Protein AF-A0A952UYY9-F1 (afdb_monomer)

pLDDT: mean 84.74, std 18.63, range [23.53, 97.94]

Secondary structure (DSSP, 8-state):
-----------------------PPP-PPPP----------------PPPPPPPPSSS--EEPEEPPTT--EEEETTEEEE-TTSEEEEEEEE--SSSSS-EEEEEEE--GGG--TTSB--EEEEE-TT-TTPPPEEEEEPPBPPSSTT-EEEEEEEEEETTEEEEEEEEE-TTS-EEEEEEEEE--TTS-EEEEEEEEEE-TTPPPEEEEEEEE-SSSSSS-EEEEEEEETTEEEEEEEEEETTEEEE-TTTTHHHHHHHHHHHTTS-TTTHHHHHHHHHHHHHHH-GGGSS-SEEEETTB-SPP----HHHHHHHHHHHHHHHHHT-HHHHHHHHHHHHSTT----HHHHHHHHHHHHHHS-EEE-SEEEE---------SSS-B--SEEE-TTS-EEEEETTEEEEE-TTT--EEE--PPPPPSB-B-TTSSEEEEEEEE-SSSPPPEEEEEETTTTEEEEEE---PPPPSS---SS-EEPPEEEEEEETTEEEEEETTEEEEEEEEETTEEEEEE-SS---SPPPTT-SEETTEEEEEETTEEEEEETTEEEEEEBTTB-GGGEEEEEE-TTSSEEEEEETTEEEEEE-

Solvent-accessible surface area (backbone atoms only — not comparable to full-atom values): 32589 Å² total; per-residue (Å²): 133,90,80,84,90,87,81,90,89,89,84,89,89,85,84,88,86,84,85,86,81,87,85,78,87,84,77,84,89,77,81,93,77,81,90,80,82,90,85,82,90,84,86,92,79,86,86,69,91,76,76,85,74,88,73,94,75,80,91,60,49,69,37,50,75,50,62,90,79,37,31,64,50,75,56,84,88,32,77,47,68,43,84,75,19,19,41,48,36,42,41,77,42,54,51,53,72,82,81,42,41,20,35,43,34,35,37,25,62,40,80,94,59,67,46,61,61,27,61,27,23,32,37,28,41,36,73,38,88,50,88,89,65,76,60,43,78,74,48,69,24,43,57,29,40,80,47,87,77,41,43,68,39,73,50,48,32,38,34,30,99,44,32,34,37,39,36,22,10,24,51,31,93,88,37,57,16,40,33,29,38,36,33,29,35,44,38,72,94,55,69,43,80,56,44,40,35,35,36,50,45,42,56,87,40,72,65,76,46,79,47,68,46,30,46,53,83,87,73,82,83,52,59,17,47,34,42,38,36,31,23,75,88,35,59,35,37,49,39,28,44,66,43,101,91,45,59,41,74,42,87,60,40,37,60,60,42,41,39,58,57,42,58,49,46,77,71,48,56,57,88,52,24,47,64,52,40,50,33,52,51,50,36,46,17,39,50,15,40,58,23,40,36,32,27,34,51,26,42,72,92,42,64,39,46,78,61,72,70,36,67,55,57,30,54,37,23,49,50,27,16,41,23,22,20,74,73,61,36,44,46,53,16,55,37,32,45,55,60,26,61,32,53,46,32,84,76,45,71,69,58,53,53,55,48,50,55,32,46,38,66,30,25,40,78,39,68,42,77,44,78,46,76,50,89,58,71,41,54,66,81,62,81,71,47,45,44,38,24,46,30,30,51,53,98,84,56,33,37,37,31,27,37,83,78,41,33,38,31,25,37,82,87,84,63,54,75,42,81,60,82,54,83,44,75,72,46,68,42,54,41,90,84,61,49,35,31,50,54,35,38,27,36,38,44,67,55,28,58,21,36,34,35,31,37,32,60,91,77,70,44,78,37,66,18,61,38,101,49,80,77,74,48,30,82,71,60,72,83,90,33,35,74,38,56,60,42,52,42,38,63,54,98,86,26,37,34,28,32,49,63,50,36,54,30,34,35,33,76,81,50,100,79,42,45,48,51,44,80,49,86,75,83,72,65,63,80,46,56,82,12,12,22,42,33,44,86,28,33,23,44,55,38,69,89,35,28,39,34,36,43,95,94,40,54,25,27,54,40,48,97,91,52,60,32,62,54,42,41,52,24,13,26,30,84,82,58,46,41,38,40,26,35,42,93,55,27,41,35,40,34,30,92

Structure (mmCIF, N/CA/C/O backbone):
data_AF-A0A952UYY9-F1
#
_entry.id   AF-A0A952UYY9-F1
#
loop_
_atom_site.group_PDB
_atom_site.id
_atom_site.type_symbol
_atom_site.label_atom_id
_atom_site.label_alt_id
_atom_site.label_comp_id
_atom_site.label_asym_id
_atom_site.label_entity_id
_atom_site.label_seq_id
_atom_site.pdbx_PDB_ins_code
_atom_site.Cartn_x
_atom_site.Cartn_y
_atom_site.Cartn_z
_atom_site.occupancy
_atom_site.B_iso_or_equiv
_atom_site.auth_seq_id
_atom_site.auth_comp_id
_atom_site.auth_asym_id
_atom_site.auth_atom_id
_atom_site.pdbx_PDB_model_num
ATOM 1 N N . MET A 1 1 ? -47.659 -40.541 -11.562 1.00 34.34 1 MET A N 1
ATOM 2 C CA . MET A 1 1 ? -47.782 -41.282 -12.836 1.00 34.34 1 MET A CA 1
ATOM 3 C C . MET A 1 1 ? -46.479 -41.125 -13.610 1.00 34.34 1 MET A C 1
ATOM 5 O O . MET A 1 1 ? -46.164 -39.991 -13.919 1.00 34.34 1 MET A O 1
ATOM 9 N N . ARG A 1 2 ? -45.777 -42.254 -13.851 1.00 34.88 2 ARG A N 1
ATOM 10 C CA . ARG A 1 2 ? -44.719 -42.551 -14.860 1.00 34.88 2 ARG A CA 1
ATOM 11 C C . ARG A 1 2 ? -43.544 -41.558 -14.990 1.00 34.88 2 ARG A C 1
ATOM 13 O O . ARG A 1 2 ? -43.772 -40.421 -15.358 1.00 34.88 2 ARG A O 1
ATOM 20 N N . GLY A 1 3 ? -42.265 -41.898 -14.814 1.00 36.28 3 GLY A N 1
ATOM 21 C CA . GLY A 1 3 ? -41.479 -43.117 -14.510 1.00 36.28 3 GLY A CA 1
ATOM 22 C C . GLY A 1 3 ? -40.016 -42.626 -14.369 1.00 36.28 3 GLY A C 1
ATOM 23 O O . GLY A 1 3 ? -39.663 -41.638 -15.000 1.00 36.28 3 GLY A O 1
ATOM 24 N N . LEU A 1 4 ? -39.172 -43.013 -13.413 1.00 41.41 4 LEU A N 1
ATOM 25 C CA . LEU A 1 4 ? -38.610 -44.299 -12.989 1.00 41.41 4 LEU A CA 1
ATOM 26 C C . LEU A 1 4 ? -37.769 -45.050 -14.047 1.00 41.41 4 LEU A C 1
ATOM 28 O O . LEU A 1 4 ? -38.320 -45.680 -14.942 1.00 41.41 4 LEU A O 1
ATOM 32 N N . LEU A 1 5 ? -36.454 -45.071 -13.768 1.00 38.94 5 LEU A N 1
ATOM 33 C CA . LEU A 1 5 ? -35.483 -46.164 -13.961 1.00 38.94 5 LEU A CA 1
ATOM 34 C C . LEU A 1 5 ? -34.921 -46.438 -15.375 1.00 38.94 5 LEU A C 1
ATOM 36 O O . LEU A 1 5 ? -35.589 -47.038 -16.205 1.00 38.94 5 LEU A O 1
ATOM 40 N N . LEU A 1 6 ? -33.617 -46.167 -15.567 1.00 42.78 6 LEU A N 1
ATOM 41 C CA . LEU A 1 6 ? -32.654 -47.212 -15.954 1.00 42.78 6 LEU A CA 1
ATOM 42 C C . LEU A 1 6 ? -31.212 -46.851 -15.535 1.00 42.78 6 LEU A C 1
ATOM 44 O O . LEU A 1 6 ? -30.743 -45.732 -15.726 1.00 42.78 6 LEU A O 1
ATOM 48 N N . LEU A 1 7 ? -30.558 -47.833 -14.916 1.00 38.12 7 LEU A N 1
ATOM 49 C CA . LEU A 1 7 ? -29.224 -47.835 -14.318 1.00 38.12 7 LEU A CA 1
ATOM 50 C C . LEU A 1 7 ? -28.133 -48.239 -15.333 1.00 38.12 7 LEU A C 1
ATOM 52 O O . LEU A 1 7 ? -28.374 -49.084 -16.185 1.00 38.12 7 LEU A O 1
ATOM 56 N N . ALA A 1 8 ? -26.927 -47.714 -15.090 1.00 34.50 8 ALA A N 1
ATOM 57 C CA . ALA A 1 8 ? -25.616 -48.386 -15.072 1.00 34.50 8 ALA A CA 1
ATOM 58 C C . ALA A 1 8 ? -25.163 -49.288 -16.242 1.00 34.50 8 ALA A C 1
ATOM 60 O O . ALA A 1 8 ? -25.676 -50.385 -16.418 1.00 34.50 8 ALA A O 1
ATOM 61 N N . ALA A 1 9 ? -24.046 -48.902 -16.880 1.00 34.34 9 ALA A N 1
ATOM 62 C CA . ALA A 1 9 ? -22.860 -49.753 -17.095 1.00 34.34 9 ALA A CA 1
ATOM 63 C C . ALA A 1 9 ? -21.776 -48.990 -17.886 1.00 34.34 9 ALA A C 1
ATOM 65 O O . ALA A 1 9 ? -21.924 -48.829 -19.090 1.00 34.34 9 ALA A O 1
ATOM 66 N N . LEU A 1 10 ? -20.690 -48.552 -17.233 1.00 34.34 10 LEU A N 1
ATOM 67 C CA . LEU A 1 10 ? -19.315 -48.711 -17.744 1.00 34.34 10 LEU A CA 1
ATOM 68 C C . LEU A 1 10 ? -18.299 -48.256 -16.682 1.00 34.34 10 LEU A C 1
ATOM 70 O O . LEU A 1 10 ? -18.002 -47.077 -16.518 1.00 34.34 10 LEU A O 1
ATOM 74 N N . ALA A 1 11 ? -17.775 -49.232 -15.951 1.00 38.12 11 ALA A N 1
ATOM 75 C CA . ALA A 1 11 ? -16.517 -49.147 -15.228 1.00 38.12 11 ALA A CA 1
ATOM 76 C C . ALA A 1 11 ? -15.598 -50.243 -15.787 1.00 38.12 11 ALA A C 1
ATOM 78 O O . ALA A 1 11 ? -16.097 -51.244 -16.299 1.00 38.12 11 ALA A O 1
ATOM 79 N N . VAL A 1 12 ? -14.288 -50.057 -15.598 1.00 39.00 12 VAL A N 1
ATOM 80 C CA . VAL A 1 12 ? -13.145 -50.913 -15.981 1.00 39.00 12 VAL A CA 1
ATOM 81 C C . VAL A 1 12 ? -12.442 -50.473 -17.269 1.00 39.00 12 VAL A C 1
ATOM 83 O O . VAL A 1 12 ? -12.813 -50.872 -18.361 1.00 39.00 12 VAL A O 1
ATOM 86 N N . LEU A 1 13 ? -11.357 -49.709 -17.093 1.00 34.16 13 LEU A N 1
ATOM 87 C CA . LEU A 1 13 ? -10.022 -50.049 -17.602 1.00 34.16 13 LEU A CA 1
ATOM 88 C C . LEU A 1 13 ? -8.974 -49.377 -16.692 1.00 34.16 13 LEU A C 1
ATOM 90 O O . LEU A 1 13 ? -8.682 -48.190 -16.796 1.00 34.16 13 LEU A O 1
ATOM 94 N N . LEU A 1 14 ? -8.462 -50.169 -15.747 1.00 36.50 14 LEU A N 1
ATOM 95 C CA . LEU A 1 14 ? -7.272 -49.904 -14.940 1.00 36.50 14 LEU A CA 1
ATOM 96 C C . LEU A 1 14 ? -6.126 -50.759 -15.493 1.00 36.50 14 LEU A C 1
ATOM 98 O O . LEU A 1 14 ? -6.255 -51.976 -15.589 1.00 36.50 14 LEU A O 1
ATOM 102 N N . GLY A 1 15 ? -5.002 -50.112 -15.779 1.00 33.84 15 GLY A N 1
ATOM 103 C CA . GLY A 1 15 ? -3.681 -50.699 -16.014 1.00 33.84 15 GLY A CA 1
ATOM 104 C C . GLY A 1 15 ? -2.768 -49.573 -16.510 1.00 33.84 15 GLY A C 1
ATOM 105 O O . GLY A 1 15 ? -3.092 -48.940 -17.500 1.00 33.84 15 GLY A O 1
ATOM 106 N N . GLY A 1 16 ? -1.677 -49.158 -15.874 1.00 30.92 16 GLY A N 1
ATOM 107 C CA . GLY A 1 16 ? -0.879 -49.746 -14.810 1.00 30.92 16 GLY A CA 1
ATOM 108 C C . GLY A 1 16 ? 0.580 -49.742 -15.266 1.00 30.92 16 GLY A C 1
ATOM 109 O O . GLY A 1 16 ? 0.993 -50.695 -15.907 1.00 30.92 16 GLY A O 1
ATOM 110 N N . CYS A 1 17 ? 1.354 -48.708 -14.914 1.00 32.44 17 CYS A N 1
ATOM 111 C CA . CYS A 1 17 ? 2.821 -48.751 -14.915 1.00 32.44 17 CYS A CA 1
ATOM 112 C C . CYS A 1 17 ? 3.338 -48.229 -13.567 1.00 32.44 17 CYS A C 1
ATOM 114 O O . CYS A 1 17 ? 3.169 -47.063 -13.217 1.00 32.44 17 CYS A O 1
ATOM 116 N N . ARG A 1 18 ? 3.925 -49.150 -12.794 1.00 36.06 18 ARG A N 1
ATOM 117 C CA . ARG A 1 18 ? 4.731 -48.927 -11.587 1.00 36.06 18 ARG A CA 1
ATOM 118 C C . ARG A 1 18 ? 6.213 -48.981 -11.985 1.00 36.06 18 ARG A C 1
ATOM 120 O O . ARG A 1 18 ? 6.587 -49.882 -12.726 1.00 36.06 18 ARG A O 1
ATOM 127 N N . GLY A 1 19 ? 7.030 -48.112 -11.384 1.00 31.47 19 GLY A N 1
ATOM 128 C CA . GLY A 1 19 ? 8.501 -48.070 -11.491 1.00 31.47 19 GLY A CA 1
ATOM 129 C C . GLY A 1 19 ? 8.938 -46.933 -12.418 1.00 31.47 19 GLY A C 1
ATOM 130 O O . GLY A 1 19 ? 8.558 -46.936 -13.574 1.00 31.47 19 GLY A O 1
ATOM 131 N N . CYS A 1 20 ? 9.622 -45.883 -11.963 1.00 30.45 20 CYS A N 1
ATOM 132 C CA . CYS A 1 20 ? 10.889 -45.939 -11.237 1.00 30.45 20 CYS A CA 1
ATOM 133 C C . CYS A 1 20 ? 10.900 -45.105 -9.943 1.00 30.45 20 CYS A C 1
ATOM 135 O O . CYS A 1 20 ? 10.502 -43.943 -9.910 1.00 30.45 20 CYS A O 1
ATOM 137 N N . LYS A 1 21 ? 11.393 -45.730 -8.870 1.00 31.14 21 LYS A N 1
ATOM 138 C CA . LYS A 1 21 ? 11.917 -45.079 -7.666 1.00 31.14 21 LYS A CA 1
ATOM 139 C C . LYS A 1 21 ? 13.413 -44.853 -7.893 1.00 31.14 21 LYS A C 1
ATOM 141 O O . LYS A 1 21 ? 14.072 -45.783 -8.339 1.00 31.14 21 LYS A O 1
ATOM 146 N N . ASN A 1 22 ? 13.902 -43.693 -7.464 1.00 39.03 22 ASN A N 1
ATOM 147 C CA . ASN A 1 22 ? 15.313 -43.359 -7.252 1.00 39.03 22 ASN A CA 1
ATOM 148 C C . ASN A 1 22 ? 16.198 -43.347 -8.508 1.00 39.03 22 ASN A C 1
ATOM 150 O O . ASN A 1 22 ? 16.885 -44.320 -8.783 1.00 39.03 22 ASN A O 1
ATOM 154 N N . ASP A 1 23 ? 16.268 -42.190 -9.166 1.00 28.14 23 ASP A N 1
ATOM 155 C CA . ASP A 1 23 ? 17.487 -41.769 -9.859 1.00 28.14 23 ASP A CA 1
ATOM 156 C C . ASP A 1 23 ? 17.695 -40.271 -9.607 1.00 28.14 23 ASP A C 1
ATOM 158 O O . ASP A 1 23 ? 16.949 -39.420 -10.091 1.00 28.14 23 ASP A O 1
ATOM 162 N N . HIS A 1 24 ? 18.678 -39.957 -8.765 1.00 35.81 24 HIS A N 1
ATOM 163 C CA . HIS A 1 24 ? 19.224 -38.614 -8.610 1.00 35.81 24 HIS A CA 1
ATOM 164 C C . HIS A 1 24 ? 20.506 -38.556 -9.445 1.00 35.81 24 HIS A C 1
ATOM 166 O O . HIS A 1 24 ? 21.438 -39.300 -9.128 1.00 35.81 24 HIS A O 1
ATOM 172 N N . PRO A 1 25 ? 20.622 -37.685 -10.461 1.00 34.91 25 PRO A N 1
ATOM 173 C CA . PRO A 1 25 ? 21.919 -37.421 -11.048 1.00 34.91 25 PRO A CA 1
ATOM 174 C C . PRO A 1 25 ? 22.769 -36.618 -10.056 1.00 34.91 25 PRO A C 1
ATOM 176 O O . PRO A 1 25 ? 22.449 -35.502 -9.652 1.00 34.91 25 PRO A O 1
ATOM 179 N N . TYR A 1 26 ? 23.843 -37.282 -9.650 1.00 28.16 26 TYR A N 1
ATOM 180 C CA . TYR A 1 26 ? 24.971 -36.835 -8.846 1.00 28.16 26 TYR A CA 1
ATOM 181 C C . TYR A 1 26 ? 25.567 -35.529 -9.405 1.00 28.16 26 TYR A C 1
ATOM 183 O O . TYR A 1 26 ? 25.983 -35.493 -10.562 1.00 28.16 26 TYR A O 1
ATOM 191 N N . VAL A 1 27 ? 25.659 -34.474 -8.588 1.00 36.16 27 VAL A N 1
ATOM 192 C CA . VAL A 1 27 ? 26.467 -33.279 -8.892 1.00 36.16 27 VAL A CA 1
ATOM 193 C C . VAL A 1 27 ? 27.672 -33.283 -7.942 1.00 36.16 27 VAL A C 1
ATOM 195 O O . VAL A 1 27 ? 27.464 -33.317 -6.727 1.00 36.16 27 VAL A O 1
ATOM 198 N N . PRO A 1 28 ? 28.923 -33.296 -8.441 1.00 32.53 28 PRO A N 1
ATOM 199 C CA . PRO A 1 28 ? 30.101 -33.296 -7.584 1.00 32.53 28 PRO A CA 1
ATOM 200 C C . PRO A 1 28 ? 30.299 -31.954 -6.870 1.00 32.53 28 PRO A C 1
ATOM 202 O O . PRO A 1 28 ? 30.065 -30.887 -7.437 1.00 32.53 28 PRO A O 1
ATOM 205 N N . ALA A 1 29 ? 30.791 -32.032 -5.632 1.00 29.02 29 ALA A N 1
ATOM 206 C CA . ALA A 1 29 ? 31.250 -30.896 -4.844 1.00 29.02 29 ALA A CA 1
ATOM 207 C C . ALA A 1 29 ? 32.484 -30.237 -5.490 1.00 29.02 29 ALA A C 1
ATOM 209 O O . ALA A 1 29 ? 33.469 -30.915 -5.789 1.00 29.02 29 ALA A O 1
ATOM 210 N N . GLY A 1 30 ? 32.420 -28.917 -5.682 1.00 27.75 30 GLY A N 1
ATOM 211 C CA . GLY A 1 30 ? 33.558 -28.051 -6.002 1.00 27.75 30 GLY A CA 1
ATOM 212 C C . GLY A 1 30 ? 33.996 -27.252 -4.764 1.00 27.75 30 GLY A C 1
ATOM 213 O O . GLY A 1 30 ? 33.162 -27.007 -3.894 1.00 27.75 30 GLY A O 1
ATOM 214 N N . PRO A 1 31 ? 35.287 -26.900 -4.656 1.00 31.30 31 PRO A N 1
ATOM 215 C CA . PRO A 1 31 ? 36.016 -26.822 -3.391 1.00 31.30 31 PRO A CA 1
ATOM 216 C C . PRO A 1 31 ? 35.868 -25.502 -2.626 1.00 31.30 31 PRO A C 1
ATOM 218 O O . PRO A 1 31 ? 35.591 -24.447 -3.193 1.00 31.30 31 PRO A O 1
ATOM 221 N N . ASP A 1 32 ? 36.147 -25.612 -1.326 1.00 27.44 32 ASP A N 1
ATOM 222 C CA . ASP A 1 32 ? 36.302 -24.549 -0.339 1.00 27.44 32 ASP A CA 1
ATOM 223 C C . ASP A 1 32 ? 37.158 -23.371 -0.837 1.00 27.44 32 ASP A C 1
ATOM 225 O O . ASP A 1 32 ? 38.335 -23.520 -1.173 1.00 27.44 32 ASP A O 1
ATOM 229 N N . GLY A 1 33 ? 36.567 -22.175 -0.814 1.00 27.91 33 GLY A N 1
ATOM 230 C CA . GLY A 1 33 ? 37.255 -20.893 -0.931 1.00 27.91 33 GLY A CA 1
ATOM 231 C C . GLY A 1 33 ? 37.160 -20.148 0.397 1.00 27.91 33 GLY A C 1
ATOM 232 O O . GLY A 1 33 ? 36.070 -19.803 0.845 1.00 27.91 33 GLY A O 1
ATOM 233 N N . ALA A 1 34 ? 38.314 -19.963 1.029 1.00 26.22 34 ALA A N 1
ATOM 234 C CA . ALA A 1 34 ? 38.506 -19.470 2.383 1.00 26.22 34 ALA A CA 1
ATOM 235 C C . ALA A 1 34 ? 37.860 -18.104 2.685 1.00 26.22 34 ALA A C 1
ATOM 237 O O . ALA A 1 34 ? 37.819 -17.199 1.853 1.00 26.22 34 ALA A O 1
ATOM 238 N N . ALA A 1 35 ? 37.436 -17.964 3.942 1.00 26.30 35 ALA A N 1
ATOM 239 C CA . ALA A 1 35 ? 37.057 -16.709 4.571 1.00 26.30 35 ALA A CA 1
ATOM 240 C C . ALA A 1 35 ? 38.202 -15.684 4.490 1.00 26.30 35 ALA A C 1
ATOM 242 O O . ALA A 1 35 ? 39.320 -15.967 4.922 1.00 26.30 35 ALA A O 1
ATOM 243 N N . ALA A 1 36 ? 37.899 -14.487 3.989 1.00 28.83 36 ALA A N 1
ATOM 244 C CA . ALA A 1 36 ? 38.738 -13.308 4.148 1.00 28.83 36 ALA A CA 1
ATOM 245 C C . ALA A 1 36 ? 38.071 -12.362 5.152 1.00 28.83 36 ALA A C 1
ATOM 247 O O . ALA A 1 36 ? 36.889 -12.032 5.053 1.00 28.83 36 ALA A O 1
ATOM 248 N N . THR A 1 37 ? 38.859 -12.013 6.157 1.00 25.62 37 THR A N 1
ATOM 249 C CA . THR A 1 37 ? 38.566 -11.186 7.321 1.00 25.62 37 THR A CA 1
ATOM 250 C C . THR A 1 37 ? 38.236 -9.740 6.963 1.00 25.62 37 THR A C 1
ATOM 252 O O . THR A 1 37 ? 38.802 -9.167 6.035 1.00 25.62 37 THR A O 1
ATOM 255 N N . ALA A 1 38 ? 37.337 -9.160 7.758 1.00 27.66 38 ALA A N 1
ATOM 256 C CA . ALA A 1 38 ? 37.098 -7.729 7.851 1.00 27.66 38 ALA A CA 1
ATOM 257 C C . ALA A 1 38 ? 38.275 -7.026 8.544 1.00 27.66 38 ALA A C 1
ATOM 259 O O . ALA A 1 38 ? 38.792 -7.553 9.525 1.00 27.66 38 ALA A O 1
ATOM 260 N N . ASP A 1 39 ? 38.620 -5.834 8.062 1.00 25.25 39 ASP A N 1
ATOM 261 C CA . ASP A 1 39 ? 39.277 -4.785 8.840 1.00 25.25 39 ASP A CA 1
ATOM 262 C C . ASP A 1 39 ? 38.740 -3.412 8.406 1.00 25.25 39 ASP A C 1
ATOM 264 O O . ASP A 1 39 ? 38.185 -3.240 7.319 1.00 25.25 39 ASP A O 1
ATOM 268 N N . ASP A 1 40 ? 38.854 -2.477 9.340 1.00 25.61 40 ASP A N 1
ATOM 269 C CA . ASP A 1 40 ? 37.902 -1.424 9.675 1.00 25.61 40 ASP A CA 1
ATOM 270 C C . ASP A 1 40 ? 38.350 -0.005 9.235 1.00 25.61 40 ASP A C 1
ATOM 272 O O . ASP A 1 40 ? 39.530 0.247 9.000 1.00 25.61 40 ASP A O 1
ATOM 276 N N . ALA A 1 41 ? 37.378 0.917 9.252 1.00 26.53 41 ALA A N 1
ATOM 277 C CA . ALA A 1 41 ? 37.452 2.383 9.407 1.00 26.53 41 ALA A CA 1
ATOM 278 C C . ALA A 1 41 ? 38.051 3.315 8.316 1.00 26.53 41 ALA A C 1
ATOM 280 O O . ALA A 1 41 ? 39.227 3.258 7.966 1.00 26.53 41 ALA A O 1
ATOM 281 N N . GLY A 1 42 ? 37.258 4.334 7.922 1.00 23.53 42 GLY A N 1
ATOM 282 C CA . GLY A 1 42 ? 37.776 5.553 7.279 1.00 23.53 42 GLY A CA 1
ATOM 283 C C . GLY A 1 42 ? 36.772 6.507 6.602 1.00 23.53 42 GLY A C 1
ATOM 284 O O . GLY A 1 42 ? 36.722 6.560 5.383 1.00 23.53 42 GLY A O 1
ATOM 285 N N . GLU A 1 43 ? 36.076 7.320 7.407 1.00 24.84 43 GLU A N 1
ATOM 286 C CA . GLU A 1 43 ? 35.606 8.700 7.121 1.00 24.84 43 GLU A CA 1
ATOM 287 C C . GLU A 1 43 ? 34.442 9.015 6.142 1.00 24.84 43 GLU A C 1
ATOM 289 O O . GLU A 1 43 ? 34.400 8.656 4.970 1.00 24.84 43 GLU A O 1
ATOM 294 N N . ALA A 1 44 ? 33.495 9.805 6.667 1.00 30.92 44 ALA A N 1
ATOM 295 C CA . ALA A 1 44 ? 32.246 10.235 6.046 1.00 30.92 44 ALA A CA 1
ATOM 296 C C . ALA A 1 44 ? 32.399 11.486 5.159 1.00 30.92 44 ALA A C 1
ATOM 298 O O . ALA A 1 44 ? 32.985 12.489 5.569 1.00 30.92 44 ALA A O 1
ATOM 299 N N . ARG A 1 45 ? 31.759 11.466 3.979 1.00 25.67 45 ARG A N 1
ATOM 300 C CA . ARG A 1 45 ? 31.460 12.642 3.138 1.00 25.67 45 ARG A CA 1
ATOM 301 C C . ARG A 1 45 ? 30.113 12.476 2.402 1.00 25.67 45 ARG A C 1
ATOM 303 O O . ARG A 1 45 ? 29.637 11.352 2.269 1.00 25.67 45 ARG A O 1
ATOM 310 N N . PRO A 1 46 ? 29.463 13.588 2.003 1.00 28.08 46 PRO A N 1
ATOM 311 C CA . PRO A 1 46 ? 28.009 13.683 1.868 1.00 28.08 46 PRO A CA 1
ATOM 312 C C . PRO A 1 46 ? 27.442 12.990 0.624 1.00 28.08 46 PRO A C 1
ATOM 314 O O . PRO A 1 46 ? 28.039 12.994 -0.450 1.00 28.08 46 PRO A O 1
ATOM 317 N N . SER A 1 47 ? 26.250 12.426 0.805 1.00 27.28 47 SER A N 1
ATOM 318 C CA . SER A 1 47 ? 25.498 11.605 -0.142 1.00 27.28 47 SER A CA 1
ATOM 319 C C . SER A 1 47 ? 24.943 12.416 -1.321 1.00 27.28 47 SER A C 1
ATOM 321 O O . SER A 1 47 ? 24.044 13.238 -1.151 1.00 27.28 47 SER A O 1
ATOM 323 N N . GLY A 1 48 ? 25.448 12.147 -2.526 1.00 26.45 48 GLY A N 1
ATOM 324 C CA . GLY A 1 48 ? 24.710 12.342 -3.780 1.00 26.45 48 GLY A CA 1
ATOM 325 C C . GLY A 1 48 ? 23.922 11.071 -4.139 1.00 26.45 48 GLY A C 1
ATOM 326 O O . GLY A 1 48 ? 24.207 10.014 -3.570 1.00 26.45 48 GLY A O 1
ATOM 327 N N . PRO A 1 49 ? 22.931 11.137 -5.049 1.00 28.47 49 PRO A N 1
ATOM 328 C 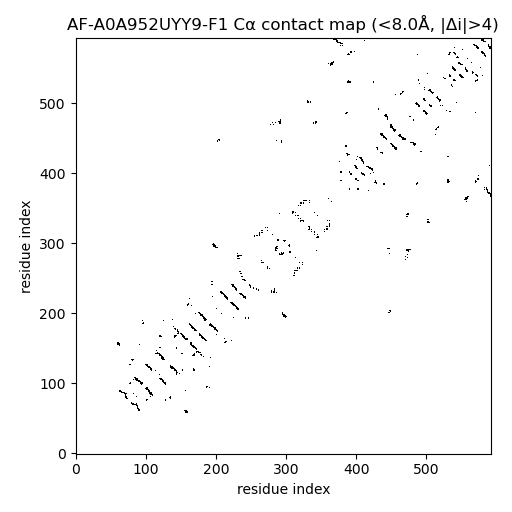CA . PRO A 1 49 ? 22.128 9.976 -5.422 1.00 28.47 49 PRO A CA 1
ATOM 329 C C . PRO A 1 49 ? 23.029 8.890 -6.022 1.00 28.47 49 PRO A C 1
ATOM 331 O O . PRO A 1 49 ? 23.718 9.110 -7.018 1.00 28.47 49 PRO A O 1
ATOM 334 N N . ALA A 1 50 ? 23.061 7.732 -5.364 1.00 26.31 50 ALA A N 1
ATOM 335 C CA . ALA A 1 50 ? 23.875 6.596 -5.761 1.00 26.31 50 ALA A CA 1
ATOM 336 C C . ALA A 1 50 ? 23.333 5.980 -7.058 1.00 26.31 50 ALA A C 1
ATOM 338 O O . ALA A 1 50 ? 22.155 5.633 -7.149 1.00 26.31 50 ALA A O 1
ATOM 339 N N . ALA A 1 51 ? 24.213 5.819 -8.046 1.00 27.89 51 ALA A N 1
ATOM 340 C CA . ALA A 1 51 ? 23.969 4.936 -9.177 1.00 27.89 51 ALA A CA 1
ATOM 341 C C . ALA A 1 51 ? 23.738 3.500 -8.658 1.00 27.89 51 ALA A C 1
ATOM 343 O O . ALA A 1 51 ? 24.428 3.083 -7.720 1.00 27.89 51 ALA A O 1
ATOM 344 N N . PRO A 1 52 ? 22.792 2.731 -9.226 1.00 33.62 52 PRO A N 1
ATOM 345 C CA . PRO A 1 52 ? 22.619 1.333 -8.853 1.00 33.62 52 PRO A CA 1
ATOM 346 C C . PRO A 1 52 ? 23.906 0.564 -9.183 1.00 33.62 52 PRO A C 1
ATOM 348 O O . PRO A 1 52 ? 24.400 0.615 -10.308 1.00 33.62 52 PRO A O 1
ATOM 351 N N . GLY A 1 53 ? 24.480 -0.097 -8.176 1.00 30.53 53 GLY A N 1
ATOM 352 C CA . GLY A 1 53 ? 25.705 -0.882 -8.328 1.00 30.53 53 GLY A CA 1
ATOM 353 C C . GLY A 1 53 ? 25.503 -2.098 -9.246 1.00 30.53 53 GLY A C 1
ATOM 354 O O . GLY A 1 53 ? 24.388 -2.619 -9.331 1.00 30.53 53 GLY A O 1
ATOM 355 N N . PRO A 1 54 ? 26.564 -2.570 -9.924 1.00 32.19 54 PRO A N 1
ATOM 356 C CA . PRO A 1 54 ? 26.478 -3.710 -10.827 1.00 32.19 54 PRO A CA 1
ATOM 357 C C . PRO A 1 54 ? 26.176 -4.987 -10.033 1.00 32.19 54 PRO A C 1
ATOM 359 O O . PRO A 1 54 ? 26.919 -5.363 -9.124 1.00 32.19 54 PRO A O 1
ATOM 362 N N . GLY A 1 55 ? 25.069 -5.650 -10.369 1.00 32.81 55 GLY A N 1
ATOM 363 C CA . GLY A 1 55 ? 24.756 -6.984 -9.863 1.00 32.81 55 GLY A CA 1
ATOM 364 C C . GLY A 1 55 ? 25.727 -8.037 -10.423 1.00 32.81 55 GLY A C 1
ATOM 365 O O . GLY A 1 55 ? 26.300 -7.840 -11.496 1.00 32.81 55 GLY A O 1
ATOM 366 N N . PRO A 1 56 ? 25.942 -9.165 -9.726 1.00 32.09 56 PRO A N 1
ATOM 367 C CA . PRO A 1 56 ? 26.858 -10.197 -10.187 1.00 32.09 56 PRO A CA 1
ATOM 368 C C . PRO A 1 56 ? 26.171 -11.098 -11.227 1.00 32.09 56 PRO A C 1
ATOM 370 O O . PRO A 1 56 ? 25.279 -11.871 -10.882 1.00 32.09 56 PRO A O 1
ATOM 373 N N . GLY A 1 57 ? 26.612 -11.024 -12.488 1.00 32.69 57 GLY A N 1
ATOM 374 C CA . GLY A 1 57 ? 26.297 -12.005 -13.537 1.00 32.69 57 GLY A CA 1
ATOM 375 C C . GLY A 1 57 ? 26.224 -11.413 -14.949 1.00 32.69 57 GLY A C 1
ATOM 376 O O . GLY A 1 57 ? 25.288 -10.687 -15.242 1.00 32.69 57 GLY A O 1
ATOM 377 N N . GLY A 1 58 ? 27.188 -11.763 -15.816 1.00 39.75 58 GLY A N 1
ATOM 378 C CA . GLY A 1 58 ? 27.209 -11.440 -17.255 1.00 39.75 58 GLY A CA 1
ATOM 379 C C . GLY A 1 58 ? 27.536 -9.975 -17.561 1.00 39.75 58 GLY A C 1
ATOM 380 O O . GLY A 1 58 ? 26.703 -9.102 -17.372 1.00 39.75 58 GLY A O 1
ATOM 381 N N . GLY A 1 59 ? 28.759 -9.682 -18.015 1.00 54.94 59 GLY A N 1
ATOM 382 C CA . GLY A 1 59 ? 29.217 -8.306 -18.244 1.00 54.94 59 GLY A CA 1
ATOM 383 C C . GLY A 1 59 ? 28.390 -7.575 -19.304 1.00 54.94 59 GLY A C 1
ATOM 384 O O . GLY A 1 59 ? 28.635 -7.756 -20.494 1.00 54.94 59 GLY A O 1
ATOM 385 N N . ALA A 1 60 ? 27.438 -6.748 -18.869 1.00 74.56 60 ALA A N 1
ATOM 386 C CA . ALA A 1 60 ? 26.749 -5.801 -19.733 1.00 74.56 60 ALA A CA 1
ATOM 387 C C . ALA A 1 60 ? 27.763 -4.792 -20.293 1.00 74.56 60 ALA A C 1
ATOM 389 O O . ALA A 1 60 ? 28.597 -4.252 -19.561 1.00 74.56 60 ALA A O 1
ATOM 390 N N . GLU A 1 61 ? 27.706 -4.544 -21.600 1.00 89.69 61 GLU A N 1
ATOM 391 C CA . GLU A 1 61 ? 28.555 -3.547 -22.253 1.00 89.69 61 GLU A CA 1
ATOM 392 C C . GLU A 1 61 ? 27.806 -2.212 -22.296 1.00 89.69 61 GLU A C 1
ATOM 394 O O . GLU A 1 61 ? 26.821 -2.073 -23.025 1.00 89.69 61 GLU A O 1
ATOM 399 N N . ALA A 1 62 ? 28.252 -1.233 -21.507 1.00 91.50 62 ALA A N 1
ATOM 400 C CA . ALA A 1 62 ? 27.635 0.089 -21.470 1.00 91.50 62 ALA A CA 1
ATOM 401 C C . ALA A 1 62 ? 28.010 0.937 -22.694 1.00 91.50 62 ALA A C 1
ATOM 403 O O . ALA A 1 62 ? 29.161 0.946 -23.135 1.00 91.50 62 ALA A O 1
ATOM 404 N N . ALA A 1 63 ? 27.040 1.692 -23.214 1.00 94.69 63 ALA A N 1
ATOM 405 C CA . ALA A 1 63 ? 27.271 2.672 -24.265 1.00 94.69 63 ALA A CA 1
ATOM 406 C C . ALA A 1 63 ? 28.199 3.805 -23.804 1.00 94.69 63 ALA A C 1
ATOM 408 O O . ALA A 1 63 ? 28.236 4.189 -22.633 1.00 94.69 63 ALA A O 1
ATOM 409 N N . VAL A 1 64 ? 28.899 4.404 -24.764 1.00 94.69 64 VAL A N 1
ATOM 410 C CA . VAL A 1 64 ? 29.736 5.578 -24.527 1.00 94.69 64 VAL A CA 1
ATOM 411 C C . VAL A 1 64 ? 28.844 6.808 -24.372 1.00 94.69 64 VAL A C 1
ATOM 413 O O . VAL A 1 64 ? 28.032 7.112 -25.250 1.00 94.69 64 VAL A O 1
ATOM 416 N N . ALA A 1 65 ? 29.016 7.536 -23.268 1.00 94.94 65 ALA A N 1
ATOM 417 C CA . ALA A 1 65 ? 28.403 8.844 -23.081 1.00 94.94 65 ALA A CA 1
ATOM 418 C C . ALA A 1 65 ? 29.199 9.918 -23.826 1.00 94.94 65 ALA A C 1
ATOM 420 O O . ALA A 1 65 ? 30.410 10.052 -23.636 1.00 94.94 65 ALA A O 1
ATOM 421 N N . LEU A 1 66 ? 28.516 10.689 -24.671 1.00 94.25 66 LEU A N 1
ATOM 422 C CA . LEU A 1 66 ? 29.128 11.802 -25.392 1.00 94.25 66 LEU A CA 1
ATOM 423 C C . LEU A 1 66 ? 28.942 13.113 -24.623 1.00 94.25 66 LEU A C 1
ATOM 425 O O . LEU A 1 66 ? 28.071 13.245 -23.760 1.00 94.25 66 LEU A O 1
ATOM 429 N N . ALA A 1 67 ? 29.792 14.096 -24.924 1.00 91.94 67 ALA A N 1
ATOM 430 C CA . ALA A 1 67 ? 29.693 15.412 -24.308 1.00 91.94 67 ALA A CA 1
ATOM 431 C C . ALA A 1 67 ? 28.365 16.108 -24.688 1.00 91.94 67 ALA A C 1
ATOM 433 O O . ALA A 1 67 ? 27.873 15.921 -25.805 1.00 91.94 67 ALA A O 1
ATOM 434 N N . PRO A 1 68 ? 27.793 16.949 -23.803 1.00 90.50 68 PRO A N 1
ATOM 435 C CA . PRO A 1 68 ? 26.583 17.707 -24.117 1.00 90.50 68 PRO A CA 1
ATOM 436 C C . PRO A 1 68 ? 26.728 18.538 -25.401 1.00 90.50 68 PRO A C 1
ATOM 438 O O . PRO A 1 68 ? 27.770 19.149 -25.638 1.00 90.50 68 PRO A O 1
ATOM 441 N N . GLY A 1 69 ? 25.670 18.589 -26.215 1.00 90.44 69 GLY A N 1
ATOM 442 C CA . GLY A 1 69 ? 25.649 19.342 -27.475 1.00 90.44 69 GLY A CA 1
ATOM 443 C C . GLY A 1 69 ? 26.346 18.684 -28.674 1.00 90.44 69 GLY A C 1
ATOM 444 O O . GLY A 1 69 ? 26.364 19.285 -29.746 1.00 90.44 69 GLY A O 1
ATOM 445 N N . VAL A 1 70 ? 26.8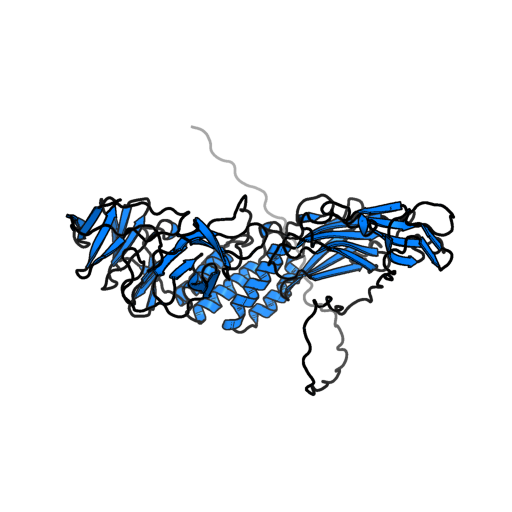91 17.469 -28.547 1.00 95.00 70 VAL A N 1
ATOM 446 C CA . VAL A 1 70 ? 27.419 16.717 -29.699 1.00 95.00 70 VAL A CA 1
ATOM 447 C C . VAL A 1 70 ? 26.266 16.328 -30.627 1.00 95.00 70 VAL A C 1
ATOM 449 O O . VAL A 1 70 ? 25.407 15.544 -30.243 1.00 95.00 70 VAL A O 1
ATOM 452 N N . THR A 1 71 ? 26.240 16.864 -31.848 1.00 94.25 71 THR A N 1
ATOM 453 C CA . THR A 1 71 ? 25.182 16.597 -32.848 1.00 94.25 71 THR A CA 1
ATOM 454 C C . THR A 1 71 ? 25.640 15.731 -34.017 1.00 94.25 71 THR A C 1
ATOM 456 O O . THR A 1 71 ? 24.819 15.277 -34.808 1.00 94.25 71 THR A O 1
ATOM 459 N N . SER A 1 72 ? 26.943 15.486 -34.137 1.00 92.75 72 SER A N 1
ATOM 460 C CA . SER A 1 72 ? 27.512 14.565 -35.117 1.00 92.75 72 SER A CA 1
ATOM 461 C C . SER A 1 72 ? 28.669 13.795 -34.496 1.00 92.75 72 SER A C 1
ATOM 463 O O . SER A 1 72 ? 29.373 14.308 -33.624 1.00 92.75 72 SER A O 1
ATOM 465 N N . TRP A 1 73 ? 28.858 12.556 -34.932 1.00 93.38 73 TRP A N 1
ATOM 466 C CA . TRP A 1 73 ? 29.930 11.691 -34.455 1.00 93.38 73 TRP A CA 1
ATOM 467 C C . TRP A 1 73 ? 30.571 10.942 -35.623 1.00 93.38 73 TRP A C 1
ATOM 469 O O . TRP A 1 73 ? 29.896 10.574 -36.585 1.00 93.38 73 TRP A O 1
ATOM 479 N N . ARG A 1 74 ? 31.887 10.728 -35.550 1.00 90.81 74 ARG A N 1
ATOM 480 C CA . ARG A 1 74 ? 32.652 9.956 -36.532 1.00 90.81 74 ARG A CA 1
ATOM 481 C C . ARG A 1 74 ? 33.651 9.061 -35.807 1.00 90.81 74 ARG A C 1
ATOM 483 O O . ARG A 1 74 ? 34.476 9.568 -35.051 1.00 90.81 74 ARG A O 1
ATOM 490 N N . GLY A 1 75 ? 33.619 7.769 -36.102 1.00 87.56 75 GLY A N 1
ATOM 491 C CA . GLY A 1 75 ? 34.536 6.768 -35.556 1.00 87.56 75 GLY A CA 1
ATOM 492 C C . GLY A 1 75 ? 34.294 5.404 -36.198 1.00 87.56 75 GLY A C 1
ATOM 493 O O . GLY A 1 75 ? 33.218 5.167 -36.736 1.00 87.56 75 GLY A O 1
ATOM 494 N N . ASP A 1 76 ? 35.314 4.542 -36.217 1.00 82.25 76 ASP A N 1
ATOM 495 C CA . ASP A 1 76 ? 35.237 3.156 -36.719 1.00 82.25 76 ASP A CA 1
ATOM 496 C C . ASP A 1 76 ? 34.602 2.991 -38.116 1.00 82.25 76 ASP A C 1
ATOM 498 O O . ASP A 1 76 ? 33.918 2.011 -38.401 1.00 82.25 76 ASP A O 1
ATOM 502 N N . GLY A 1 77 ? 34.828 3.970 -39.002 1.00 83.19 77 GLY A N 1
ATOM 503 C CA . GLY A 1 77 ? 34.283 3.980 -40.367 1.00 83.19 77 GLY A CA 1
ATOM 504 C C . GLY A 1 77 ? 32.813 4.407 -40.477 1.00 83.19 77 GLY A C 1
ATOM 505 O O . GLY A 1 77 ? 32.286 4.459 -41.586 1.00 83.19 77 GLY A O 1
ATOM 506 N N . LEU A 1 78 ? 32.174 4.766 -39.362 1.00 88.94 78 LEU A N 1
ATOM 507 C CA . LEU A 1 78 ? 30.786 5.208 -39.275 1.00 88.94 78 LEU A CA 1
ATOM 508 C C . LEU A 1 78 ? 30.696 6.732 -39.084 1.00 88.94 78 LEU A C 1
ATOM 510 O O . LEU A 1 78 ? 31.507 7.348 -38.384 1.00 88.94 78 LEU A O 1
ATOM 514 N N . VAL A 1 79 ? 29.690 7.350 -39.707 1.00 88.81 79 VAL A N 1
ATOM 515 C CA . VAL A 1 79 ? 29.327 8.760 -39.506 1.00 88.81 79 VAL A CA 1
ATOM 516 C C . VAL A 1 79 ? 27.874 8.823 -39.066 1.00 88.81 79 VAL A C 1
ATOM 518 O O . VAL A 1 79 ? 26.995 8.319 -39.757 1.00 88.81 79 VAL A O 1
ATOM 521 N N . ILE A 1 80 ? 27.632 9.469 -37.931 1.00 90.94 80 ILE A N 1
ATOM 522 C CA . ILE A 1 80 ? 26.299 9.677 -37.371 1.00 90.94 80 ILE A CA 1
ATOM 523 C C . ILE A 1 80 ? 25.990 11.167 -37.447 1.00 90.94 80 ILE A C 1
ATOM 525 O O . ILE A 1 80 ? 26.727 11.980 -36.886 1.00 90.94 80 ILE A O 1
ATOM 529 N N . ASP A 1 81 ? 24.894 11.513 -38.116 1.00 90.94 81 ASP A N 1
ATOM 530 C CA . ASP A 1 81 ? 24.315 12.855 -38.113 1.00 90.94 81 ASP A CA 1
ATOM 531 C C . ASP A 1 81 ? 23.024 12.845 -37.286 1.00 90.94 81 ASP A C 1
ATOM 533 O O . ASP A 1 81 ? 22.037 12.204 -37.649 1.00 90.94 81 ASP A O 1
ATOM 537 N N . GLY A 1 82 ? 23.039 13.542 -36.149 1.00 89.62 82 GLY A N 1
ATOM 538 C CA . GLY A 1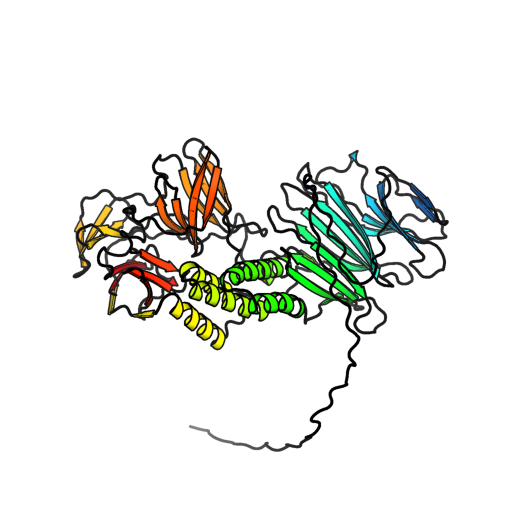 82 ? 21.886 13.696 -35.267 1.00 89.62 82 GLY A CA 1
ATOM 539 C C . GLY A 1 82 ? 20.832 14.670 -35.800 1.00 89.62 82 GLY A C 1
ATOM 540 O O . GLY A 1 82 ? 19.803 14.851 -35.151 1.00 89.62 82 GLY A O 1
ATOM 541 N N . GLY A 1 83 ? 21.058 15.333 -36.941 1.00 89.50 83 GLY A N 1
ATOM 542 C CA . GLY A 1 83 ? 20.099 16.267 -37.537 1.00 89.50 83 GLY A CA 1
ATOM 543 C C . GLY A 1 83 ? 19.810 17.470 -36.636 1.00 89.50 83 GLY A C 1
ATOM 544 O O . GLY A 1 83 ? 18.666 17.901 -36.516 1.00 89.50 83 GLY A O 1
ATOM 545 N N . GLY A 1 84 ? 20.835 17.961 -35.930 1.00 89.75 84 GLY A N 1
ATOM 546 C CA . GLY A 1 84 ? 20.717 19.023 -34.924 1.00 89.75 84 GLY A CA 1
ATOM 547 C C . GLY A 1 84 ? 20.297 18.546 -33.529 1.00 89.75 84 GLY A C 1
ATOM 548 O O . GLY A 1 84 ? 20.359 19.330 -32.585 1.00 89.75 84 GLY A O 1
ATOM 549 N N . GLN A 1 85 ? 19.922 17.273 -33.365 1.00 93.56 85 GLN A N 1
ATOM 550 C CA . GLN A 1 85 ? 19.687 16.662 -32.055 1.00 93.56 85 GLN A CA 1
ATOM 551 C C . GLN A 1 85 ? 21.005 16.261 -31.385 1.00 93.56 85 GLN A C 1
ATOM 553 O O . GLN A 1 85 ? 21.978 15.920 -32.054 1.00 93.56 85 GLN A O 1
ATOM 558 N N . GLU A 1 86 ? 21.025 16.272 -30.054 1.00 95.19 86 GLU A N 1
ATOM 559 C CA . GLU A 1 86 ? 22.173 15.823 -29.266 1.00 95.19 86 GLU A CA 1
ATOM 560 C C . GLU A 1 86 ? 22.246 14.293 -29.258 1.00 95.19 86 GLU A C 1
ATOM 562 O O . GLU A 1 86 ? 21.281 13.629 -28.884 1.00 95.19 86 GLU A O 1
ATOM 567 N N . ILE A 1 87 ? 23.400 13.738 -29.613 1.00 96.06 87 ILE A N 1
ATOM 568 C CA . ILE A 1 87 ? 23.732 12.324 -29.467 1.00 96.06 87 ILE A CA 1
ATOM 569 C C . ILE A 1 87 ? 24.183 12.113 -28.018 1.00 96.06 87 ILE A C 1
ATOM 571 O O . ILE A 1 87 ? 25.296 12.477 -27.655 1.00 96.06 87 ILE A O 1
ATOM 575 N N . ALA A 1 88 ? 23.312 11.563 -27.173 1.00 95.94 88 ALA A N 1
ATOM 576 C CA . ALA A 1 88 ? 23.574 11.424 -25.741 1.00 95.94 88 ALA A CA 1
ATOM 577 C C . ALA A 1 88 ? 24.402 10.172 -25.409 1.00 95.94 88 ALA A C 1
ATOM 579 O O . ALA A 1 88 ? 25.367 10.247 -24.650 1.00 95.94 88 ALA A O 1
ATOM 580 N N . LEU A 1 89 ? 24.016 9.025 -25.976 1.00 97.44 89 LEU A N 1
ATOM 581 C CA . LEU A 1 89 ? 24.666 7.725 -25.782 1.00 97.44 89 LEU A CA 1
ATOM 582 C C . LEU A 1 89 ? 24.873 7.047 -27.138 1.00 97.44 89 LEU A C 1
ATOM 584 O O . LEU A 1 89 ? 24.021 7.184 -28.020 1.00 97.44 89 LEU A O 1
ATOM 588 N N . LEU A 1 90 ? 25.971 6.303 -27.276 1.00 96.50 90 LEU A N 1
ATOM 589 C CA . LEU A 1 90 ? 26.347 5.596 -28.499 1.00 96.50 90 LEU A CA 1
ATOM 590 C C . LEU A 1 90 ? 26.922 4.205 -28.199 1.00 96.50 90 LEU A C 1
ATOM 592 O O . LEU A 1 90 ? 27.850 4.073 -27.402 1.00 96.50 90 LEU A O 1
ATOM 596 N N . LEU A 1 91 ? 26.422 3.187 -28.896 1.00 95.50 91 LEU A N 1
ATOM 597 C CA . LEU A 1 91 ? 26.983 1.839 -28.932 1.00 95.50 91 LEU A CA 1
ATOM 598 C C . LEU A 1 91 ? 27.255 1.464 -30.397 1.00 95.50 91 LEU A C 1
ATOM 600 O O . LEU A 1 91 ? 26.328 1.497 -31.202 1.00 95.50 91 LEU A O 1
ATOM 604 N N . ALA A 1 92 ? 28.504 1.136 -30.743 1.00 93.62 92 ALA A N 1
ATOM 605 C CA . ALA A 1 92 ? 28.930 0.873 -32.123 1.00 93.62 92 ALA A CA 1
ATOM 606 C C . ALA A 1 92 ? 29.529 -0.537 -32.278 1.00 93.62 92 ALA A C 1
ATOM 608 O O . ALA A 1 92 ? 30.531 -0.873 -31.634 1.00 93.62 92 ALA A O 1
ATOM 609 N N . ARG A 1 93 ? 28.896 -1.370 -33.110 1.00 90.88 93 ARG A N 1
ATOM 610 C CA . ARG A 1 93 ? 29.228 -2.784 -33.370 1.00 90.88 93 ARG A CA 1
ATOM 611 C C . ARG A 1 93 ? 28.637 -3.212 -34.712 1.00 90.88 93 ARG A C 1
ATOM 613 O O . ARG A 1 93 ? 27.758 -2.545 -35.230 1.00 90.88 93 ARG A O 1
ATOM 620 N N . ASP A 1 94 ? 29.075 -4.353 -35.223 1.00 89.31 94 ASP A N 1
ATOM 621 C CA . ASP A 1 94 ? 28.343 -5.079 -36.263 1.00 89.31 94 ASP A CA 1
ATOM 622 C C . ASP A 1 94 ? 27.071 -5.687 -35.647 1.00 89.31 94 ASP A C 1
ATOM 624 O O . ASP A 1 94 ? 27.146 -6.655 -34.882 1.00 89.31 94 ASP A O 1
ATOM 628 N N . PHE A 1 95 ? 25.924 -5.038 -35.867 1.00 88.81 95 PHE A N 1
ATOM 629 C CA . PHE A 1 95 ? 24.647 -5.424 -35.261 1.00 88.81 95 PHE A CA 1
ATOM 630 C C . PHE A 1 95 ? 23.767 -6.243 -36.202 1.00 88.81 95 PHE A C 1
ATOM 632 O O . PHE A 1 95 ? 22.922 -6.999 -35.716 1.00 88.81 95 PHE A O 1
ATOM 639 N N . ASP A 1 96 ? 23.943 -6.099 -37.515 1.00 83.56 96 ASP A N 1
ATOM 640 C CA . ASP A 1 96 ? 23.210 -6.863 -38.523 1.00 83.56 96 ASP A CA 1
ATOM 641 C C . ASP A 1 96 ? 23.986 -8.082 -39.063 1.00 83.56 96 ASP A C 1
ATOM 643 O O . ASP A 1 96 ? 23.401 -8.926 -39.747 1.00 83.56 96 ASP A O 1
ATOM 647 N N . GLY A 1 97 ? 25.254 -8.245 -38.671 1.00 84.56 97 GLY A N 1
ATOM 648 C CA . GLY A 1 97 ? 26.107 -9.377 -39.023 1.00 84.56 97 GLY A CA 1
ATOM 649 C C . GLY A 1 97 ? 26.729 -9.264 -40.415 1.00 84.56 97 GLY A C 1
ATOM 650 O O . GLY A 1 97 ? 27.179 -10.281 -40.954 1.00 84.56 97 GLY A O 1
ATOM 651 N N . ASP A 1 98 ? 26.722 -8.077 -41.027 1.00 85.12 98 ASP A N 1
ATOM 652 C CA . ASP A 1 98 ? 27.254 -7.842 -42.371 1.00 85.12 98 ASP A CA 1
ATOM 653 C C . ASP A 1 98 ? 28.775 -7.575 -42.406 1.00 85.12 98 ASP A C 1
ATOM 655 O O . ASP A 1 98 ? 29.364 -7.422 -43.484 1.00 85.12 98 ASP A O 1
ATOM 659 N N . GLY A 1 99 ? 29.425 -7.561 -41.237 1.00 86.62 99 GLY A N 1
ATOM 660 C CA . GLY A 1 99 ? 30.852 -7.305 -41.066 1.00 86.62 99 GLY A CA 1
ATOM 661 C C . GLY A 1 99 ? 31.232 -5.822 -41.027 1.00 86.62 99 GLY A C 1
ATOM 662 O O . GLY A 1 99 ? 32.427 -5.514 -40.957 1.00 86.62 99 GLY A O 1
ATOM 663 N N . LYS A 1 100 ? 30.268 -4.896 -41.088 1.00 90.12 100 LYS A N 1
ATOM 664 C CA . LYS A 1 100 ? 30.488 -3.449 -40.989 1.00 90.12 100 LYS A CA 1
ATOM 665 C C . LYS A 1 100 ? 30.037 -2.922 -39.630 1.00 90.12 100 LYS A C 1
ATOM 667 O O . LYS A 1 100 ? 29.190 -3.484 -38.954 1.00 90.12 100 LYS A O 1
ATOM 672 N N . THR A 1 101 ? 30.630 -1.807 -39.210 1.00 91.56 101 THR A N 1
ATOM 673 C CA . THR A 1 101 ? 30.249 -1.152 -37.956 1.00 91.56 101 THR A CA 1
ATOM 674 C C . THR A 1 101 ? 28.937 -0.392 -38.131 1.00 91.56 101 THR A C 1
ATOM 676 O O . THR A 1 101 ? 28.904 0.632 -38.815 1.00 91.56 101 THR A O 1
ATOM 679 N N . ASP A 1 102 ? 27.893 -0.846 -37.452 1.00 92.12 102 ASP A N 1
ATOM 680 C CA . ASP A 1 102 ? 26.647 -0.123 -37.222 1.00 92.12 102 ASP A CA 1
ATOM 681 C C . ASP A 1 102 ? 26.684 0.655 -35.898 1.00 92.12 102 ASP A C 1
ATOM 683 O O . ASP A 1 102 ? 27.601 0.510 -35.080 1.00 92.12 102 ASP A O 1
ATOM 687 N N . ALA A 1 103 ? 25.643 1.450 -35.636 1.00 93.69 103 ALA A N 1
ATOM 688 C CA . ALA A 1 103 ? 25.409 2.018 -34.315 1.00 93.69 103 ALA A CA 1
ATOM 689 C C . ALA A 1 103 ? 23.952 1.993 -33.861 1.00 93.69 103 ALA A C 1
ATOM 691 O O . ALA A 1 103 ? 23.016 2.173 -34.638 1.00 93.69 103 ALA A O 1
ATOM 692 N N . LEU A 1 104 ? 23.797 1.897 -32.543 1.00 96.31 104 LEU A N 1
ATOM 693 C CA . LEU A 1 104 ? 22.607 2.307 -31.815 1.00 96.31 104 LEU A CA 1
ATOM 694 C C . LEU A 1 104 ? 22.943 3.567 -31.020 1.00 96.31 104 LEU A C 1
ATOM 696 O O . LEU A 1 104 ? 23.952 3.614 -30.313 1.00 96.31 104 LEU A O 1
ATOM 700 N N . ALA A 1 105 ? 22.106 4.593 -31.135 1.00 96.69 105 ALA A N 1
ATOM 701 C CA . ALA A 1 105 ? 22.319 5.866 -30.457 1.00 96.69 105 ALA A CA 1
ATOM 702 C C . ALA A 1 105 ? 21.028 6.409 -29.846 1.00 96.69 105 ALA A C 1
ATOM 704 O O . ALA A 1 105 ? 19.938 6.207 -30.381 1.00 96.69 105 ALA A O 1
ATOM 705 N N . ILE A 1 106 ? 21.149 7.143 -28.740 1.00 97.62 106 ILE A N 1
ATOM 706 C CA . ILE A 1 106 ? 20.028 7.888 -28.158 1.00 97.62 106 ILE A CA 1
ATOM 707 C C . ILE A 1 106 ? 20.173 9.358 -28.529 1.00 97.62 106 ILE A C 1
ATOM 709 O O . ILE A 1 106 ? 21.107 10.027 -28.085 1.00 97.62 106 ILE A O 1
ATOM 713 N N . LEU A 1 107 ? 19.226 9.859 -29.322 1.00 96.69 107 LEU A N 1
ATOM 714 C CA . LEU A 1 107 ? 19.147 11.261 -29.721 1.00 96.69 107 LEU A CA 1
ATOM 715 C C . LEU A 1 107 ? 18.181 12.018 -28.812 1.00 96.69 107 LEU A C 1
ATOM 717 O O . LEU A 1 107 ? 17.065 11.558 -28.569 1.00 96.69 107 LEU A O 1
ATOM 721 N N . ARG A 1 108 ? 18.577 13.201 -28.343 1.00 94.94 108 ARG A N 1
ATOM 722 C CA . ARG A 1 108 ? 17.767 14.083 -27.493 1.00 94.94 108 ARG A CA 1
ATOM 723 C C . ARG A 1 108 ? 17.553 15.444 -28.143 1.00 94.94 108 ARG A C 1
ATOM 725 O O . ARG A 1 108 ? 18.439 15.922 -28.853 1.00 94.94 108 ARG A O 1
ATOM 732 N N . PRO A 1 109 ? 16.437 16.132 -27.847 1.00 92.44 109 PRO A N 1
ATOM 733 C CA . PRO A 1 109 ? 16.305 17.531 -28.224 1.00 92.44 109 PRO A CA 1
ATOM 734 C C . PRO A 1 109 ? 17.469 18.379 -27.681 1.00 92.44 109 PRO A C 1
ATOM 736 O O . PRO A 1 109 ? 18.004 18.065 -26.601 1.00 92.44 109 PRO A O 1
ATOM 739 N N . PRO A 1 110 ? 17.845 19.460 -28.386 1.00 89.81 110 PRO A N 1
ATOM 740 C CA . PRO A 1 110 ? 18.792 20.449 -27.888 1.00 89.81 110 PRO A CA 1
ATOM 741 C C . PRO A 1 110 ? 18.381 20.967 -26.510 1.00 89.81 110 PRO A C 1
ATOM 743 O O . PRO A 1 110 ? 17.192 21.096 -26.219 1.00 89.81 110 PRO A O 1
ATOM 746 N N . LEU A 1 111 ? 19.352 21.323 -25.666 1.00 86.38 111 LEU A N 1
ATOM 747 C CA . LEU A 1 111 ? 19.087 21.771 -24.293 1.00 86.38 111 LEU A CA 1
ATOM 748 C C . LEU A 1 111 ? 18.059 22.919 -24.216 1.00 86.38 111 LEU A C 1
ATOM 750 O O . LEU A 1 111 ? 17.205 22.913 -23.335 1.00 86.38 111 LEU A O 1
ATOM 754 N N . ALA A 1 112 ? 18.089 23.858 -25.167 1.00 87.56 112 ALA A N 1
ATOM 755 C CA . ALA A 1 112 ? 17.156 24.988 -25.238 1.00 87.56 112 ALA A CA 1
ATOM 756 C C . ALA A 1 112 ? 15.688 24.584 -25.511 1.00 87.56 112 ALA A C 1
ATOM 758 O O . ALA A 1 112 ? 14.763 25.346 -25.217 1.00 87.56 112 ALA A O 1
ATOM 759 N N . GLU A 1 113 ? 15.471 23.389 -26.062 1.00 88.50 113 GLU A N 1
ATOM 760 C CA . GLU A 1 113 ? 14.159 22.844 -26.420 1.00 88.50 113 GLU A CA 1
ATOM 761 C C . GLU A 1 113 ? 13.615 21.859 -25.374 1.00 88.50 113 GLU A C 1
ATOM 763 O O . GLU A 1 113 ? 12.452 21.463 -25.453 1.00 88.50 113 GLU A O 1
ATOM 768 N N . ARG A 1 114 ? 14.409 21.495 -24.355 1.00 88.56 114 ARG A N 1
ATOM 769 C CA . ARG A 1 114 ? 14.006 20.597 -23.255 1.00 88.56 114 ARG A CA 1
ATOM 770 C C . ARG A 1 114 ? 13.105 21.316 -22.251 1.00 88.56 114 ARG A C 1
ATOM 772 O O . ARG A 1 114 ? 13.505 21.634 -21.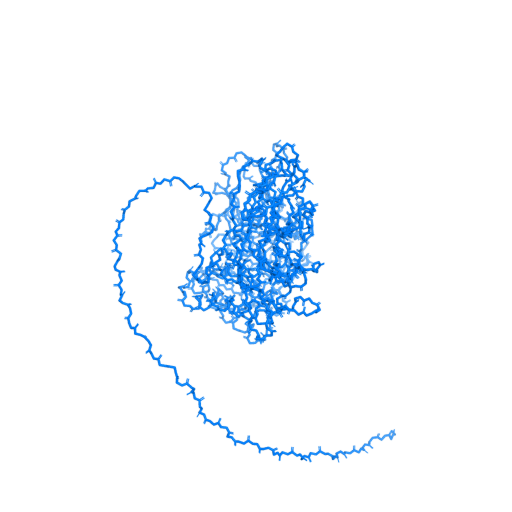135 1.00 88.56 114 ARG A O 1
ATOM 779 N N . LYS A 1 115 ? 11.882 21.604 -22.679 1.00 88.75 115 LYS A N 1
ATOM 780 C CA . LYS A 1 115 ? 10.824 22.221 -21.871 1.00 88.75 115 LYS A CA 1
ATOM 781 C C . LYS A 1 115 ? 9.805 21.162 -21.433 1.00 88.75 115 LYS A C 1
ATOM 783 O O . LYS A 1 115 ? 9.750 20.099 -22.053 1.00 88.75 115 LYS A O 1
ATOM 788 N N . PRO A 1 116 ? 8.988 21.435 -20.399 1.00 88.81 116 PRO A N 1
ATOM 789 C CA . PRO A 1 116 ? 7.873 20.565 -20.030 1.00 88.81 116 PRO A CA 1
ATOM 790 C C . PRO A 1 116 ? 7.047 20.135 -21.253 1.00 88.81 116 PRO A C 1
ATOM 792 O O . PRO A 1 116 ? 6.672 20.974 -22.073 1.00 88.81 116 PRO A O 1
ATOM 795 N N . GLY A 1 117 ? 6.812 18.829 -21.404 1.00 86.50 117 GLY A N 1
ATOM 796 C CA . GLY A 1 117 ? 6.115 18.240 -22.552 1.00 86.50 117 GLY A CA 1
ATOM 797 C C . GLY A 1 117 ? 6.971 17.940 -23.795 1.00 86.50 117 GLY A C 1
ATOM 798 O O . GLY A 1 117 ? 6.468 17.300 -24.716 1.00 86.50 117 GLY A O 1
ATOM 799 N N . ALA A 1 118 ? 8.243 18.350 -23.852 1.00 89.75 118 ALA A N 1
ATOM 800 C CA . ALA A 1 118 ? 9.144 18.004 -24.960 1.00 89.75 118 ALA A CA 1
ATOM 801 C C . ALA A 1 118 ? 9.555 16.519 -24.926 1.00 89.75 118 ALA A C 1
ATOM 803 O O . ALA A 1 118 ? 9.492 15.882 -23.883 1.00 89.75 118 ALA A O 1
ATOM 804 N N . SER A 1 119 ? 10.025 15.950 -26.041 1.00 90.38 119 SER A N 1
ATOM 805 C CA . SER A 1 119 ? 10.535 14.565 -26.058 1.00 90.38 119 SER A CA 1
ATOM 806 C C . SER A 1 119 ? 11.745 14.389 -25.126 1.00 90.38 119 SER A C 1
ATOM 808 O O . SER A 1 119 ? 12.652 15.222 -25.109 1.00 90.38 119 SER A O 1
ATOM 810 N N . THR A 1 120 ? 11.797 13.285 -24.376 1.00 93.00 120 THR A N 1
ATOM 811 C CA . THR A 1 120 ? 12.987 12.912 -23.578 1.00 93.00 120 THR A CA 1
ATOM 812 C C . THR A 1 120 ? 14.107 12.297 -24.422 1.00 93.00 120 THR A C 1
ATOM 814 O O . THR A 1 120 ? 15.259 12.253 -23.985 1.00 93.00 120 THR A O 1
ATOM 817 N N . GLY A 1 121 ? 13.791 11.882 -25.650 1.00 94.88 121 GLY A N 1
ATOM 818 C CA . GLY A 1 121 ? 14.725 11.341 -26.627 1.00 94.88 121 GLY A CA 1
ATOM 819 C C . GLY A 1 121 ? 14.124 10.213 -27.460 1.00 94.88 121 GLY A C 1
ATOM 820 O O . GLY A 1 121 ? 12.971 9.818 -27.281 1.00 94.88 121 GLY A O 1
ATOM 821 N N . ARG A 1 122 ? 14.924 9.685 -28.383 1.00 96.44 122 ARG A N 1
ATOM 822 C CA . ARG A 1 122 ? 14.599 8.513 -29.201 1.00 96.44 122 ARG A CA 1
ATOM 823 C C . ARG A 1 122 ? 15.827 7.640 -29.411 1.00 96.44 122 ARG A C 1
ATOM 825 O O . ARG A 1 122 ? 16.931 8.159 -29.558 1.00 96.44 122 ARG A O 1
ATOM 832 N N . LEU A 1 123 ? 15.614 6.332 -29.453 1.00 97.44 123 LEU A N 1
ATOM 833 C CA . LEU A 1 123 ? 16.603 5.354 -29.877 1.00 97.44 123 LEU A CA 1
ATOM 834 C C . LEU A 1 123 ? 16.598 5.279 -31.405 1.00 97.44 123 LEU A C 1
ATOM 836 O O . LEU A 1 123 ? 15.534 5.135 -32.014 1.00 97.44 123 LEU A O 1
ATOM 840 N N . VAL A 1 124 ? 17.776 5.355 -32.015 1.00 96.12 124 VAL A N 1
ATOM 841 C CA . VAL A 1 124 ? 17.961 5.241 -33.463 1.00 96.12 124 VAL A CA 1
ATOM 842 C C . VAL A 1 124 ? 18.992 4.172 -33.811 1.00 96.12 124 VAL A C 1
ATOM 844 O O . VAL A 1 124 ? 19.944 3.964 -33.058 1.00 96.12 124 VAL A O 1
ATOM 847 N N . TYR A 1 125 ? 18.810 3.535 -34.965 1.00 95.00 125 TYR A N 1
ATOM 848 C CA . TYR A 1 125 ? 19.787 2.668 -35.616 1.00 95.00 125 TYR A CA 1
ATOM 849 C C . TYR A 1 125 ? 20.420 3.386 -36.802 1.00 95.00 125 TYR A C 1
ATOM 851 O O . TYR A 1 125 ? 19.738 4.061 -37.578 1.00 95.00 125 TYR A O 1
ATOM 859 N N . VAL A 1 126 ? 21.732 3.237 -36.931 1.00 92.50 126 VAL A N 1
ATOM 860 C CA . VAL A 1 126 ? 22.533 3.791 -38.017 1.00 92.50 126 VAL A CA 1
ATOM 861 C C . VAL A 1 126 ? 23.262 2.633 -38.678 1.00 92.50 126 VAL A C 1
ATOM 863 O O . VAL A 1 126 ? 24.102 1.998 -38.042 1.00 92.50 126 VAL A O 1
ATOM 866 N N . ARG A 1 127 ? 22.932 2.373 -39.944 1.00 90.12 127 ARG A N 1
ATOM 867 C CA . ARG A 1 127 ? 23.564 1.320 -40.740 1.00 90.12 127 ARG A CA 1
ATOM 868 C C . ARG A 1 127 ? 24.961 1.742 -41.200 1.00 90.12 127 ARG A C 1
ATOM 870 O O . ARG A 1 127 ? 25.149 2.848 -41.712 1.00 90.12 127 ARG A O 1
ATOM 877 N N . GLY A 1 128 ? 25.923 0.841 -41.052 1.00 86.44 128 GLY A N 1
ATOM 878 C CA . GLY A 1 128 ? 27.292 0.973 -41.520 1.00 86.44 128 GLY A CA 1
ATOM 879 C C . GLY A 1 128 ? 27.441 0.812 -43.032 1.00 86.44 128 GLY A C 1
ATOM 880 O O . GLY A 1 128 ? 26.676 0.131 -43.710 1.00 86.44 128 GLY A O 1
ATOM 881 N N . GLY A 1 129 ? 28.474 1.441 -43.598 1.00 80.19 129 GLY A N 1
ATOM 882 C CA . GLY A 1 129 ? 28.863 1.256 -45.003 1.00 80.19 129 GLY A CA 1
ATOM 883 C C . GLY A 1 129 ? 28.019 1.985 -46.055 1.00 80.19 129 GLY A C 1
ATOM 884 O O . GLY A 1 129 ? 28.415 1.991 -47.219 1.00 80.19 129 GLY A O 1
ATOM 885 N N . GLU A 1 130 ? 26.922 2.640 -45.672 1.00 74.69 130 GLU A N 1
ATOM 886 C CA . GLU A 1 130 ? 26.107 3.466 -46.569 1.00 74.69 130 GLU A CA 1
ATOM 887 C C . GLU A 1 130 ? 26.177 4.948 -46.150 1.00 74.69 130 GLU A C 1
ATOM 889 O O . GLU A 1 130 ? 25.532 5.362 -45.184 1.00 74.69 130 GLU A O 1
ATOM 894 N N . PRO A 1 131 ? 26.970 5.792 -46.840 1.00 72.31 131 PRO A N 1
ATOM 895 C CA . PRO A 1 131 ? 27.054 7.207 -46.499 1.00 72.31 131 PRO A CA 1
ATOM 896 C C . PRO A 1 131 ? 25.719 7.916 -46.770 1.00 72.31 131 PRO A C 1
ATOM 898 O O . PRO A 1 131 ? 25.085 7.695 -47.800 1.00 72.31 131 PRO A O 1
ATOM 901 N N . ASN A 1 132 ? 25.347 8.843 -45.883 1.00 73.88 132 ASN A N 1
ATOM 902 C CA . ASN A 1 132 ? 24.136 9.677 -45.959 1.00 73.88 132 ASN A CA 1
ATOM 903 C C . ASN A 1 132 ? 22.797 8.950 -45.736 1.00 73.88 132 ASN A C 1
ATOM 905 O O . ASN A 1 132 ? 21.748 9.513 -46.057 1.00 73.88 132 ASN A O 1
ATOM 909 N N . VAL A 1 133 ? 22.797 7.742 -45.167 1.00 80.62 133 VAL A N 1
ATOM 910 C CA . VAL A 1 133 ? 21.552 7.123 -44.693 1.00 80.62 133 VAL A CA 1
ATOM 911 C C . VAL A 1 133 ? 21.143 7.783 -43.373 1.00 80.62 133 VAL A C 1
ATOM 913 O O . VAL A 1 133 ? 21.934 7.785 -42.426 1.00 80.62 133 VAL A O 1
ATOM 916 N N . PRO A 1 134 ? 19.939 8.377 -43.281 1.00 83.44 134 PRO A N 1
ATOM 917 C CA . PRO A 1 134 ? 19.492 9.005 -42.047 1.00 83.44 134 PRO A CA 1
ATOM 918 C C . PRO A 1 134 ? 19.268 7.947 -40.954 1.00 83.44 134 PRO A C 1
ATOM 920 O O . PRO A 1 134 ? 18.792 6.851 -41.264 1.00 83.44 134 PRO A O 1
ATOM 923 N N . PRO A 1 135 ? 19.539 8.266 -39.674 1.00 90.50 135 PRO A N 1
ATOM 924 C CA . PRO A 1 135 ? 19.248 7.355 -38.574 1.00 90.50 135 PRO A CA 1
ATOM 925 C C . PRO A 1 135 ? 17.772 6.929 -38.555 1.00 90.50 135 PRO A C 1
ATOM 927 O O . PRO A 1 135 ? 16.868 7.773 -38.554 1.00 90.50 135 PRO A O 1
ATOM 930 N N . ALA A 1 136 ? 17.521 5.622 -38.505 1.00 91.56 136 ALA A N 1
ATOM 931 C CA . ALA A 1 136 ? 16.180 5.055 -38.428 1.00 91.56 136 ALA A CA 1
ATOM 932 C C . ALA A 1 136 ? 15.720 5.001 -36.966 1.00 91.56 136 ALA A C 1
ATOM 934 O O . ALA A 1 136 ? 16.399 4.423 -36.121 1.00 91.56 136 ALA A O 1
ATOM 935 N N . ALA A 1 137 ? 14.573 5.600 -36.641 1.00 93.06 137 ALA A N 1
ATOM 936 C CA . ALA A 1 137 ? 14.032 5.551 -35.283 1.00 93.06 137 ALA A CA 1
ATOM 937 C C . ALA A 1 137 ? 13.494 4.150 -34.952 1.00 93.06 137 ALA A C 1
ATOM 939 O O . ALA A 1 137 ? 12.703 3.604 -35.716 1.00 93.06 137 ALA A O 1
ATOM 940 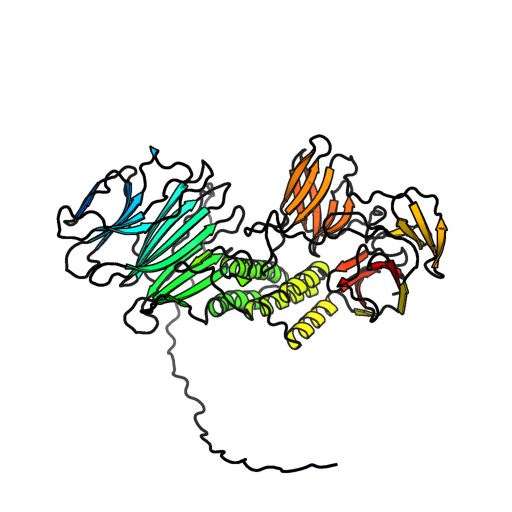N N . ILE A 1 138 ? 13.901 3.607 -33.802 1.00 94.19 138 ILE A N 1
ATOM 941 C CA . ILE A 1 138 ? 13.458 2.298 -33.295 1.00 94.19 138 ILE A CA 1
ATOM 942 C C . ILE A 1 138 ? 12.428 2.468 -32.177 1.00 94.19 138 ILE A C 1
ATOM 944 O O . ILE A 1 138 ? 11.386 1.823 -32.185 1.00 94.19 138 ILE A O 1
ATOM 948 N N . ALA A 1 139 ? 12.724 3.340 -31.211 1.00 94.12 139 ALA A N 1
ATOM 949 C CA . ALA A 1 139 ? 11.891 3.567 -30.035 1.00 94.12 139 ALA A CA 1
ATOM 950 C C . ALA A 1 139 ? 11.935 5.040 -29.617 1.00 94.12 139 ALA A C 1
ATOM 952 O O . ALA A 1 139 ? 12.898 5.755 -29.906 1.00 94.12 139 ALA A O 1
ATOM 953 N N . VAL A 1 140 ? 10.895 5.507 -28.929 1.00 93.69 140 VAL A N 1
ATOM 954 C CA . VAL A 1 140 ? 10.760 6.903 -28.492 1.00 93.69 140 VAL A CA 1
ATOM 955 C C . VAL A 1 140 ? 10.491 6.931 -26.993 1.00 93.69 140 VAL A C 1
ATOM 957 O O . VAL A 1 140 ? 9.677 6.163 -26.489 1.00 93.69 140 VAL A O 1
ATOM 960 N N . GLY A 1 141 ? 11.190 7.814 -26.282 1.00 92.12 141 GLY A N 1
ATOM 961 C CA . GLY A 1 141 ? 10.943 8.058 -24.867 1.00 92.12 141 GLY A CA 1
ATOM 962 C C . GLY A 1 141 ? 9.654 8.850 -24.629 1.00 92.12 141 GLY A C 1
ATOM 963 O O . GLY A 1 141 ? 9.147 9.517 -25.536 1.00 92.12 141 GLY A O 1
ATOM 964 N N . PRO A 1 142 ? 9.127 8.842 -23.395 1.00 91.94 142 PRO A N 1
ATOM 965 C CA . PRO A 1 142 ? 7.961 9.637 -23.038 1.00 91.94 142 PRO A CA 1
ATOM 966 C C . PRO A 1 142 ? 8.255 11.140 -23.160 1.00 91.94 142 PRO A C 1
ATOM 968 O O . PRO A 1 142 ? 9.407 11.578 -23.254 1.00 91.94 142 PRO A O 1
ATOM 971 N N . ALA A 1 143 ? 7.206 11.960 -23.133 1.00 89.75 143 ALA A N 1
ATOM 972 C CA . ALA A 1 143 ? 7.374 13.399 -22.978 1.00 89.75 143 ALA A CA 1
ATOM 973 C C . ALA A 1 143 ? 7.944 13.727 -21.585 1.00 89.75 143 ALA A C 1
ATOM 975 O O . ALA A 1 143 ? 7.624 13.065 -20.599 1.00 89.75 143 ALA A O 1
ATOM 976 N N . LEU A 1 144 ? 8.769 14.769 -21.505 1.00 87.75 144 LEU A N 1
ATOM 977 C CA . LEU A 1 144 ? 9.301 15.307 -20.263 1.00 87.75 144 LEU A CA 1
ATOM 978 C C . LEU A 1 144 ? 8.132 15.733 -19.372 1.00 87.75 144 LEU A C 1
ATOM 980 O O . LEU A 1 144 ? 7.204 16.401 -19.843 1.00 87.75 144 LEU A O 1
ATOM 984 N N . GLY A 1 145 ? 8.191 15.364 -18.091 1.00 82.06 145 GLY A N 1
ATOM 985 C CA . GLY A 1 145 ? 7.152 15.707 -17.126 1.00 82.06 145 GLY A CA 1
ATOM 986 C C . GLY A 1 145 ? 6.826 17.206 -17.097 1.00 82.06 145 GLY A C 1
ATOM 987 O O . GLY A 1 145 ? 7.647 18.063 -17.426 1.00 82.06 145 GLY A O 1
ATOM 988 N N . GLN A 1 146 ? 5.602 17.533 -16.676 1.00 83.38 146 GLN A N 1
ATOM 989 C CA . GLN A 1 146 ? 5.100 18.915 -16.665 1.00 83.38 146 GLN A CA 1
ATOM 990 C C . GLN A 1 146 ? 5.808 19.819 -15.638 1.00 83.38 146 GLN A C 1
ATOM 992 O O . GLN A 1 146 ? 5.652 21.039 -15.653 1.00 83.38 146 GLN A O 1
ATOM 997 N N . TRP A 1 147 ? 6.585 19.231 -14.727 1.00 83.25 147 TRP A N 1
ATOM 998 C CA . TRP A 1 147 ? 7.284 19.974 -13.691 1.00 83.25 147 TRP A CA 1
ATOM 999 C C . TRP A 1 147 ? 8.586 20.593 -14.233 1.00 83.25 147 TRP A C 1
ATOM 1001 O O . TRP A 1 147 ? 9.415 19.861 -14.771 1.00 83.25 147 TRP A O 1
ATOM 1011 N N . PRO A 1 148 ? 8.840 21.906 -14.044 1.00 84.06 148 PRO A N 1
ATOM 1012 C CA . PRO A 1 148 ? 10.000 22.582 -14.640 1.00 84.06 148 PRO A CA 1
ATOM 1013 C C . PRO A 1 148 ? 11.370 22.007 -14.261 1.00 84.06 148 PRO A C 1
ATOM 1015 O O . PRO A 1 148 ? 12.330 22.194 -14.998 1.00 84.06 148 PRO A O 1
ATOM 1018 N N . ALA A 1 149 ? 11.469 21.330 -13.113 1.00 87.31 149 ALA A N 1
ATOM 1019 C CA . ALA A 1 149 ? 12.707 20.707 -12.641 1.00 87.31 149 ALA A CA 1
ATOM 1020 C C . ALA A 1 149 ? 12.866 19.233 -13.068 1.00 87.31 149 ALA A C 1
ATOM 1022 O O . ALA A 1 149 ? 13.739 18.554 -12.536 1.00 87.31 149 ALA A O 1
ATOM 1023 N N . CYS A 1 150 ? 12.014 18.715 -13.960 1.00 89.38 150 CYS A N 1
ATOM 1024 C CA . CYS A 1 150 ? 12.208 17.381 -14.525 1.00 89.38 150 CYS A CA 1
ATOM 1025 C C . CYS A 1 150 ? 13.447 17.349 -15.432 1.00 89.38 150 CYS A C 1
ATOM 1027 O O . CYS A 1 150 ? 13.651 18.250 -16.247 1.00 89.38 150 CYS A O 1
ATOM 1029 N N . VAL A 1 151 ? 14.244 16.286 -15.334 1.00 91.12 151 VAL A N 1
ATOM 1030 C CA . VAL A 1 151 ? 15.474 16.096 -16.116 1.00 91.12 151 VAL A CA 1
ATOM 1031 C C . VAL A 1 151 ? 15.361 14.825 -16.947 1.00 91.12 151 VAL A C 1
ATOM 1033 O O . VAL A 1 151 ? 14.959 13.786 -16.435 1.00 91.12 151 VAL A O 1
ATOM 1036 N N . ALA A 1 152 ? 15.727 14.896 -18.230 1.00 92.31 152 ALA A N 1
ATOM 1037 C CA . ALA A 1 152 ? 15.742 13.729 -19.109 1.00 92.31 152 ALA A CA 1
ATOM 1038 C C . ALA A 1 152 ? 16.858 12.743 -18.715 1.00 92.31 152 ALA A C 1
ATOM 1040 O O . ALA A 1 152 ? 18.021 13.128 -18.575 1.00 92.31 152 ALA A O 1
ATOM 1041 N N . THR A 1 153 ? 16.514 11.465 -18.598 1.00 93.69 153 THR A N 1
ATOM 1042 C CA . THR A 1 153 ? 17.415 10.358 -18.256 1.00 93.69 153 THR A CA 1
ATOM 1043 C C . THR A 1 153 ? 17.520 9.383 -19.428 1.00 93.69 153 THR A C 1
ATOM 1045 O O . THR A 1 153 ? 16.644 9.335 -20.294 1.00 93.69 153 THR A O 1
ATOM 1048 N N . ALA A 1 154 ? 18.647 8.674 -19.544 1.00 95.75 154 ALA A N 1
ATOM 1049 C CA . ALA A 1 154 ? 18.794 7.600 -20.522 1.00 95.75 154 ALA A CA 1
ATOM 1050 C C . ALA A 1 154 ? 19.858 6.583 -20.104 1.00 95.75 154 ALA A C 1
ATOM 1052 O O . ALA A 1 154 ? 20.834 6.954 -19.452 1.00 95.75 154 ALA A O 1
ATOM 1053 N N . ARG A 1 155 ? 19.681 5.337 -20.544 1.00 96.88 155 ARG A N 1
ATOM 1054 C CA . ARG A 1 155 ? 20.634 4.227 -20.419 1.00 96.88 155 ARG A CA 1
ATOM 1055 C C . ARG A 1 155 ? 20.628 3.431 -21.725 1.00 96.88 155 ARG A C 1
ATOM 1057 O O . ARG A 1 155 ? 19.568 3.271 -22.325 1.00 96.88 155 ARG A O 1
ATOM 1064 N N . LEU A 1 156 ? 21.790 2.969 -22.177 1.00 97.44 156 LEU A N 1
ATOM 1065 C CA . LEU A 1 156 ? 21.942 2.141 -23.377 1.00 97.44 156 LEU A CA 1
ATOM 1066 C C . LEU A 1 156 ? 23.041 1.113 -23.115 1.00 97.44 156 LEU A C 1
ATOM 1068 O O . LEU A 1 156 ? 24.171 1.496 -22.813 1.00 97.44 156 LEU A O 1
ATOM 1072 N N . GLU A 1 157 ? 22.706 -0.171 -23.184 1.00 96.56 157 GLU A N 1
ATOM 1073 C CA . GLU A 1 157 ? 23.596 -1.263 -22.773 1.00 96.56 157 GLU A CA 1
ATOM 1074 C C . GLU A 1 157 ? 23.349 -2.512 -23.624 1.00 96.56 157 GLU A C 1
ATOM 1076 O O . GLU A 1 157 ? 22.205 -2.843 -23.935 1.00 96.56 157 GLU A O 1
ATOM 1081 N N . LYS A 1 158 ? 24.401 -3.252 -23.976 1.00 94.31 158 LYS A N 1
ATOM 1082 C CA . LYS A 1 158 ? 24.252 -4.608 -24.516 1.00 94.31 158 LYS A CA 1
ATOM 1083 C C . LYS A 1 158 ? 23.989 -5.571 -23.359 1.00 94.31 158 LYS A C 1
ATOM 1085 O O . LYS A 1 158 ? 24.845 -5.718 -22.489 1.00 94.31 158 LYS A O 1
ATOM 1090 N N . VAL A 1 159 ? 22.826 -6.222 -23.365 1.00 94.06 159 VAL A N 1
ATOM 1091 C CA . VAL A 1 159 ? 22.331 -7.064 -22.251 1.00 94.06 159 VAL A CA 1
ATOM 1092 C C . VAL A 1 159 ? 22.284 -8.557 -22.578 1.00 94.06 159 VAL A C 1
ATOM 1094 O O . VAL A 1 159 ? 21.989 -9.365 -21.702 1.00 94.06 159 VAL A O 1
ATOM 1097 N N . GLY A 1 160 ? 22.585 -8.923 -23.825 1.00 90.94 160 GLY A N 1
ATOM 1098 C CA . GLY A 1 160 ? 22.654 -10.305 -24.289 1.00 90.94 160 GLY A CA 1
ATOM 1099 C C . GLY A 1 160 ? 23.509 -10.446 -25.549 1.00 90.94 160 GLY A C 1
ATOM 1100 O O . GLY A 1 160 ? 23.951 -9.438 -26.116 1.00 90.94 160 GLY A O 1
ATOM 1101 N N . PRO A 1 161 ? 23.769 -11.678 -26.015 1.00 89.31 161 PRO A N 1
ATOM 1102 C CA . PRO A 1 161 ? 24.506 -11.921 -27.253 1.00 89.31 161 PRO A CA 1
ATOM 1103 C C . PRO A 1 161 ? 23.893 -11.216 -28.471 1.00 89.31 161 PRO A C 1
ATOM 1105 O O . PRO A 1 161 ? 24.644 -10.711 -29.310 1.00 89.31 161 PRO A O 1
ATOM 1108 N N . ARG A 1 162 ? 22.556 -11.149 -28.533 1.00 91.62 162 ARG A N 1
ATOM 1109 C CA . ARG A 1 162 ? 21.746 -10.631 -29.645 1.00 91.62 162 ARG A CA 1
ATOM 1110 C C . ARG A 1 162 ? 20.725 -9.583 -29.189 1.00 91.62 162 ARG A C 1
ATOM 1112 O O . ARG A 1 162 ? 19.753 -9.343 -29.901 1.00 91.62 162 ARG A O 1
ATOM 1119 N N . SER A 1 163 ? 20.961 -8.922 -28.054 1.00 94.75 163 SER A N 1
ATOM 1120 C CA . SER A 1 163 ? 20.017 -7.957 -27.4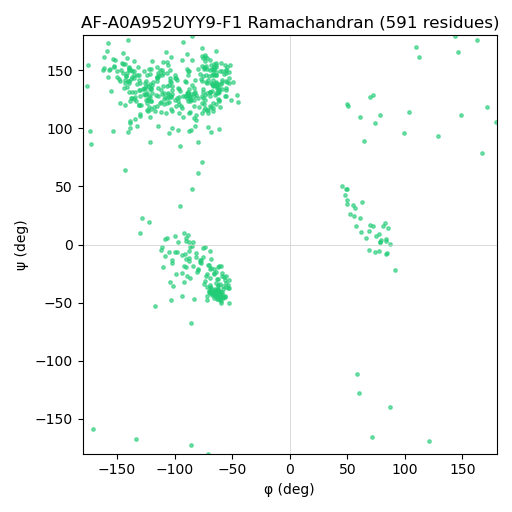79 1.00 94.75 163 SER A CA 1
ATOM 1121 C C . SER A 1 163 ? 20.686 -6.712 -26.901 1.00 94.75 163 SER A C 1
ATOM 1123 O O . SER A 1 163 ? 21.700 -6.786 -26.197 1.00 94.75 163 SER A O 1
ATOM 1125 N N . VAL A 1 164 ? 20.068 -5.555 -27.149 1.00 96.12 164 VAL A N 1
ATOM 1126 C CA . VAL A 1 164 ? 20.444 -4.253 -26.578 1.00 96.12 164 VAL A CA 1
ATOM 1127 C C . VAL A 1 164 ? 19.269 -3.660 -25.815 1.00 96.12 164 VAL A C 1
ATOM 1129 O O . VAL A 1 164 ? 18.147 -3.628 -26.307 1.00 96.12 164 VAL A O 1
ATOM 1132 N N . PHE A 1 165 ? 19.535 -3.168 -24.615 1.00 97.25 165 PHE A N 1
ATOM 1133 C CA . PHE A 1 165 ? 18.583 -2.477 -23.764 1.00 97.25 165 PHE A CA 1
ATOM 1134 C C . PHE A 1 165 ? 18.731 -0.964 -23.911 1.00 97.25 165 PHE A C 1
ATOM 1136 O O . PHE A 1 165 ? 19.840 -0.434 -23.835 1.00 97.25 165 PHE A O 1
ATOM 1143 N N . ALA A 1 166 ? 17.605 -0.269 -24.038 1.00 97.75 166 ALA A N 1
ATOM 1144 C CA . ALA A 1 166 ? 17.516 1.177 -23.947 1.00 97.75 166 ALA A CA 1
ATOM 1145 C C . ALA A 1 166 ? 16.469 1.589 -22.907 1.00 97.75 166 ALA A C 1
ATOM 1147 O O . ALA A 1 166 ? 15.373 1.038 -22.846 1.00 97.75 166 ALA A O 1
ATOM 1148 N N . GLU A 1 167 ? 16.794 2.613 -22.130 1.00 97.44 167 GLU A N 1
ATOM 1149 C CA . GLU A 1 167 ? 15.884 3.303 -21.220 1.00 97.44 167 GLU A CA 1
ATOM 1150 C C . GLU A 1 167 ? 15.929 4.782 -21.559 1.00 97.44 167 GLU A C 1
ATOM 1152 O O . GLU A 1 167 ? 17.013 5.355 -21.671 1.00 97.44 167 GLU A O 1
ATOM 1157 N N . ILE A 1 168 ? 14.769 5.400 -21.754 1.00 97.00 168 ILE A N 1
ATOM 1158 C CA . ILE A 1 168 ? 14.639 6.824 -22.065 1.00 97.00 168 ILE A CA 1
ATOM 1159 C C . ILE A 1 168 ? 13.495 7.366 -21.222 1.00 97.00 168 ILE A C 1
ATOM 1161 O O . ILE A 1 168 ? 12.390 6.827 -21.254 1.00 97.00 168 ILE A O 1
ATOM 1165 N N . GLY A 1 169 ? 13.732 8.426 -20.458 1.00 95.06 169 GLY A N 1
ATOM 1166 C CA . GLY A 1 169 ? 12.714 8.917 -19.542 1.00 95.06 169 GLY A CA 1
ATOM 1167 C C . GLY A 1 169 ? 13.035 10.249 -18.905 1.00 95.06 169 GLY A C 1
ATOM 1168 O O . GLY A 1 169 ? 13.832 11.037 -19.418 1.00 95.06 169 GLY A O 1
ATOM 1169 N N . SER A 1 170 ? 12.387 10.499 -17.773 1.00 92.75 170 SER A N 1
ATOM 1170 C CA . SER A 1 170 ? 12.624 11.679 -16.959 1.00 92.75 170 SER A CA 1
ATOM 1171 C C . SER A 1 170 ? 12.536 11.394 -15.470 1.00 92.75 170 SER A C 1
ATOM 1173 O O . SER A 1 170 ? 11.602 10.725 -15.026 1.00 92.75 170 SER A O 1
ATOM 1175 N N . ASP A 1 171 ? 13.449 11.997 -14.716 1.00 90.50 171 ASP A N 1
ATOM 1176 C CA . ASP A 1 171 ? 13.390 12.095 -13.260 1.00 90.50 171 ASP A CA 1
ATOM 1177 C C . ASP A 1 171 ? 12.769 13.440 -12.859 1.00 90.50 171 ASP A C 1
ATOM 1179 O O . ASP A 1 171 ? 13.124 14.488 -13.407 1.00 90.50 171 ASP A O 1
ATOM 1183 N N . CYS A 1 172 ? 11.811 13.412 -11.936 1.00 88.56 172 CYS A N 1
ATOM 1184 C CA . CYS A 1 172 ? 10.988 14.553 -11.561 1.00 88.56 172 CYS A CA 1
ATOM 1185 C C . CYS A 1 172 ? 10.888 14.660 -10.029 1.00 88.56 172 CYS A C 1
ATOM 1187 O O . CYS A 1 172 ? 10.138 13.915 -9.409 1.00 88.56 172 CYS A O 1
ATOM 1189 N N . PRO A 1 173 ? 11.535 15.645 -9.379 1.00 82.75 173 PRO A N 1
ATOM 1190 C CA . PRO A 1 173 ? 11.618 15.686 -7.913 1.00 82.75 173 PRO A CA 1
ATOM 1191 C C . PRO A 1 173 ? 10.285 15.984 -7.205 1.00 82.75 173 PRO A C 1
ATOM 1193 O O . PRO A 1 173 ? 10.138 15.732 -6.012 1.00 82.75 173 PRO A O 1
ATOM 1196 N N . LYS A 1 174 ? 9.314 16.584 -7.906 1.00 80.69 174 LYS A N 1
ATOM 1197 C CA . LYS A 1 174 ? 8.003 16.973 -7.349 1.00 80.69 174 LYS A CA 1
ATOM 1198 C C . LYS A 1 174 ? 6.814 16.498 -8.190 1.00 80.69 174 LYS A C 1
ATOM 1200 O O . LYS A 1 174 ? 5.690 16.919 -7.934 1.00 80.69 174 LYS A O 1
ATOM 1205 N N . ALA A 1 175 ? 7.053 15.648 -9.182 1.00 83.19 175 ALA A N 1
ATOM 1206 C CA . ALA A 1 175 ? 6.028 15.080 -10.053 1.00 83.19 175 ALA A CA 1
ATOM 1207 C C . ALA A 1 175 ? 6.352 13.608 -10.331 1.00 83.19 175 ALA A C 1
ATOM 1209 O O . ALA A 1 175 ? 7.378 13.113 -9.882 1.00 83.19 175 ALA A O 1
ATOM 1210 N N . ILE A 1 176 ? 5.476 12.908 -11.045 1.00 85.75 176 ILE A N 1
ATOM 1211 C CA . ILE A 1 176 ? 5.709 11.509 -11.409 1.00 85.75 176 ILE A CA 1
ATOM 1212 C C . ILE A 1 176 ? 6.774 11.459 -12.513 1.00 85.75 176 ILE A C 1
ATOM 1214 O O . ILE A 1 176 ? 6.615 12.101 -13.554 1.00 85.75 176 ILE A O 1
ATOM 1218 N N . GLY A 1 177 ? 7.854 10.712 -12.277 1.00 89.56 177 GLY A N 1
ATOM 1219 C CA . GLY A 1 177 ? 8.831 10.355 -13.307 1.00 89.56 177 GLY A CA 1
ATOM 1220 C C . GLY A 1 177 ? 8.265 9.294 -14.252 1.00 89.56 177 GLY A C 1
ATOM 1221 O O . GLY A 1 177 ? 7.386 8.516 -13.878 1.00 89.56 177 GLY A O 1
ATOM 1222 N N . THR A 1 178 ? 8.721 9.256 -15.502 1.00 92.50 178 THR A N 1
ATOM 1223 C CA . THR A 1 178 ? 8.270 8.251 -16.480 1.00 92.50 178 THR A CA 1
ATOM 1224 C C . THR A 1 178 ? 9.439 7.797 -17.329 1.00 92.50 178 THR A C 1
ATOM 1226 O O . THR A 1 178 ? 10.232 8.621 -17.788 1.00 92.50 178 THR A O 1
ATOM 1229 N N . ARG A 1 179 ? 9.549 6.486 -17.537 1.00 94.31 179 ARG A N 1
ATOM 1230 C CA . ARG A 1 179 ? 10.651 5.840 -18.250 1.00 94.31 179 ARG A CA 1
ATOM 1231 C C . ARG A 1 179 ? 10.077 4.837 -19.240 1.00 94.31 179 ARG A C 1
ATOM 1233 O O . ARG A 1 179 ? 9.324 3.952 -18.850 1.00 94.31 179 ARG A O 1
ATOM 1240 N N . ALA A 1 180 ? 10.409 4.982 -20.515 1.00 95.81 180 ALA A N 1
ATOM 1241 C CA . ALA A 1 180 ? 10.188 3.938 -21.504 1.00 95.81 180 ALA A CA 1
ATOM 1242 C C . ALA A 1 180 ? 11.422 3.042 -21.535 1.00 95.81 180 ALA A C 1
ATOM 1244 O O . ALA A 1 180 ? 12.548 3.539 -21.631 1.00 95.81 180 ALA A O 1
ATOM 1245 N N . ILE A 1 181 ? 11.202 1.735 -21.457 1.00 96.44 181 ILE A N 1
ATOM 1246 C CA . ILE A 1 181 ? 12.245 0.734 -21.648 1.00 96.44 181 ILE A CA 1
ATOM 1247 C C . ILE A 1 181 ? 11.994 -0.027 -22.939 1.00 96.44 181 ILE A C 1
ATOM 1249 O O . ILE A 1 181 ? 10.846 -0.260 -23.319 1.00 96.44 181 ILE A O 1
ATOM 1253 N N . SER A 1 182 ? 13.066 -0.418 -23.614 1.00 96.44 182 SER A N 1
ATOM 1254 C CA . SER A 1 182 ? 13.010 -1.216 -24.832 1.00 96.44 182 SER A CA 1
ATOM 1255 C C . SER A 1 182 ? 14.175 -2.197 -24.872 1.00 96.44 182 SER A C 1
ATOM 1257 O O . SER A 1 182 ? 15.314 -1.817 -24.609 1.00 96.44 182 SER A O 1
ATOM 1259 N N . VAL A 1 183 ? 13.898 -3.448 -25.228 1.00 96.19 183 VAL A N 1
ATOM 1260 C CA . VAL A 1 183 ? 14.905 -4.443 -25.602 1.00 96.19 183 VAL A CA 1
ATOM 1261 C C . VAL A 1 183 ? 14.814 -4.639 -27.107 1.00 96.19 183 VAL A C 1
ATOM 1263 O O . VAL A 1 183 ? 13.753 -4.952 -27.649 1.00 96.19 183 VAL A O 1
ATOM 1266 N N . VAL A 1 184 ? 15.928 -4.397 -27.784 1.00 95.12 184 VAL A N 1
ATOM 1267 C CA . VAL A 1 184 ? 16.071 -4.459 -29.234 1.00 95.12 184 VAL A CA 1
ATOM 1268 C C . VAL A 1 184 ? 16.818 -5.730 -29.596 1.00 95.12 184 VAL A C 1
ATOM 1270 O O . VAL A 1 184 ? 17.952 -5.926 -29.157 1.00 95.12 184 VAL A O 1
ATOM 1273 N N . ARG A 1 185 ? 16.191 -6.558 -30.429 1.00 92.94 185 ARG A N 1
ATOM 1274 C CA . ARG A 1 185 ? 16.801 -7.741 -31.026 1.00 92.94 185 ARG A CA 1
ATOM 1275 C C . ARG A 1 185 ? 17.755 -7.319 -32.135 1.00 92.94 185 ARG A C 1
ATOM 1277 O O . ARG A 1 185 ? 17.386 -6.551 -33.023 1.00 92.94 185 ARG A O 1
ATOM 1284 N N . LEU A 1 186 ? 18.962 -7.864 -32.096 1.00 90.50 186 LEU A N 1
ATOM 1285 C CA . LEU A 1 186 ? 20.020 -7.699 -33.084 1.00 90.50 186 LEU A CA 1
ATOM 1286 C C . LEU A 1 186 ? 19.957 -8.878 -34.060 1.00 90.50 186 LEU A C 1
ATOM 1288 O O . LEU A 1 186 ? 20.591 -9.913 -33.851 1.00 90.50 186 LEU A O 1
ATOM 1292 N N . ALA A 1 187 ? 19.107 -8.764 -35.079 1.00 82.06 187 ALA A N 1
ATOM 1293 C CA . ALA A 1 187 ? 18.942 -9.796 -36.095 1.00 82.06 187 ALA A CA 1
ATOM 1294 C C . ALA A 1 187 ? 18.791 -9.179 -37.497 1.00 82.06 187 ALA A C 1
ATOM 1296 O O . ALA A 1 187 ? 18.247 -8.079 -37.624 1.00 82.06 187 ALA A O 1
ATOM 1297 N N . PRO A 1 188 ? 19.211 -9.888 -38.560 1.00 76.12 188 PRO A N 1
ATOM 1298 C CA . PRO A 1 188 ? 18.960 -9.458 -39.930 1.00 76.12 188 PRO A CA 1
ATOM 1299 C C . PRO A 1 188 ? 17.454 -9.345 -40.236 1.00 76.12 188 PRO A C 1
ATOM 1301 O O . PRO A 1 188 ? 16.663 -10.138 -39.717 1.00 76.12 188 PRO A O 1
ATOM 1304 N N . PRO A 1 189 ? 17.032 -8.432 -41.133 1.00 72.75 189 PRO A N 1
ATOM 1305 C CA . PRO A 1 189 ? 17.855 -7.490 -41.900 1.00 72.75 189 PRO A CA 1
ATOM 1306 C C . PRO A 1 189 ? 18.131 -6.156 -41.181 1.00 72.75 189 PRO A C 1
ATOM 1308 O O . PRO A 1 189 ? 18.846 -5.324 -41.734 1.00 72.75 189 PRO A O 1
ATOM 1311 N N . ALA A 1 190 ? 17.525 -5.915 -40.016 1.00 80.56 190 ALA A N 1
ATOM 1312 C CA . ALA A 1 190 ? 17.736 -4.719 -39.206 1.00 80.56 190 ALA A CA 1
ATOM 1313 C C . ALA A 1 190 ? 17.264 -4.959 -37.759 1.00 80.56 190 ALA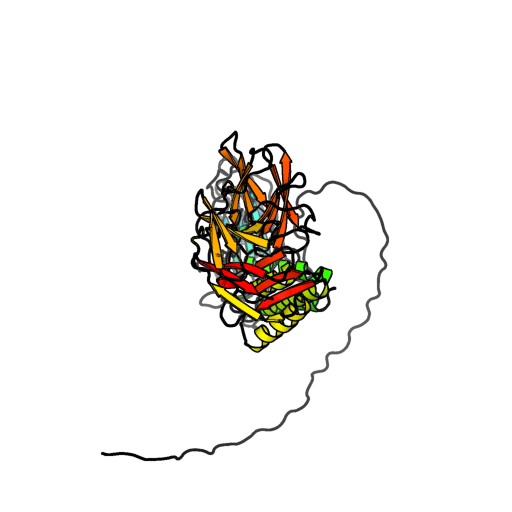 A C 1
ATOM 1315 O O . ALA A 1 190 ? 16.310 -5.720 -37.558 1.00 80.56 190 ALA A O 1
ATOM 1316 N N . PRO A 1 191 ? 17.853 -4.269 -36.764 1.00 89.88 191 PRO A N 1
ATOM 1317 C CA . PRO A 1 191 ? 17.403 -4.361 -35.382 1.00 89.88 191 PRO A CA 1
ATOM 1318 C C . PRO A 1 191 ? 15.935 -3.953 -35.197 1.00 89.88 191 PRO A C 1
ATOM 1320 O O . PRO A 1 191 ? 15.464 -2.989 -35.805 1.00 89.88 191 PRO A O 1
ATOM 1323 N N . ALA A 1 192 ? 15.220 -4.659 -34.321 1.00 90.31 192 ALA A N 1
ATOM 1324 C CA . ALA A 1 192 ? 13.800 -4.429 -34.051 1.00 90.31 192 ALA A CA 1
ATOM 1325 C C . ALA A 1 192 ? 13.479 -4.546 -32.556 1.00 90.31 192 ALA A C 1
ATOM 1327 O O . ALA A 1 192 ? 14.154 -5.269 -31.826 1.00 90.31 192 ALA A O 1
ATOM 1328 N N . VAL A 1 193 ? 12.441 -3.847 -32.088 1.00 92.69 193 VAL A N 1
ATOM 1329 C CA . VAL A 1 193 ? 11.978 -3.948 -30.694 1.00 92.69 193 VAL A CA 1
ATOM 1330 C C . VAL A 1 193 ? 11.379 -5.337 -30.456 1.00 92.69 193 VAL A C 1
ATOM 1332 O O . VAL A 1 193 ? 10.392 -5.696 -31.092 1.00 92.69 193 VAL A O 1
ATOM 1335 N N . ALA A 1 194 ? 11.975 -6.099 -29.539 1.00 92.00 194 ALA A N 1
ATOM 1336 C CA . ALA A 1 194 ? 11.458 -7.385 -29.063 1.00 92.00 194 ALA A CA 1
ATOM 1337 C C . ALA A 1 194 ? 10.572 -7.224 -27.822 1.00 92.00 194 ALA A C 1
ATOM 1339 O O . ALA A 1 194 ? 9.618 -7.972 -27.620 1.00 92.00 194 ALA A O 1
ATOM 1340 N N . PHE A 1 195 ? 10.878 -6.230 -26.989 1.00 94.44 195 PHE A N 1
ATOM 1341 C CA . PHE A 1 195 ? 10.129 -5.939 -25.775 1.00 94.44 195 PHE A CA 1
ATOM 1342 C C . PHE A 1 195 ? 10.135 -4.439 -25.495 1.00 94.44 195 PHE A C 1
ATOM 1344 O O . PHE A 1 195 ? 11.166 -3.786 -25.640 1.00 94.44 195 PHE A O 1
ATOM 1351 N N . ASP A 1 196 ? 9.014 -3.900 -25.030 1.00 94.75 196 ASP A N 1
ATOM 1352 C CA . ASP A 1 196 ? 8.904 -2.525 -24.558 1.00 94.75 196 ASP A CA 1
ATOM 1353 C C . ASP A 1 196 ? 7.933 -2.411 -23.380 1.00 94.75 196 ASP A C 1
ATOM 1355 O O . ASP A 1 196 ? 6.961 -3.163 -23.273 1.00 94.75 196 ASP A O 1
ATOM 1359 N N . ALA A 1 197 ? 8.208 -1.473 -22.475 1.00 95.19 197 ALA A N 1
ATOM 1360 C CA . ALA A 1 197 ? 7.328 -1.175 -21.352 1.00 95.19 197 ALA A CA 1
ATOM 1361 C C . ALA A 1 197 ? 7.449 0.282 -20.891 1.00 95.19 197 ALA A C 1
ATOM 1363 O O . ALA A 1 197 ? 8.461 0.947 -21.124 1.00 95.19 197 ALA A O 1
ATOM 1364 N N . ILE A 1 198 ? 6.418 0.765 -20.193 1.00 94.75 198 ILE A N 1
ATOM 1365 C CA . ILE A 1 198 ? 6.398 2.092 -19.566 1.00 94.75 198 ILE A CA 1
ATOM 1366 C C . ILE A 1 198 ? 6.397 1.936 -18.051 1.00 94.75 198 ILE A C 1
ATOM 1368 O O . ILE A 1 198 ? 5.477 1.352 -17.473 1.00 94.75 198 ILE A O 1
ATOM 1372 N N . LEU A 1 199 ? 7.410 2.515 -17.416 1.00 94.12 199 LEU A N 1
ATOM 1373 C CA . LEU A 1 199 ? 7.564 2.586 -15.974 1.00 94.12 199 LEU A CA 1
ATOM 1374 C C . LEU A 1 199 ? 7.223 3.991 -15.475 1.00 94.12 199 LEU A C 1
ATOM 1376 O O . LEU A 1 199 ? 7.595 4.989 -16.096 1.00 94.12 199 LEU A O 1
ATOM 1380 N N . THR A 1 200 ? 6.557 4.070 -14.329 1.00 91.69 200 THR A N 1
ATOM 1381 C CA . THR A 1 200 ? 6.304 5.309 -13.593 1.00 91.69 200 THR A CA 1
ATOM 1382 C C . THR A 1 200 ? 7.038 5.300 -12.258 1.00 91.69 200 THR A C 1
ATOM 1384 O O . THR A 1 200 ? 7.179 4.272 -11.590 1.00 91.69 200 THR A O 1
ATOM 1387 N N . ASP A 1 201 ? 7.513 6.473 -11.854 1.00 88.06 201 ASP A N 1
ATOM 1388 C CA . ASP A 1 201 ? 8.203 6.687 -10.587 1.00 88.06 201 ASP A CA 1
ATOM 1389 C C . ASP A 1 201 ? 7.435 7.735 -9.779 1.00 88.06 201 ASP A C 1
ATOM 1391 O O . ASP A 1 201 ? 7.679 8.938 -9.930 1.00 88.06 201 ASP A O 1
ATOM 1395 N N . PRO A 1 202 ? 6.439 7.307 -8.980 1.00 84.19 202 PRO A N 1
ATOM 1396 C CA . PRO A 1 202 ? 5.636 8.235 -8.211 1.00 84.19 202 PRO A CA 1
ATOM 1397 C C . PRO A 1 202 ? 6.438 8.951 -7.133 1.00 84.19 202 PRO A C 1
ATOM 1399 O O . PRO A 1 202 ? 7.445 8.458 -6.618 1.00 84.19 202 PRO A O 1
ATOM 1402 N N . ARG A 1 203 ? 5.942 10.128 -6.758 1.00 77.62 203 ARG A N 1
ATOM 1403 C CA . ARG A 1 203 ? 6.536 10.920 -5.688 1.00 77.62 203 ARG A CA 1
ATOM 1404 C C . ARG A 1 203 ? 6.443 10.158 -4.361 1.00 77.62 203 ARG A C 1
ATOM 1406 O O . ARG A 1 203 ? 5.381 9.655 -4.012 1.00 77.62 203 ARG A O 1
ATOM 1413 N N . ASP A 1 204 ? 7.539 10.162 -3.607 1.00 75.12 204 ASP A N 1
ATOM 1414 C CA . ASP A 1 204 ? 7.666 9.531 -2.286 1.00 75.12 204 ASP A CA 1
ATOM 1415 C C . ASP A 1 204 ? 7.579 7.984 -2.308 1.00 75.12 204 ASP A C 1
ATOM 1417 O O . ASP A 1 204 ? 7.592 7.361 -1.246 1.00 75.12 204 ASP A O 1
ATOM 1421 N N . ALA A 1 205 ? 7.524 7.349 -3.489 1.00 79.62 205 ALA A N 1
ATOM 1422 C CA . ALA A 1 205 ? 7.604 5.895 -3.612 1.00 79.62 205 ALA A CA 1
ATOM 1423 C C . ALA A 1 205 ? 9.050 5.402 -3.379 1.00 79.62 205 ALA A C 1
ATOM 1425 O O . ALA A 1 205 ? 10.002 6.126 -3.696 1.00 79.62 205 ALA A O 1
ATOM 1426 N N . PRO A 1 206 ? 9.255 4.167 -2.877 1.00 81.69 206 PRO A N 1
ATOM 1427 C CA . PRO A 1 206 ? 10.589 3.573 -2.770 1.00 81.69 206 PRO A CA 1
ATOM 1428 C C . PRO A 1 206 ? 11.328 3.582 -4.114 1.00 81.69 206 PRO A C 1
ATOM 1430 O O . PRO A 1 206 ? 10.703 3.535 -5.175 1.00 81.69 206 PRO A O 1
ATOM 1433 N N . SER A 1 207 ? 12.661 3.611 -4.111 1.00 83.44 207 SER A N 1
ATOM 1434 C CA . SER A 1 207 ? 13.416 3.528 -5.365 1.00 83.44 207 SER A CA 1
ATOM 1435 C C . SER A 1 207 ? 13.133 2.199 -6.083 1.00 83.44 207 SER A C 1
ATOM 1437 O O . SER A 1 207 ? 13.115 1.135 -5.465 1.00 83.44 207 SER A O 1
ATOM 1439 N N . LEU A 1 208 ? 12.890 2.274 -7.397 1.00 89.50 208 LEU A N 1
ATOM 1440 C CA . LEU A 1 208 ? 12.695 1.114 -8.269 1.00 89.50 208 LEU A CA 1
ATOM 1441 C C . LEU A 1 208 ? 13.953 0.917 -9.111 1.00 89.50 208 LEU A C 1
ATOM 1443 O O . LEU A 1 208 ? 14.128 1.564 -10.150 1.00 89.50 208 LEU A O 1
ATOM 1447 N N . GLY A 1 209 ? 14.826 0.028 -8.645 1.00 92.00 209 GLY A N 1
ATOM 1448 C CA . GLY A 1 209 ? 15.966 -0.445 -9.421 1.00 92.00 209 GLY A CA 1
ATOM 1449 C C . GLY A 1 209 ? 15.499 -1.364 -10.547 1.00 92.00 209 GLY A C 1
ATOM 1450 O O . GLY A 1 209 ? 14.608 -2.184 -10.335 1.00 92.00 209 GLY A O 1
ATOM 1451 N N . LEU A 1 210 ? 16.102 -1.227 -11.729 1.00 94.25 210 LEU A N 1
ATOM 1452 C CA . LEU A 1 210 ? 15.855 -2.092 -12.882 1.00 94.25 210 LEU A CA 1
ATOM 1453 C C . LEU A 1 210 ? 17.186 -2.563 -13.476 1.00 94.25 210 LEU A C 1
ATOM 1455 O O . LEU A 1 210 ? 17.979 -1.749 -13.961 1.00 94.25 210 LEU A O 1
ATOM 1459 N N . ALA A 1 211 ? 17.376 -3.875 -13.502 1.00 94.50 211 ALA A N 1
ATOM 1460 C CA . ALA A 1 211 ? 18.384 -4.556 -14.303 1.00 94.50 211 ALA A CA 1
ATOM 1461 C C . ALA A 1 211 ? 17.689 -5.412 -15.367 1.00 94.50 211 ALA A C 1
ATOM 1463 O O . ALA A 1 211 ? 16.605 -5.948 -15.128 1.00 94.50 211 ALA A O 1
ATOM 1464 N N . VAL A 1 212 ? 18.303 -5.522 -16.542 1.00 95.06 212 VAL A N 1
ATOM 1465 C CA . VAL A 1 212 ? 17.773 -6.317 -17.652 1.00 95.06 212 VAL A CA 1
ATOM 1466 C C . VAL A 1 212 ? 18.829 -7.311 -18.090 1.00 95.06 212 VAL A C 1
ATOM 1468 O O . VAL A 1 212 ? 19.975 -6.944 -18.326 1.00 95.06 212 VAL A O 1
ATOM 1471 N N . GLU A 1 213 ? 18.423 -8.568 -18.181 1.00 94.00 213 GLU A N 1
ATOM 1472 C CA . GLU A 1 213 ? 19.241 -9.674 -18.661 1.00 94.00 213 GLU A CA 1
ATOM 1473 C C . GLU A 1 213 ? 18.555 -10.251 -19.899 1.00 94.00 213 GLU A C 1
ATOM 1475 O O . GLU A 1 213 ? 17.323 -10.361 -19.929 1.00 94.00 213 GLU A O 1
ATOM 1480 N N . SER A 1 214 ? 19.334 -10.605 -20.922 1.00 93.62 214 SER A N 1
ATOM 1481 C CA . SER A 1 214 ? 18.791 -11.221 -22.127 1.00 93.62 214 SER A CA 1
ATOM 1482 C C . SER A 1 214 ? 19.628 -12.415 -22.572 1.00 93.62 214 SER A C 1
ATOM 1484 O O . SER A 1 214 ? 20.849 -12.320 -22.704 1.00 93.62 214 SER A O 1
ATOM 1486 N N . ALA A 1 215 ? 18.971 -13.560 -22.729 1.00 93.56 215 ALA A N 1
ATOM 1487 C CA . ALA A 1 215 ? 19.590 -14.825 -23.104 1.00 93.56 215 ALA A CA 1
ATOM 1488 C C . ALA A 1 215 ? 18.524 -15.790 -23.623 1.00 93.56 215 ALA A C 1
ATOM 1490 O O .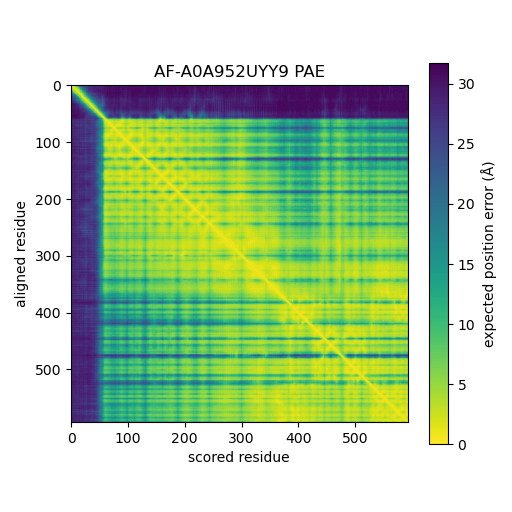 ALA A 1 215 ? 17.386 -15.745 -23.166 1.00 93.56 215 ALA A O 1
ATOM 1491 N N . ASP A 1 216 ? 18.907 -16.685 -24.522 1.00 93.50 216 ASP A N 1
ATOM 1492 C CA . ASP A 1 216 ? 18.072 -17.790 -24.998 1.00 93.50 216 ASP A CA 1
ATOM 1493 C C . ASP A 1 216 ? 17.835 -18.822 -23.875 1.00 93.50 216 ASP A C 1
ATOM 1495 O O . ASP A 1 216 ? 18.712 -19.642 -23.577 1.00 93.50 216 ASP A O 1
ATOM 1499 N N . ARG A 1 217 ? 16.692 -18.735 -23.171 1.00 92.88 217 ARG A N 1
ATOM 1500 C CA . ARG A 1 217 ? 16.392 -19.602 -22.013 1.00 92.88 217 ARG A CA 1
ATOM 1501 C C . ARG A 1 217 ? 15.672 -20.883 -22.409 1.00 92.88 217 ARG A C 1
ATOM 1503 O O . ARG A 1 217 ? 15.670 -21.821 -21.610 1.00 92.88 217 ARG A O 1
ATOM 1510 N N . ASP A 1 218 ? 15.052 -20.930 -23.584 1.00 92.00 218 ASP A N 1
ATOM 1511 C CA . ASP A 1 218 ? 14.310 -22.101 -24.056 1.00 92.00 218 ASP A CA 1
ATOM 1512 C C . ASP A 1 218 ? 14.961 -22.832 -25.243 1.00 92.00 218 ASP A C 1
ATOM 1514 O O . ASP A 1 218 ? 14.507 -23.918 -25.616 1.00 92.00 218 ASP A O 1
ATOM 1518 N N . GLY A 1 219 ? 16.087 -22.321 -25.740 1.00 92.06 219 GLY A N 1
ATOM 1519 C CA . GLY A 1 219 ? 16.938 -22.957 -26.738 1.00 92.06 219 GLY A CA 1
ATOM 1520 C C . GLY A 1 219 ? 16.463 -22.759 -28.176 1.00 92.06 219 GLY A C 1
ATOM 1521 O O . GLY A 1 219 ? 16.849 -23.552 -29.041 1.00 92.06 219 GLY A O 1
ATOM 1522 N N . ASP A 1 220 ? 15.608 -21.768 -28.444 1.00 90.19 220 ASP A N 1
ATOM 1523 C CA . ASP A 1 220 ? 15.076 -21.495 -29.783 1.00 90.19 220 ASP A CA 1
ATOM 1524 C C . ASP A 1 220 ? 15.972 -20.571 -30.635 1.00 90.19 220 ASP A C 1
ATOM 1526 O O . ASP A 1 220 ? 15.715 -20.351 -31.825 1.00 90.19 220 ASP A O 1
ATOM 1530 N N . GLY A 1 221 ? 17.085 -20.103 -30.065 1.00 88.62 221 GLY A N 1
ATOM 1531 C CA . GLY A 1 221 ? 18.049 -19.217 -30.703 1.00 88.62 221 GLY A CA 1
ATOM 1532 C C . GLY A 1 221 ? 17.674 -17.736 -30.636 1.00 88.62 221 GLY A C 1
ATOM 1533 O O . GLY A 1 221 ? 18.390 -16.916 -31.229 1.00 88.62 221 GLY A O 1
ATOM 1534 N N . VAL A 1 222 ? 16.592 -17.370 -29.952 1.00 90.31 222 VAL A N 1
ATOM 1535 C CA . VAL A 1 222 ? 16.184 -15.986 -29.708 1.00 90.31 222 VAL A CA 1
ATOM 1536 C C . VAL A 1 222 ? 16.464 -15.632 -28.250 1.00 90.31 222 VAL A C 1
ATOM 1538 O O . VAL A 1 222 ? 16.230 -16.417 -27.342 1.00 90.31 222 VAL A O 1
ATOM 1541 N N . ASP A 1 223 ? 17.008 -14.439 -28.010 1.00 93.31 223 ASP A N 1
ATOM 1542 C CA . ASP A 1 223 ? 17.262 -13.999 -26.642 1.00 93.31 223 ASP A CA 1
ATOM 1543 C C . ASP A 1 223 ? 15.938 -13.609 -25.956 1.00 93.31 223 ASP A C 1
ATOM 1545 O O . ASP A 1 223 ? 15.259 -12.666 -26.367 1.00 93.31 223 ASP A O 1
ATOM 1549 N N . ASP A 1 224 ? 15.607 -14.279 -24.854 1.00 95.06 224 ASP A N 1
ATOM 1550 C CA . ASP A 1 224 ? 14.487 -13.918 -23.988 1.00 95.06 224 ASP A CA 1
ATOM 1551 C C . ASP A 1 224 ? 14.824 -12.700 -23.127 1.00 95.06 224 ASP A C 1
ATOM 1553 O O . ASP A 1 224 ? 15.992 -12.389 -22.893 1.00 95.06 224 ASP A O 1
ATOM 1557 N N . THR A 1 225 ? 13.810 -12.015 -22.596 1.00 95.06 225 THR A N 1
ATOM 1558 C CA . THR A 1 225 ? 13.998 -10.839 -21.732 1.00 95.06 225 THR A CA 1
ATOM 1559 C C . THR A 1 225 ? 13.643 -11.155 -20.284 1.00 95.06 225 THR A C 1
ATOM 1561 O O . THR A 1 225 ? 12.527 -11.580 -19.986 1.00 95.06 225 THR A O 1
ATOM 1564 N N . VAL A 1 226 ? 14.559 -10.874 -19.357 1.00 96.00 226 VAL A N 1
ATOM 1565 C CA . VAL A 1 226 ? 14.307 -10.914 -17.913 1.00 96.00 226 VAL A CA 1
ATOM 1566 C C . VAL A 1 226 ? 14.503 -9.522 -17.331 1.00 96.00 226 VAL A C 1
ATOM 1568 O O . VAL A 1 226 ? 15.597 -8.961 -17.354 1.00 96.00 226 VAL A O 1
ATOM 1571 N N . LEU A 1 227 ? 13.431 -8.973 -16.769 1.00 95.25 227 LEU A N 1
ATOM 1572 C CA . LEU A 1 227 ? 13.455 -7.739 -16.000 1.00 95.25 227 LEU A CA 1
ATOM 1573 C C . LEU A 1 227 ? 13.618 -8.091 -14.524 1.00 95.25 227 LEU A C 1
ATOM 1575 O O . LEU A 1 227 ? 12.753 -8.740 -13.932 1.00 95.25 227 LEU A O 1
ATOM 1579 N N . ARG A 1 228 ? 14.717 -7.652 -13.920 1.00 95.62 228 ARG A N 1
ATOM 1580 C CA . ARG A 1 228 ? 14.971 -7.777 -12.487 1.00 95.62 228 ARG A CA 1
ATOM 1581 C C . ARG A 1 228 ? 14.734 -6.430 -11.826 1.00 95.62 228 ARG A C 1
ATOM 1583 O O . ARG A 1 228 ? 15.448 -5.462 -12.081 1.00 95.62 228 ARG A O 1
ATOM 1590 N N . PHE A 1 229 ? 13.744 -6.397 -10.953 1.00 94.75 229 PHE A N 1
ATOM 1591 C CA . PHE A 1 229 ? 13.371 -5.227 -10.185 1.00 94.75 229 PHE A CA 1
ATOM 1592 C C . PHE A 1 229 ? 13.871 -5.350 -8.757 1.00 94.75 229 PHE A C 1
ATOM 1594 O O . PHE A 1 229 ? 13.745 -6.412 -8.149 1.00 94.75 229 PHE A O 1
ATOM 1601 N N . THR A 1 230 ? 14.366 -4.246 -8.213 1.00 94.88 230 THR A N 1
ATOM 1602 C CA . THR A 1 230 ? 14.696 -4.131 -6.792 1.00 94.88 230 THR A CA 1
ATOM 1603 C C . THR A 1 230 ? 13.865 -3.002 -6.199 1.00 94.88 230 THR A C 1
ATOM 1605 O O . THR A 1 230 ? 14.013 -1.849 -6.604 1.00 94.88 230 THR A O 1
ATOM 1608 N N . VAL A 1 231 ? 12.990 -3.333 -5.249 1.00 90.38 231 VAL A N 1
ATOM 1609 C CA . VAL A 1 231 ? 12.121 -2.378 -4.544 1.00 90.38 231 VAL A CA 1
ATOM 1610 C C . VAL A 1 231 ? 12.363 -2.521 -3.053 1.00 90.38 231 VAL A C 1
ATOM 1612 O O . VAL A 1 231 ? 12.120 -3.584 -2.491 1.00 90.38 231 VAL A O 1
ATOM 1615 N N . ASP A 1 232 ? 12.885 -1.469 -2.424 1.00 85.31 232 ASP A N 1
ATOM 1616 C CA . ASP A 1 232 ? 13.238 -1.461 -0.994 1.00 85.31 232 ASP A CA 1
ATOM 1617 C C . ASP A 1 232 ? 14.062 -2.703 -0.566 1.00 85.31 232 ASP A C 1
ATOM 1619 O O . ASP A 1 232 ? 13.802 -3.364 0.435 1.00 85.31 232 ASP A O 1
ATOM 1623 N N . GLY A 1 233 ? 15.038 -3.098 -1.393 1.00 87.00 233 GLY A N 1
ATOM 1624 C CA . GLY A 1 233 ? 15.901 -4.261 -1.138 1.00 87.00 233 GLY A CA 1
ATOM 1625 C C . GLY A 1 233 ? 15.253 -5.637 -1.360 1.00 87.00 233 GLY A C 1
ATOM 1626 O O . GLY A 1 233 ? 15.872 -6.657 -1.043 1.00 87.00 233 GLY A O 1
ATOM 1627 N N . VAL A 1 234 ? 14.032 -5.693 -1.899 1.00 93.06 234 VAL A N 1
ATOM 1628 C CA . VAL A 1 234 ? 13.396 -6.929 -2.372 1.00 93.06 234 VAL A CA 1
ATOM 1629 C C . VAL A 1 234 ? 13.613 -7.068 -3.871 1.00 93.06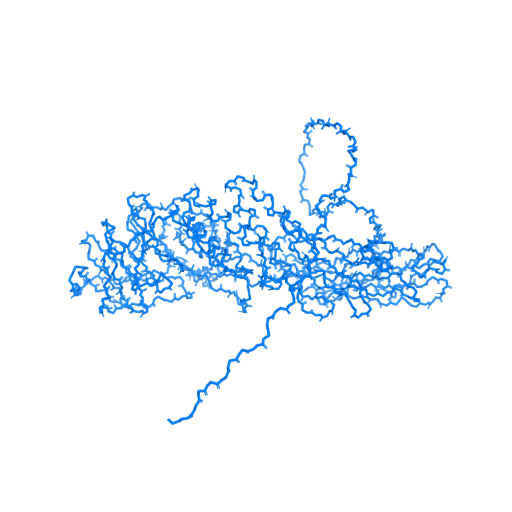 234 VAL A C 1
ATOM 1631 O O . VAL A 1 234 ? 13.175 -6.219 -4.645 1.00 93.06 234 VAL A O 1
ATOM 1634 N N . ASP A 1 235 ? 14.257 -8.165 -4.264 1.00 93.88 235 ASP A N 1
ATOM 1635 C CA . ASP A 1 235 ? 14.436 -8.529 -5.666 1.00 93.88 235 ASP A CA 1
ATOM 1636 C C . ASP A 1 235 ? 13.252 -9.356 -6.164 1.00 93.88 235 ASP A C 1
ATOM 1638 O O . ASP A 1 235 ? 12.869 -10.358 -5.553 1.00 93.88 235 ASP A O 1
ATOM 1642 N N . ALA A 1 236 ? 12.712 -8.962 -7.308 1.00 94.62 236 ALA A N 1
ATOM 1643 C CA . ALA A 1 236 ? 11.629 -9.642 -7.995 1.00 94.62 236 ALA A CA 1
ATOM 1644 C C . ALA A 1 236 ? 11.890 -9.632 -9.501 1.00 94.62 236 ALA A C 1
ATOM 1646 O O . ALA A 1 236 ? 12.585 -8.756 -10.019 1.00 94.62 236 ALA A O 1
ATOM 1647 N N . ARG A 1 237 ? 11.360 -10.620 -10.214 1.00 95.00 237 ARG A N 1
ATOM 1648 C CA . ARG A 1 237 ? 11.595 -10.779 -11.648 1.00 95.00 237 ARG A CA 1
ATOM 1649 C C . ARG A 1 237 ? 10.289 -10.823 -12.415 1.00 95.00 237 ARG A C 1
ATOM 1651 O O . ARG A 1 237 ? 9.304 -11.374 -11.941 1.00 95.00 237 ARG A O 1
ATOM 1658 N N . LEU A 1 238 ? 10.318 -10.280 -13.623 1.00 94.19 238 LEU A N 1
ATOM 1659 C CA . LEU A 1 238 ? 9.354 -10.581 -14.671 1.00 94.19 238 LEU A CA 1
ATOM 1660 C C . LEU A 1 238 ? 10.140 -11.075 -15.877 1.00 94.19 238 LEU A C 1
ATOM 1662 O O . LEU A 1 238 ? 11.045 -10.388 -16.346 1.00 94.19 238 LEU A O 1
ATOM 1666 N N . ALA A 1 239 ? 9.810 -12.266 -16.358 1.00 94.44 239 ALA A N 1
ATOM 1667 C CA . ALA A 1 239 ? 10.477 -12.867 -17.499 1.00 94.44 239 ALA A CA 1
ATOM 1668 C C . ALA A 1 239 ? 9.503 -13.023 -18.668 1.00 94.44 239 ALA A C 1
ATOM 1670 O O . ALA A 1 239 ? 8.314 -13.291 -18.477 1.00 94.44 239 ALA A O 1
ATOM 1671 N N . PHE A 1 240 ? 10.017 -12.835 -19.877 1.00 94.56 240 PHE A N 1
ATOM 1672 C CA . PHE A 1 240 ? 9.263 -12.864 -21.118 1.00 94.56 240 PHE A CA 1
ATOM 1673 C C . PHE A 1 240 ? 10.033 -13.689 -22.141 1.00 94.56 240 PHE A C 1
ATOM 1675 O O . PHE A 1 240 ? 11.212 -13.438 -22.382 1.00 94.56 240 PHE A O 1
ATOM 1682 N N . PHE A 1 241 ? 9.357 -14.678 -22.713 1.00 93.62 241 PHE A N 1
ATOM 1683 C CA . PHE A 1 241 ? 9.843 -15.449 -23.844 1.00 93.62 241 PHE A CA 1
ATOM 1684 C C . PHE A 1 241 ? 9.561 -14.699 -25.135 1.00 93.62 241 PHE A C 1
ATOM 1686 O O . PHE A 1 241 ? 8.416 -14.297 -25.361 1.00 93.62 241 PHE A O 1
ATOM 1693 N N . ASP A 1 242 ? 10.565 -14.508 -25.976 1.00 90.56 242 ASP A N 1
ATOM 1694 C CA . ASP A 1 242 ? 10.395 -13.769 -27.222 1.00 90.56 242 ASP A CA 1
ATOM 1695 C C . ASP A 1 242 ? 9.784 -14.682 -28.302 1.00 90.56 242 ASP A C 1
ATOM 1697 O O . ASP A 1 242 ? 10.422 -15.603 -28.801 1.00 90.56 242 ASP A O 1
ATOM 1701 N N . ARG A 1 243 ? 8.503 -14.478 -28.642 1.00 88.50 243 ARG A N 1
ATOM 1702 C CA . ARG A 1 243 ? 7.781 -15.318 -29.615 1.00 88.50 243 ARG A CA 1
ATOM 1703 C C . ARG A 1 243 ? 7.508 -14.554 -30.910 1.00 88.50 243 ARG A C 1
ATOM 1705 O O . ARG A 1 243 ? 7.364 -13.335 -30.888 1.00 88.50 243 ARG A O 1
ATOM 1712 N N . PRO A 1 244 ? 7.292 -15.250 -32.045 1.00 83.00 244 PRO A N 1
ATOM 1713 C CA . PRO A 1 244 ? 6.929 -14.599 -33.307 1.00 83.00 244 PRO A CA 1
ATOM 1714 C C . PRO A 1 244 ? 5.677 -13.709 -33.233 1.00 83.00 244 PRO A C 1
ATOM 1716 O O . PRO A 1 244 ? 5.547 -12.770 -34.011 1.00 83.00 244 PRO A O 1
ATOM 1719 N N . ALA A 1 245 ? 4.756 -14.006 -32.310 1.00 82.88 245 ALA A N 1
ATOM 1720 C CA . ALA A 1 245 ? 3.536 -13.231 -32.078 1.00 82.88 245 ALA A CA 1
ATOM 1721 C C . ALA A 1 245 ? 3.701 -12.104 -31.033 1.00 82.88 245 ALA A C 1
ATOM 1723 O O . ALA A 1 245 ? 2.712 -11.469 -30.676 1.00 82.88 245 ALA A O 1
ATOM 1724 N N . GLY A 1 246 ? 4.921 -11.872 -30.540 1.00 84.19 246 GLY A N 1
ATOM 1725 C CA . GLY A 1 246 ? 5.238 -10.943 -29.457 1.00 84.19 246 GLY A CA 1
ATOM 1726 C C . GLY A 1 246 ? 5.655 -11.652 -28.160 1.00 84.19 246 GLY A C 1
ATOM 1727 O O . GLY A 1 246 ? 5.518 -12.873 -28.040 1.00 84.19 246 GLY A O 1
ATOM 1728 N N . PRO A 1 247 ? 6.171 -10.904 -27.172 1.00 88.94 247 PRO A N 1
ATOM 1729 C CA . PRO A 1 247 ? 6.688 -11.470 -25.931 1.00 88.94 247 PRO A CA 1
ATOM 1730 C C . PRO A 1 247 ? 5.592 -12.174 -25.115 1.00 88.94 247 PRO A C 1
ATOM 1732 O O . PRO A 1 247 ? 4.538 -11.607 -24.826 1.00 88.94 247 PRO A O 1
ATOM 1735 N N . SER A 1 248 ? 5.857 -13.409 -24.689 1.00 91.12 248 SER A N 1
ATOM 1736 C CA . SER A 1 248 ? 4.980 -14.210 -23.830 1.00 91.12 248 SER A CA 1
ATOM 1737 C C . SER A 1 248 ? 5.524 -14.259 -22.409 1.00 91.12 248 SER A C 1
ATOM 1739 O O . SER A 1 248 ? 6.656 -14.676 -22.190 1.00 91.12 248 SER A O 1
ATOM 1741 N N . ARG A 1 249 ? 4.708 -13.905 -21.416 1.00 91.56 249 ARG A N 1
ATOM 1742 C CA . ARG A 1 249 ? 5.113 -13.928 -20.002 1.00 91.56 249 ARG A CA 1
ATOM 1743 C C . ARG A 1 249 ? 5.449 -15.347 -19.532 1.00 91.56 249 ARG A C 1
ATOM 1745 O O . ARG A 1 249 ? 4.713 -16.290 -19.823 1.00 91.56 249 ARG A O 1
ATOM 1752 N N . ASP A 1 250 ? 6.516 -15.468 -18.755 1.00 92.31 250 ASP A N 1
ATOM 1753 C CA . ASP A 1 250 ? 6.826 -16.660 -17.973 1.00 92.31 250 ASP A CA 1
ATOM 1754 C C . ASP A 1 250 ? 5.808 -16.805 -16.824 1.00 92.31 250 ASP A C 1
ATOM 1756 O O . ASP A 1 250 ? 5.688 -15.893 -15.998 1.00 92.31 250 ASP A O 1
ATOM 1760 N N . PRO A 1 251 ? 5.026 -17.898 -16.766 1.00 90.62 251 PRO A N 1
ATOM 1761 C CA . PRO A 1 251 ? 3.994 -18.059 -15.748 1.00 90.62 251 PRO A CA 1
ATOM 1762 C C . PRO A 1 251 ? 4.553 -18.290 -14.337 1.00 90.62 251 PRO A C 1
ATOM 1764 O O . PRO A 1 251 ? 3.798 -18.124 -13.378 1.00 90.62 251 PRO A O 1
ATOM 1767 N N . GLU A 1 252 ? 5.826 -18.673 -14.187 1.00 91.75 252 GLU A N 1
ATOM 1768 C CA . GLU A 1 252 ? 6.431 -18.921 -12.870 1.00 91.75 252 GLU A CA 1
ATOM 1769 C C . GLU A 1 252 ? 6.846 -17.628 -12.151 1.00 91.75 252 GLU A C 1
ATOM 1771 O O . GLU A 1 252 ? 6.951 -17.599 -10.922 1.00 91.75 252 GLU A O 1
ATOM 1776 N N . GLU A 1 253 ? 7.037 -16.535 -12.891 1.00 92.94 253 GLU A N 1
ATOM 1777 C CA . GLU A 1 253 ? 7.426 -15.234 -12.348 1.00 92.94 253 GLU A CA 1
ATOM 1778 C C . GLU A 1 253 ? 6.204 -14.294 -12.193 1.00 92.94 253 GLU A C 1
ATOM 1780 O O . GLU A 1 253 ? 5.279 -14.322 -13.014 1.00 92.94 253 GLU A O 1
ATOM 1785 N N . PRO A 1 254 ? 6.134 -13.450 -11.140 1.00 93.81 254 PRO A N 1
ATOM 1786 C CA . PRO A 1 254 ? 7.170 -13.190 -10.134 1.00 93.81 254 PRO A CA 1
ATOM 1787 C C . PRO A 1 254 ? 7.157 -14.150 -8.925 1.00 93.81 254 PRO A C 1
ATOM 1789 O O . PRO A 1 254 ? 7.932 -13.967 -7.990 1.00 93.81 254 PRO A O 1
ATOM 1792 N N . GLU A 1 255 ? 6.270 -15.149 -8.872 1.00 92.62 255 GLU A N 1
ATOM 1793 C CA . GLU A 1 255 ? 6.111 -16.003 -7.679 1.00 92.62 255 GLU A CA 1
ATOM 1794 C C . GLU A 1 255 ? 7.423 -16.721 -7.301 1.00 92.62 255 GLU A C 1
ATOM 1796 O O . GLU A 1 255 ? 7.786 -16.783 -6.120 1.00 92.62 255 GLU A O 1
ATOM 1801 N N . ALA A 1 256 ? 8.168 -17.221 -8.293 1.00 92.81 256 ALA A N 1
ATOM 1802 C CA . ALA A 1 256 ? 9.442 -17.903 -8.086 1.00 92.81 256 ALA A CA 1
ATOM 1803 C C . ALA A 1 256 ? 10.506 -16.985 -7.458 1.00 92.81 256 ALA A C 1
ATOM 1805 O O . ALA A 1 256 ? 11.140 -17.362 -6.466 1.00 92.81 256 ALA A O 1
ATOM 1806 N N . SER A 1 257 ? 10.677 -15.766 -7.974 1.00 93.94 257 SER A N 1
ATOM 1807 C CA . SER A 1 257 ? 11.623 -14.797 -7.411 1.00 93.94 257 SER A CA 1
ATOM 1808 C C . SER A 1 257 ? 11.209 -14.309 -6.016 1.00 93.94 257 SER A C 1
ATOM 1810 O O . SER A 1 257 ? 12.036 -14.325 -5.094 1.00 93.94 257 SER A O 1
ATOM 1812 N N . LEU A 1 258 ? 9.925 -13.997 -5.802 1.00 94.69 258 LEU A N 1
ATOM 1813 C CA . LEU A 1 258 ? 9.397 -13.551 -4.502 1.00 94.69 258 LEU A CA 1
ATOM 1814 C C . LEU A 1 258 ? 9.552 -14.611 -3.401 1.00 94.69 258 LEU A C 1
ATOM 1816 O O . LEU A 1 258 ? 9.756 -14.275 -2.228 1.00 94.69 258 LEU A O 1
ATOM 1820 N N . LYS A 1 259 ? 9.532 -15.903 -3.755 1.00 94.50 259 LYS A N 1
ATOM 1821 C CA . LYS A 1 259 ? 9.778 -17.008 -2.815 1.00 94.50 259 LYS A CA 1
ATOM 1822 C C . LYS A 1 259 ? 11.130 -16.891 -2.105 1.00 94.50 259 LYS A C 1
ATOM 1824 O O . LYS A 1 259 ? 11.246 -17.293 -0.946 1.00 94.50 259 LYS A O 1
ATOM 1829 N N . THR A 1 260 ? 12.140 -16.306 -2.753 1.00 91.94 260 THR A N 1
ATOM 1830 C CA . THR A 1 260 ? 13.462 -16.073 -2.144 1.00 91.94 260 THR A CA 1
ATOM 1831 C C . THR A 1 260 ? 13.376 -15.075 -0.991 1.00 91.94 260 THR A C 1
ATOM 1833 O O . THR A 1 260 ? 13.954 -15.305 0.073 1.00 91.94 260 THR A O 1
ATOM 1836 N N . ALA A 1 261 ? 12.615 -13.993 -1.161 1.00 92.12 261 ALA A N 1
ATOM 1837 C CA . ALA A 1 261 ? 12.385 -13.011 -0.107 1.00 92.12 261 ALA A CA 1
ATOM 1838 C C . ALA A 1 261 ? 11.547 -13.604 1.039 1.00 92.12 261 ALA A C 1
ATOM 1840 O O . ALA A 1 261 ? 11.906 -13.452 2.208 1.00 92.12 261 ALA A O 1
ATOM 1841 N N . ALA A 1 262 ? 10.506 -14.382 0.730 1.00 93.44 262 ALA A N 1
ATOM 1842 C CA . ALA A 1 262 ? 9.725 -15.075 1.757 1.00 93.44 262 ALA A CA 1
ATOM 1843 C C . ALA A 1 262 ? 10.524 -16.132 2.533 1.00 93.44 262 ALA A C 1
ATOM 1845 O O . ALA A 1 262 ? 10.334 -16.283 3.739 1.00 93.44 262 ALA A O 1
ATOM 1846 N N . ALA A 1 263 ? 11.479 -16.814 1.897 1.00 93.88 263 ALA A N 1
ATOM 1847 C CA . ALA A 1 263 ? 12.386 -17.720 2.597 1.00 93.88 263 ALA A CA 1
ATOM 1848 C C . ALA A 1 263 ? 13.272 -16.992 3.626 1.00 93.88 263 ALA A C 1
ATOM 1850 O O . ALA A 1 263 ? 13.637 -17.589 4.641 1.00 93.88 263 ALA A O 1
ATOM 1851 N N . ARG A 1 264 ? 13.606 -15.712 3.392 1.00 94.00 264 ARG A N 1
ATOM 1852 C CA . ARG A 1 264 ? 14.293 -14.867 4.383 1.00 94.00 264 ARG A CA 1
ATOM 1853 C C . ARG A 1 264 ? 13.349 -14.488 5.526 1.00 94.00 264 ARG A C 1
ATOM 1855 O O . ARG A 1 264 ? 13.737 -14.637 6.677 1.00 94.00 264 ARG A O 1
ATOM 1862 N N . ILE A 1 265 ? 12.105 -14.104 5.220 1.00 95.56 265 ILE A N 1
ATOM 1863 C CA . ILE A 1 265 ? 11.064 -13.801 6.224 1.00 95.56 265 ILE A CA 1
ATOM 1864 C C . ILE A 1 265 ? 10.844 -14.990 7.166 1.00 95.56 265 ILE A C 1
ATOM 1866 O O . ILE A 1 265 ? 10.816 -14.822 8.380 1.00 95.56 265 ILE A O 1
ATOM 1870 N N . ALA A 1 266 ? 10.762 -16.209 6.630 1.00 92.88 266 ALA A N 1
ATOM 1871 C CA . ALA A 1 266 ? 10.553 -17.419 7.425 1.00 92.88 266 ALA A CA 1
ATOM 1872 C C . ALA A 1 266 ? 11.682 -17.716 8.436 1.00 92.88 266 ALA A C 1
ATOM 1874 O O . ALA A 1 266 ? 11.474 -18.486 9.373 1.00 92.88 266 ALA A O 1
ATOM 1875 N N . LYS A 1 267 ? 12.875 -17.138 8.239 1.00 94.12 267 LYS A N 1
ATOM 1876 C CA . LYS A 1 267 ? 14.053 -17.296 9.109 1.00 94.12 267 LYS A CA 1
ATOM 1877 C C . LYS A 1 267 ? 14.331 -16.063 9.977 1.00 94.12 267 LYS A C 1
ATOM 1879 O O . LYS A 1 267 ? 15.247 -16.113 10.795 1.00 94.12 267 LYS A O 1
ATOM 1884 N N . ALA A 1 268 ? 13.597 -14.972 9.769 1.00 95.94 268 ALA A N 1
ATOM 1885 C CA . ALA A 1 268 ? 13.805 -13.711 10.466 1.00 95.94 268 ALA A CA 1
ATOM 1886 C C . ALA A 1 268 ? 13.314 -13.780 11.917 1.00 95.94 268 ALA A C 1
ATOM 1888 O O . ALA A 1 268 ? 12.516 -14.650 12.289 1.00 95.94 268 ALA A O 1
ATOM 1889 N N . LYS A 1 269 ? 13.785 -12.848 12.750 1.00 95.44 269 LYS A N 1
ATOM 1890 C CA . LYS A 1 269 ? 13.271 -12.720 14.117 1.00 95.44 269 LYS A CA 1
ATOM 1891 C C . LYS A 1 269 ? 11.852 -12.137 14.099 1.00 95.44 269 LYS A C 1
ATOM 1893 O O . LYS A 1 269 ? 11.536 -11.363 13.196 1.00 95.44 269 LYS A O 1
ATOM 1898 N N . PRO A 1 270 ? 10.991 -12.459 15.085 1.00 93.12 270 PRO A N 1
ATOM 1899 C CA . PRO A 1 270 ? 9.610 -11.974 15.100 1.00 93.12 270 PRO A CA 1
ATOM 1900 C C . PRO A 1 270 ? 9.464 -10.449 14.973 1.00 93.12 270 PRO A C 1
ATOM 1902 O O . PRO A 1 270 ? 8.536 -9.986 14.326 1.00 93.12 270 PRO A O 1
ATOM 1905 N N . ASP A 1 271 ? 10.378 -9.662 15.534 1.00 93.06 271 ASP A N 1
ATOM 1906 C CA . ASP A 1 271 ? 10.379 -8.197 15.452 1.00 93.06 271 ASP A CA 1
ATOM 1907 C C . ASP A 1 271 ? 10.744 -7.648 14.059 1.00 93.06 271 ASP A C 1
ATOM 1909 O O . ASP A 1 271 ? 10.299 -6.563 13.688 1.00 93.06 271 ASP A O 1
ATOM 1913 N N . GLU A 1 272 ? 11.490 -8.408 13.254 1.00 94.75 272 GLU A N 1
ATOM 1914 C CA . GLU A 1 272 ? 11.907 -8.031 11.894 1.00 94.75 272 GLU A CA 1
ATOM 1915 C C . GLU A 1 272 ? 10.852 -8.405 10.837 1.00 94.75 272 GLU A C 1
ATOM 1917 O O . GLU A 1 272 ? 10.737 -7.747 9.797 1.00 94.75 272 GLU A O 1
ATOM 1922 N N . VAL A 1 273 ? 10.072 -9.461 11.100 1.00 96.00 273 VAL A N 1
ATOM 1923 C CA . VAL A 1 273 ? 9.122 -10.054 10.144 1.00 96.00 273 VAL A CA 1
ATOM 1924 C C . VAL A 1 273 ? 8.150 -9.026 9.550 1.00 96.00 273 VAL A C 1
ATOM 1926 O O . VAL A 1 273 ? 8.058 -8.989 8.321 1.00 96.00 273 VAL A O 1
ATOM 1929 N N . PRO A 1 274 ? 7.445 -8.175 10.327 1.00 92.62 274 PRO A N 1
ATOM 1930 C CA . PRO A 1 274 ? 6.458 -7.269 9.747 1.00 92.62 274 PRO A CA 1
ATOM 1931 C C . PRO A 1 274 ? 7.050 -6.303 8.719 1.00 92.62 274 PRO A C 1
ATOM 1933 O O . PRO A 1 274 ? 6.532 -6.198 7.611 1.00 92.62 274 PRO A O 1
ATOM 1936 N N . ALA A 1 275 ? 8.193 -5.686 9.035 1.00 91.25 275 ALA A N 1
ATOM 1937 C CA . ALA A 1 275 ? 8.861 -4.769 8.118 1.00 91.25 275 ALA A CA 1
ATOM 1938 C C . ALA A 1 275 ? 9.294 -5.479 6.825 1.00 91.25 275 ALA A C 1
ATOM 1940 O O . ALA A 1 275 ? 9.162 -4.926 5.740 1.00 91.25 275 ALA A O 1
ATOM 1941 N N . MET A 1 276 ? 9.774 -6.723 6.902 1.00 94.50 276 MET A N 1
ATOM 1942 C CA . MET A 1 276 ? 10.146 -7.481 5.702 1.00 94.50 276 MET A CA 1
ATOM 1943 C C . MET A 1 276 ? 8.933 -7.872 4.843 1.00 94.50 276 MET A C 1
ATOM 1945 O O . MET A 1 276 ? 9.026 -7.862 3.614 1.00 94.50 276 MET A O 1
ATOM 1949 N N . VAL A 1 277 ? 7.799 -8.203 5.468 1.00 94.12 277 VAL A N 1
ATOM 1950 C CA . VAL A 1 277 ? 6.535 -8.502 4.771 1.00 94.12 277 VAL A CA 1
ATOM 1951 C C . VAL A 1 277 ? 6.005 -7.257 4.062 1.00 94.12 277 VAL A C 1
ATOM 1953 O O . VAL A 1 277 ? 5.581 -7.343 2.910 1.00 94.12 277 VAL A O 1
ATOM 1956 N N . ASP A 1 278 ? 6.094 -6.099 4.710 1.00 90.06 278 ASP A N 1
ATOM 1957 C CA . ASP A 1 278 ? 5.717 -4.804 4.148 1.00 90.06 278 ASP A CA 1
ATOM 1958 C C . ASP A 1 278 ? 6.502 -4.496 2.860 1.00 90.06 278 ASP A C 1
ATOM 1960 O O . ASP A 1 278 ? 5.904 -4.176 1.828 1.00 90.06 278 ASP A O 1
ATOM 1964 N N . ARG A 1 279 ? 7.826 -4.710 2.867 1.00 91.06 279 ARG A N 1
ATOM 1965 C CA . ARG A 1 279 ? 8.681 -4.556 1.673 1.00 91.06 279 ARG A CA 1
ATOM 1966 C C . ARG A 1 279 ? 8.326 -5.530 0.559 1.00 91.06 279 ARG A C 1
ATOM 1968 O O . ARG A 1 279 ? 8.262 -5.147 -0.606 1.00 91.06 279 ARG A O 1
ATOM 1975 N N . LEU A 1 280 ? 8.061 -6.789 0.910 1.00 93.62 280 LEU A N 1
ATOM 1976 C CA . LEU A 1 280 ? 7.662 -7.811 -0.057 1.00 93.62 280 LEU A CA 1
ATOM 1977 C C . LEU A 1 280 ? 6.351 -7.436 -0.766 1.00 93.62 280 LEU A C 1
ATOM 1979 O O . LEU A 1 280 ? 6.217 -7.610 -1.977 1.00 93.62 280 LEU A O 1
ATOM 1983 N N . ARG A 1 281 ? 5.388 -6.886 -0.020 1.00 91.12 281 ARG A N 1
ATOM 1984 C CA . ARG A 1 281 ? 4.116 -6.407 -0.573 1.00 91.12 281 ARG A CA 1
ATOM 1985 C C . ARG A 1 281 ? 4.289 -5.159 -1.431 1.00 91.12 281 ARG A C 1
ATOM 1987 O O . ARG A 1 281 ? 3.651 -5.079 -2.476 1.00 91.12 281 ARG A O 1
ATOM 1994 N N . ALA A 1 282 ? 5.149 -4.224 -1.026 1.00 88.19 282 ALA A N 1
ATOM 1995 C CA . ALA A 1 282 ? 5.485 -3.050 -1.830 1.00 88.19 282 ALA A CA 1
ATOM 1996 C C . ALA A 1 282 ? 6.118 -3.452 -3.174 1.00 88.19 282 ALA A C 1
ATOM 1998 O O . ALA A 1 282 ? 5.725 -2.937 -4.218 1.00 88.19 282 ALA A O 1
ATOM 1999 N N . ALA A 1 283 ? 7.017 -4.443 -3.168 1.00 91.25 283 ALA A N 1
ATOM 2000 C CA . ALA A 1 283 ? 7.589 -4.995 -4.393 1.00 91.25 283 ALA A CA 1
ATOM 2001 C C . ALA A 1 283 ? 6.513 -5.598 -5.308 1.00 91.25 283 ALA A C 1
ATOM 2003 O O . ALA A 1 283 ? 6.457 -5.258 -6.485 1.00 91.25 283 ALA A O 1
ATOM 2004 N N . TYR A 1 284 ? 5.605 -6.426 -4.778 1.00 91.88 284 TYR A N 1
ATOM 2005 C CA . TYR A 1 284 ? 4.497 -6.964 -5.577 1.00 91.88 284 TYR A CA 1
ATOM 2006 C C . TYR A 1 284 ? 3.588 -5.854 -6.126 1.00 91.88 284 TYR A C 1
ATOM 2008 O O . TYR A 1 284 ? 3.215 -5.887 -7.296 1.00 91.88 284 TYR A O 1
ATOM 2016 N N . ARG A 1 285 ? 3.265 -4.841 -5.310 1.00 89.25 285 ARG A N 1
ATOM 2017 C CA . ARG A 1 285 ? 2.438 -3.697 -5.716 1.00 89.25 285 ARG A CA 1
ATOM 2018 C C . ARG A 1 285 ? 3.025 -2.933 -6.896 1.00 89.25 285 ARG A C 1
ATOM 2020 O O . ARG A 1 285 ? 2.287 -2.600 -7.813 1.00 89.25 285 ARG A O 1
ATOM 2027 N N . ALA A 1 286 ? 4.335 -2.705 -6.881 1.00 89.62 286 ALA A N 1
ATOM 2028 C CA . ALA A 1 286 ? 5.034 -2.001 -7.948 1.00 89.62 286 ALA A CA 1
ATOM 2029 C C . ALA A 1 286 ? 5.030 -2.771 -9.283 1.00 89.62 286 ALA A C 1
ATOM 2031 O O . ALA A 1 286 ? 5.164 -2.158 -10.342 1.00 89.62 286 ALA A O 1
ATOM 2032 N N . LEU A 1 287 ? 4.881 -4.096 -9.253 1.00 91.12 287 LEU A N 1
ATOM 2033 C CA . LEU A 1 287 ? 5.036 -4.962 -10.427 1.00 91.12 287 LEU A CA 1
ATOM 2034 C C . LEU A 1 287 ? 3.709 -5.399 -11.039 1.00 91.12 287 LEU A C 1
ATOM 2036 O O . LEU A 1 287 ? 3.620 -5.557 -12.254 1.00 91.12 287 LEU A O 1
ATOM 2040 N N . CYS A 1 288 ? 2.716 -5.632 -10.187 1.00 90.75 288 CYS A N 1
ATOM 2041 C CA . CYS A 1 288 ? 1.520 -6.384 -10.526 1.00 90.75 288 CYS A CA 1
ATOM 2042 C C . CYS A 1 288 ? 0.283 -5.495 -10.483 1.00 90.75 288 CYS A C 1
ATOM 2044 O O . CYS A 1 288 ? 0.052 -4.773 -9.511 1.00 90.75 288 CYS A O 1
ATOM 2046 N N . ASP A 1 289 ? -0.562 -5.603 -11.500 1.00 89.12 289 ASP A N 1
ATOM 2047 C CA . ASP A 1 289 ? -1.820 -4.868 -11.594 1.00 89.12 289 ASP A CA 1
ATOM 2048 C C . ASP A 1 289 ? -2.779 -5.189 -10.435 1.00 89.12 289 ASP A C 1
ATOM 2050 O O . ASP A 1 289 ? -3.445 -4.303 -9.894 1.00 89.12 289 ASP A O 1
ATOM 2054 N N . GLU A 1 290 ? -2.773 -6.434 -9.947 1.00 88.12 290 GLU A N 1
ATOM 2055 C CA . GLU A 1 290 ? -3.520 -6.846 -8.754 1.00 88.12 290 GLU A CA 1
ATOM 2056 C C . GLU A 1 290 ? -3.073 -6.099 -7.490 1.00 88.12 290 GLU A C 1
ATOM 2058 O O . GLU A 1 290 ? -3.804 -6.052 -6.500 1.00 88.12 290 GLU A O 1
ATOM 2063 N N . GLY A 1 291 ? -1.885 -5.494 -7.513 1.00 84.25 291 GLY A N 1
ATOM 2064 C CA . GLY A 1 291 ? -1.366 -4.646 -6.454 1.00 84.25 291 GLY A CA 1
ATOM 2065 C C . GLY A 1 291 ? -2.060 -3.289 -6.327 1.00 84.25 291 GLY A C 1
ATOM 2066 O O . GLY A 1 291 ? -1.964 -2.666 -5.267 1.00 84.25 291 GLY A O 1
ATOM 2067 N N . GLY A 1 292 ? -2.790 -2.853 -7.358 1.00 82.62 292 GLY A N 1
ATOM 2068 C CA . GLY A 1 292 ? -3.617 -1.642 -7.357 1.00 82.62 292 GLY A CA 1
ATOM 2069 C C . GLY A 1 292 ? -2.933 -0.366 -7.843 1.00 82.62 292 GLY A C 1
ATOM 2070 O O . GLY A 1 292 ? -3.626 0.550 -8.274 1.00 82.62 292 GLY A O 1
ATOM 2071 N N . ALA A 1 293 ? -1.601 -0.306 -7.796 1.00 83.69 293 ALA A N 1
ATOM 2072 C CA . ALA A 1 293 ? -0.809 0.810 -8.314 1.00 83.69 293 ALA A CA 1
ATOM 2073 C C . ALA A 1 293 ? 0.502 0.299 -8.944 1.00 83.69 293 ALA A C 1
ATOM 2075 O O . ALA A 1 293 ? 1.583 0.575 -8.419 1.00 83.69 293 ALA A O 1
ATOM 2076 N N . PRO A 1 294 ? 0.422 -0.492 -10.032 1.00 89.25 294 PRO A N 1
ATOM 2077 C CA . PRO A 1 294 ? 1.611 -0.986 -10.708 1.00 89.25 294 PRO A CA 1
ATOM 2078 C C . PRO A 1 294 ? 2.420 0.184 -11.270 1.00 89.25 294 PRO A C 1
ATOM 2080 O O . PRO A 1 294 ? 1.890 1.086 -11.920 1.00 89.25 294 PRO A O 1
ATOM 2083 N N . ARG A 1 295 ? 3.734 0.142 -11.057 1.00 90.31 295 ARG A N 1
ATOM 2084 C CA . ARG A 1 295 ? 4.680 1.088 -11.656 1.00 90.31 295 ARG A CA 1
ATOM 2085 C C . ARG A 1 295 ? 5.011 0.712 -13.087 1.00 90.31 295 ARG A C 1
ATOM 2087 O O . ARG A 1 295 ? 5.358 1.581 -13.872 1.00 90.31 295 ARG A O 1
ATOM 2094 N N . ILE A 1 296 ? 4.856 -0.556 -13.457 1.00 91.75 296 ILE A N 1
ATOM 2095 C CA . ILE A 1 296 ? 4.872 -0.992 -14.854 1.00 91.75 296 ILE A CA 1
ATOM 2096 C C . ILE A 1 296 ? 3.456 -0.816 -15.394 1.00 91.75 296 ILE A C 1
ATOM 2098 O O . ILE A 1 296 ? 2.578 -1.633 -15.143 1.00 91.75 296 ILE A O 1
ATOM 2102 N N . THR A 1 297 ? 3.221 0.283 -16.099 1.00 89.94 297 THR A N 1
ATOM 2103 C CA . THR A 1 297 ? 1.864 0.683 -16.507 1.00 89.94 297 THR A CA 1
ATOM 2104 C C . THR A 1 297 ? 1.450 0.102 -17.852 1.00 89.94 297 THR A C 1
ATOM 2106 O O . THR A 1 297 ? 0.261 -0.098 -18.086 1.00 89.94 297 THR A O 1
ATOM 2109 N N . HIS A 1 298 ? 2.423 -0.174 -18.721 1.00 90.69 298 HIS A N 1
ATOM 2110 C CA . HIS A 1 298 ? 2.198 -0.735 -20.048 1.00 90.69 298 HIS A CA 1
ATOM 2111 C C . HIS A 1 298 ? 3.307 -1.718 -20.393 1.00 90.69 298 HIS A C 1
ATOM 2113 O O . HIS A 1 298 ? 4.473 -1.444 -20.100 1.00 90.69 298 HIS A O 1
ATOM 2119 N N . VAL A 1 299 ? 2.948 -2.817 -21.052 1.00 90.12 299 VAL A N 1
ATOM 2120 C CA . VAL A 1 299 ? 3.885 -3.767 -21.666 1.00 90.12 299 VAL A CA 1
ATOM 2121 C C . VAL A 1 299 ? 3.427 -4.025 -23.092 1.00 90.12 299 VAL A C 1
ATOM 2123 O O . VAL A 1 299 ? 2.302 -4.474 -23.301 1.00 90.12 299 VAL A O 1
ATOM 2126 N N . HIS A 1 300 ? 4.284 -3.723 -24.065 1.00 86.19 300 HIS A N 1
ATOM 2127 C CA . HIS A 1 300 ? 4.023 -3.902 -25.493 1.00 86.19 300 HIS A CA 1
ATOM 2128 C C . HIS A 1 300 ? 2.679 -3.310 -25.962 1.00 86.19 300 HIS A C 1
ATOM 2130 O O . HIS A 1 300 ? 1.853 -3.974 -26.587 1.00 86.19 300 HIS A O 1
ATOM 2136 N N . GLY A 1 301 ? 2.402 -2.063 -25.561 1.00 78.38 301 GLY A N 1
ATOM 2137 C CA . GLY A 1 301 ? 1.129 -1.373 -25.825 1.00 78.38 301 GLY A CA 1
ATOM 2138 C C . GLY A 1 301 ? -0.099 -1.932 -25.086 1.00 78.38 301 GLY A C 1
ATOM 2139 O O . GLY A 1 301 ? -1.181 -1.352 -25.180 1.00 78.38 301 GLY A O 1
ATOM 2140 N N . GLY A 1 302 ? 0.053 -3.032 -24.344 1.00 85.56 302 GLY A N 1
ATOM 2141 C CA . GLY A 1 302 ? -0.955 -3.608 -23.459 1.00 85.56 302 GLY A CA 1
ATOM 2142 C C . GLY A 1 302 ? -0.963 -2.980 -22.058 1.00 85.56 302 GLY A C 1
ATOM 2143 O O . GLY A 1 302 ? -0.169 -2.080 -21.774 1.00 85.56 302 GLY A O 1
ATOM 2144 N N . PRO A 1 303 ? -1.864 -3.442 -21.171 1.00 88.56 303 PRO A N 1
ATOM 2145 C CA . PRO A 1 303 ? -1.974 -2.945 -19.801 1.00 88.56 303 PRO A CA 1
ATOM 2146 C C . PRO A 1 303 ? -0.794 -3.391 -18.918 1.00 88.56 303 PRO A C 1
ATOM 2148 O O . PRO A 1 303 ? 0.106 -4.112 -19.353 1.00 88.56 303 PRO A O 1
ATOM 2151 N N . ALA A 1 304 ? -0.827 -2.977 -17.650 1.00 88.81 304 ALA A N 1
ATOM 2152 C CA . ALA A 1 304 ? 0.097 -3.433 -16.620 1.00 88.81 304 ALA A CA 1
ATOM 2153 C C . ALA A 1 304 ? 0.122 -4.976 -16.480 1.00 88.81 304 ALA A C 1
ATOM 2155 O O . ALA A 1 304 ? -0.900 -5.633 -16.717 1.00 88.81 304 ALA A O 1
ATOM 2156 N N . PRO A 1 305 ? 1.258 -5.573 -16.066 1.00 88.94 305 PRO A N 1
ATOM 2157 C CA . PRO A 1 305 ? 1.375 -7.019 -15.894 1.00 88.94 305 PRO A CA 1
ATOM 2158 C C . PRO A 1 305 ? 0.408 -7.566 -14.839 1.00 88.94 305 PRO A C 1
ATOM 2160 O O . PRO A 1 305 ? 0.375 -7.086 -13.710 1.00 88.94 305 PRO A O 1
ATOM 2163 N N . THR A 1 306 ? -0.322 -8.629 -15.173 1.00 90.00 306 THR A N 1
ATOM 2164 C CA . THR A 1 306 ? -1.104 -9.409 -14.201 1.00 90.00 306 THR A CA 1
ATOM 2165 C C . THR A 1 306 ? -0.260 -10.550 -13.643 1.00 90.00 306 THR A C 1
ATOM 2167 O O . THR A 1 306 ? 0.282 -11.349 -14.414 1.00 90.00 306 THR A O 1
ATOM 2170 N N . CYS A 1 307 ? -0.176 -10.661 -12.323 1.00 89.31 307 CYS A N 1
ATOM 2171 C CA . CYS A 1 307 ? 0.606 -11.682 -11.627 1.00 89.31 307 CYS A CA 1
ATOM 2172 C C . CYS A 1 307 ? -0.244 -12.830 -11.065 1.00 89.31 307 CYS A C 1
ATOM 2174 O O . CYS A 1 307 ? 0.297 -13.886 -10.746 1.00 89.31 307 CYS A O 1
ATOM 2176 N N . GLY A 1 308 ? -1.563 -12.655 -10.956 1.00 86.25 308 GLY A N 1
ATOM 2177 C CA . GLY A 1 308 ? -2.471 -13.634 -10.366 1.00 86.25 308 GLY A CA 1
ATOM 2178 C C . GLY A 1 308 ? -2.332 -13.768 -8.847 1.00 86.25 308 GLY A C 1
ATOM 2179 O O . GLY A 1 308 ? -1.752 -12.925 -8.162 1.00 86.25 308 GLY A O 1
ATOM 2180 N N . THR A 1 309 ? -2.904 -14.840 -8.295 1.00 87.06 309 THR A N 1
ATOM 2181 C CA . THR A 1 309 ? -2.820 -15.141 -6.857 1.00 87.06 309 THR A CA 1
ATOM 2182 C C . THR A 1 309 ? -1.382 -15.420 -6.431 1.00 87.06 309 THR A C 1
ATOM 2184 O O . THR A 1 309 ? -0.695 -16.175 -7.114 1.00 87.06 309 THR A O 1
ATOM 2187 N N . SER A 1 310 ? -0.965 -14.913 -5.269 1.00 90.44 310 SER A N 1
ATOM 2188 C CA . SER A 1 310 ? 0.369 -15.188 -4.719 1.00 90.44 310 SER A CA 1
ATOM 2189 C C . SER A 1 310 ? 0.265 -15.934 -3.395 1.00 90.44 310 SER A C 1
ATOM 2191 O O . SER A 1 310 ? -0.216 -15.399 -2.390 1.00 90.44 310 SER A O 1
ATOM 2193 N N . LYS A 1 311 ? 0.748 -17.179 -3.385 1.00 90.38 311 LYS A N 1
ATOM 2194 C CA . LYS A 1 311 ? 0.837 -17.990 -2.167 1.00 90.38 311 LYS A CA 1
ATOM 2195 C C . LYS A 1 311 ? 1.948 -17.458 -1.268 1.00 90.38 311 LYS A C 1
ATOM 2197 O O . LYS A 1 311 ? 1.791 -17.436 -0.050 1.00 90.38 311 LYS A O 1
ATOM 2202 N N . VAL A 1 312 ? 3.038 -16.993 -1.874 1.00 92.50 312 VAL A N 1
ATOM 2203 C CA . VAL A 1 312 ? 4.171 -16.366 -1.189 1.00 92.50 312 VAL A CA 1
ATOM 2204 C C . VAL A 1 312 ? 3.725 -15.171 -0.338 1.00 92.50 312 VAL A C 1
ATOM 2206 O O . VAL A 1 312 ? 4.118 -15.077 0.826 1.00 92.50 312 VAL A O 1
ATOM 2209 N N . LEU A 1 313 ? 2.871 -14.290 -0.871 1.00 92.31 313 LEU A N 1
ATOM 2210 C CA . LEU A 1 313 ? 2.341 -13.153 -0.109 1.00 92.31 313 LEU A CA 1
ATOM 2211 C C . LEU A 1 313 ? 1.392 -13.566 1.018 1.00 92.31 313 LEU A C 1
ATOM 2213 O O . LEU A 1 313 ? 1.410 -12.947 2.082 1.00 92.31 313 LEU A O 1
ATOM 2217 N N . GLU A 1 314 ? 0.571 -14.594 0.803 1.00 91.56 314 GLU A N 1
ATOM 2218 C CA . GLU A 1 314 ? -0.334 -15.122 1.830 1.00 91.56 314 GLU A CA 1
ATOM 2219 C C . GLU A 1 314 ? 0.454 -15.747 2.996 1.00 91.56 314 GLU A C 1
ATOM 2221 O O . GLU A 1 314 ? 0.195 -15.427 4.156 1.00 91.56 314 GLU A O 1
ATOM 2226 N N . ASP A 1 315 ? 1.475 -16.559 2.696 1.00 93.19 315 ASP A N 1
ATOM 2227 C CA . ASP A 1 315 ? 2.388 -17.145 3.689 1.00 93.19 315 ASP A CA 1
ATOM 2228 C C . ASP A 1 315 ? 3.138 -16.065 4.486 1.00 93.19 315 ASP A C 1
ATOM 2230 O O . ASP A 1 315 ? 3.202 -16.117 5.718 1.00 93.19 315 ASP A O 1
ATOM 2234 N N . ALA A 1 316 ? 3.664 -15.051 3.795 1.00 94.88 316 ALA A N 1
ATOM 2235 C CA . ALA A 1 316 ? 4.336 -13.915 4.417 1.00 94.88 316 ALA A CA 1
ATOM 2236 C C . ALA A 1 316 ? 3.381 -13.101 5.316 1.00 94.88 316 ALA A C 1
ATOM 2238 O O . ALA A 1 316 ? 3.738 -12.737 6.436 1.00 94.88 316 ALA A O 1
ATOM 2239 N N . GLY A 1 317 ? 2.142 -12.869 4.871 1.00 94.00 317 GLY A N 1
ATOM 2240 C CA . GLY A 1 317 ? 1.113 -12.188 5.658 1.00 94.00 317 GLY A CA 1
ATOM 2241 C C . GLY A 1 317 ? 0.763 -12.931 6.949 1.00 94.00 317 GLY A C 1
ATOM 2242 O O . GLY A 1 317 ? 0.709 -12.321 8.017 1.00 94.00 317 GLY A O 1
ATOM 2243 N N . ILE A 1 318 ? 0.598 -14.256 6.890 1.00 94.88 318 ILE A N 1
ATOM 2244 C CA . ILE A 1 318 ? 0.357 -15.088 8.081 1.00 94.88 318 ILE A CA 1
ATOM 2245 C C . ILE A 1 318 ? 1.548 -15.025 9.047 1.00 94.88 318 ILE A C 1
ATOM 2247 O O . ILE A 1 318 ? 1.351 -14.937 10.263 1.00 94.88 318 ILE A O 1
ATOM 2251 N N . ALA A 1 319 ? 2.780 -15.005 8.528 1.00 96.25 319 ALA A N 1
ATOM 2252 C CA . ALA A 1 319 ? 3.972 -14.832 9.352 1.00 96.25 319 ALA A CA 1
ATOM 2253 C C . ALA A 1 319 ? 3.969 -13.486 10.103 1.00 96.25 319 ALA A C 1
ATOM 2255 O O . ALA A 1 319 ? 4.280 -13.472 11.295 1.00 96.25 319 ALA A O 1
ATOM 2256 N N . ALA A 1 320 ? 3.548 -12.385 9.465 1.00 95.69 320 ALA A N 1
ATOM 2257 C CA . ALA A 1 320 ? 3.381 -11.091 10.139 1.00 95.69 320 ALA A CA 1
ATOM 2258 C C . ALA A 1 320 ? 2.325 -11.142 11.253 1.00 95.69 320 ALA A C 1
ATOM 2260 O O . ALA A 1 320 ? 2.577 -10.665 12.358 1.00 95.69 320 ALA A O 1
ATOM 2261 N N . VAL A 1 321 ? 1.172 -11.774 11.009 1.00 95.94 321 VAL A N 1
ATOM 2262 C CA . VAL A 1 321 ? 0.126 -11.941 12.037 1.00 95.94 321 VAL A CA 1
ATOM 2263 C C . VAL A 1 321 ? 0.663 -12.707 13.240 1.00 95.94 321 VAL A C 1
ATOM 2265 O O . VAL A 1 321 ? 0.460 -12.299 14.384 1.00 95.94 321 VAL A O 1
ATOM 2268 N N . ARG A 1 322 ? 1.389 -13.802 12.994 1.00 96.88 322 ARG A N 1
ATOM 2269 C CA . ARG A 1 322 ? 2.038 -14.580 14.050 1.00 96.88 322 ARG A CA 1
ATOM 2270 C C . ARG A 1 322 ? 3.054 -13.742 14.825 1.00 96.88 322 ARG A C 1
ATOM 2272 O O . ARG A 1 322 ? 3.063 -13.821 16.050 1.00 96.88 322 ARG A O 1
ATOM 2279 N N . ALA A 1 323 ? 3.897 -12.980 14.134 1.00 96.62 323 ALA A N 1
ATOM 2280 C CA . ALA A 1 323 ? 4.910 -12.128 14.746 1.00 96.62 323 ALA A CA 1
ATOM 2281 C C . ALA A 1 323 ? 4.288 -11.081 15.682 1.00 96.62 323 ALA A C 1
ATOM 2283 O O . ALA A 1 323 ? 4.662 -11.011 16.852 1.00 96.62 323 ALA A O 1
ATOM 2284 N N . TYR A 1 324 ? 3.274 -10.350 15.210 1.00 95.00 324 TYR A N 1
ATOM 2285 C CA . TYR A 1 324 ? 2.542 -9.385 16.032 1.00 95.00 324 TYR A CA 1
ATOM 2286 C C . TYR A 1 324 ? 1.822 -10.038 17.217 1.00 95.00 324 TYR A C 1
ATOM 2288 O O . TYR A 1 324 ? 1.861 -9.534 18.338 1.00 95.00 324 TYR A O 1
ATOM 2296 N N . ALA A 1 325 ? 1.210 -11.207 17.007 1.00 95.25 325 ALA A N 1
ATOM 2297 C CA . ALA A 1 325 ? 0.575 -11.944 18.094 1.00 95.25 325 ALA A CA 1
ATOM 2298 C C . ALA A 1 325 ? 1.581 -12.378 19.174 1.00 95.25 325 ALA A C 1
ATOM 2300 O O . ALA A 1 325 ? 1.251 -12.372 20.358 1.00 95.25 325 ALA A O 1
ATOM 2301 N N . GLN A 1 326 ? 2.807 -12.741 18.785 1.00 94.69 326 GLN A N 1
ATOM 2302 C CA . GLN A 1 326 ? 3.876 -13.123 19.711 1.00 94.69 326 GLN A CA 1
ATOM 2303 C C . GLN A 1 326 ? 4.474 -11.930 20.464 1.00 94.69 326 GLN A C 1
ATOM 2305 O O . GLN A 1 326 ? 4.889 -12.100 21.609 1.00 94.69 326 GLN A O 1
ATOM 2310 N N . SER A 1 327 ? 4.506 -10.741 19.856 1.00 92.19 327 SER A N 1
ATOM 2311 C CA . SER A 1 327 ? 4.962 -9.511 20.517 1.00 92.19 327 SER A CA 1
ATOM 2312 C C . SER A 1 327 ? 3.891 -8.856 21.399 1.00 92.19 327 SER A C 1
ATOM 2314 O O . SER A 1 327 ? 4.193 -7.905 22.116 1.00 92.19 327 SER A O 1
ATOM 2316 N N . GLY A 1 328 ? 2.651 -9.359 21.372 1.00 91.44 328 GLY A N 1
ATOM 2317 C CA . GLY A 1 328 ? 1.521 -8.782 22.105 1.00 91.44 328 GLY A CA 1
ATOM 2318 C C . GLY A 1 328 ? 0.920 -7.537 21.443 1.00 91.44 328 GLY A C 1
ATOM 2319 O O . GLY A 1 328 ? 0.065 -6.886 22.044 1.00 91.44 328 GLY A O 1
ATOM 2320 N N . ASP A 1 329 ? 1.324 -7.209 20.212 1.00 92.06 329 ASP A N 1
ATOM 2321 C CA . ASP A 1 329 ? 0.733 -6.122 19.432 1.00 92.06 329 ASP A CA 1
ATOM 2322 C C . ASP A 1 329 ? -0.587 -6.585 18.802 1.00 92.06 329 ASP A C 1
ATOM 2324 O O . ASP A 1 329 ? -0.651 -7.104 17.684 1.00 92.06 329 ASP A O 1
ATOM 2328 N N . VAL A 1 330 ? -1.670 -6.415 19.557 1.00 94.19 330 VAL A N 1
ATOM 2329 C CA . VAL A 1 330 ? -3.008 -6.849 19.145 1.00 94.19 330 VAL A CA 1
ATOM 2330 C C . VAL A 1 330 ? -3.490 -6.086 17.916 1.00 94.19 330 VAL A C 1
ATOM 2332 O O . VAL A 1 330 ? -3.990 -6.699 16.976 1.00 94.19 330 VAL A O 1
ATOM 2335 N N . PHE A 1 331 ? -3.306 -4.768 17.870 1.00 92.50 331 PHE A N 1
ATOM 2336 C CA . PHE A 1 331 ? -3.726 -3.974 16.717 1.00 92.50 331 PHE A CA 1
ATOM 2337 C C . PHE A 1 331 ? -2.941 -4.351 15.459 1.00 92.50 331 PHE A C 1
ATOM 2339 O O . PHE A 1 331 ? -3.547 -4.573 14.410 1.00 92.50 331 PHE A O 1
ATOM 2346 N N . GLY A 1 332 ? -1.620 -4.517 15.578 1.00 91.44 332 GLY A N 1
ATOM 2347 C CA . GLY A 1 332 ? -0.770 -5.018 14.501 1.00 91.44 332 GLY A CA 1
ATOM 2348 C C . GLY A 1 332 ? -1.223 -6.385 13.989 1.00 91.44 332 GLY A C 1
ATOM 2349 O O . GLY A 1 332 ? -1.364 -6.564 12.781 1.00 91.44 332 GLY A O 1
ATOM 2350 N N . ALA A 1 333 ? -1.545 -7.326 14.883 1.00 94.50 333 ALA A N 1
ATOM 2351 C CA . ALA A 1 333 ? -1.975 -8.673 14.504 1.00 94.50 333 ALA A CA 1
ATOM 2352 C C . ALA A 1 333 ? -3.289 -8.668 13.707 1.00 94.50 333 ALA A C 1
ATOM 2354 O O . ALA A 1 333 ? -3.379 -9.312 12.660 1.00 94.50 333 ALA A O 1
ATOM 2355 N N . PHE A 1 334 ? -4.298 -7.923 14.169 1.00 93.88 334 PHE A N 1
ATOM 2356 C CA . PHE A 1 334 ? -5.583 -7.836 13.469 1.00 93.88 334 PHE A CA 1
ATOM 2357 C C . PHE A 1 334 ? -5.471 -7.051 12.158 1.00 93.88 334 PHE A C 1
ATOM 2359 O O . PHE A 1 334 ? -6.004 -7.508 11.149 1.00 93.88 334 PHE A O 1
ATOM 2366 N N . ALA A 1 335 ? -4.727 -5.940 12.125 1.00 89.81 335 ALA A N 1
ATOM 2367 C CA . ALA A 1 335 ? -4.488 -5.190 10.891 1.00 89.81 335 ALA A CA 1
ATOM 2368 C C . ALA A 1 335 ? -3.737 -6.036 9.845 1.00 89.81 335 ALA A C 1
ATOM 2370 O O . ALA A 1 335 ? -4.138 -6.089 8.681 1.00 89.81 335 ALA A O 1
ATOM 2371 N N . ALA A 1 336 ? -2.697 -6.767 10.261 1.00 91.62 336 ALA A N 1
ATOM 2372 C CA . ALA A 1 336 ? -1.959 -7.678 9.390 1.00 91.62 336 ALA A CA 1
ATOM 2373 C C . ALA A 1 336 ? -2.841 -8.820 8.861 1.00 91.62 336 ALA A C 1
ATOM 2375 O O . ALA A 1 336 ? -2.684 -9.223 7.711 1.00 91.62 336 ALA A O 1
ATOM 2376 N N . ALA A 1 337 ? -3.800 -9.316 9.651 1.00 92.31 337 ALA A N 1
ATOM 2377 C CA . ALA A 1 337 ? -4.708 -10.374 9.211 1.00 92.31 337 ALA A CA 1
ATOM 2378 C C . ALA A 1 337 ? -5.666 -9.896 8.114 1.00 92.31 337 ALA A C 1
ATOM 2380 O O . ALA A 1 337 ? -5.901 -10.628 7.154 1.00 92.31 337 ALA A O 1
ATOM 2381 N N . GLU A 1 338 ? -6.167 -8.660 8.198 1.00 88.50 338 GLU A N 1
ATOM 2382 C CA . GLU A 1 338 ? -6.965 -8.078 7.110 1.00 88.50 338 GLU A CA 1
ATOM 2383 C C . GLU A 1 338 ? -6.155 -7.941 5.823 1.00 88.50 338 GLU A C 1
ATOM 2385 O O . GLU A 1 338 ? -6.624 -8.287 4.739 1.00 88.50 338 GLU A O 1
ATOM 2390 N N . ILE A 1 339 ? -4.911 -7.483 5.954 1.00 86.31 339 ILE A N 1
ATOM 2391 C CA . ILE A 1 339 ? -3.969 -7.315 4.845 1.00 86.31 339 ILE A CA 1
ATOM 2392 C C . ILE A 1 339 ? -3.606 -8.670 4.211 1.00 86.31 339 ILE A C 1
ATOM 2394 O O . ILE A 1 339 ? -3.521 -8.770 2.984 1.00 86.31 339 ILE A O 1
ATOM 2398 N N . ALA A 1 340 ? -3.419 -9.714 5.024 1.00 88.69 340 ALA A N 1
ATOM 2399 C CA . ALA A 1 340 ? -3.113 -11.073 4.578 1.00 88.69 340 ALA A CA 1
ATOM 2400 C C . ALA A 1 340 ? -4.295 -11.746 3.866 1.00 88.69 340 ALA A C 1
ATOM 2402 O O . ALA A 1 340 ? -4.086 -12.586 2.997 1.00 88.69 340 ALA A O 1
ATOM 2403 N N . GLN A 1 341 ? -5.530 -11.372 4.211 1.00 84.50 341 GLN A N 1
ATOM 2404 C CA . GLN A 1 341 ? -6.744 -11.869 3.560 1.00 84.50 341 GLN A CA 1
ATOM 2405 C C . GLN A 1 341 ? -7.145 -11.053 2.323 1.00 84.50 341 GLN A C 1
ATOM 2407 O O . GLN A 1 341 ? -8.029 -11.479 1.579 1.00 84.50 341 GLN A O 1
ATOM 2412 N N . ALA A 1 342 ? -6.547 -9.886 2.079 1.00 82.00 342 ALA A N 1
ATOM 2413 C CA . ALA A 1 342 ? -6.811 -9.095 0.879 1.00 82.00 342 ALA A CA 1
ATOM 2414 C C . ALA A 1 342 ? -6.263 -9.785 -0.387 1.00 82.00 342 ALA A C 1
ATOM 2416 O O . ALA A 1 342 ? -5.366 -10.625 -0.317 1.00 82.00 342 ALA A O 1
ATOM 2417 N N . ALA A 1 343 ? -6.793 -9.429 -1.565 1.00 75.88 343 ALA A N 1
ATOM 2418 C CA . ALA A 1 343 ? -6.198 -9.867 -2.833 1.00 75.88 343 ALA A CA 1
ATOM 2419 C C . ALA A 1 343 ? -4.695 -9.503 -2.846 1.00 75.88 343 ALA A C 1
ATOM 2421 O O . ALA A 1 343 ? -4.347 -8.431 -2.349 1.00 75.88 343 ALA A O 1
ATOM 2422 N N . PRO A 1 344 ? -3.795 -10.372 -3.344 1.00 82.75 344 PRO A N 1
ATOM 2423 C CA . PRO A 1 344 ? -4.023 -11.576 -4.154 1.00 82.75 344 PRO A CA 1
ATOM 2424 C C . PRO A 1 344 ? -4.082 -12.906 -3.354 1.00 82.75 344 PRO A C 1
ATOM 2426 O O . PRO A 1 344 ? -3.637 -13.941 -3.853 1.00 82.75 344 PRO A O 1
ATOM 2429 N N . ALA A 1 345 ? -4.590 -12.907 -2.114 1.00 83.25 345 ALA A N 1
ATOM 2430 C CA . ALA A 1 345 ? -4.691 -14.115 -1.282 1.00 83.25 345 ALA A CA 1
ATOM 2431 C C . ALA A 1 345 ? -5.689 -15.166 -1.810 1.00 83.25 345 ALA A C 1
ATOM 2433 O O . ALA A 1 345 ? -6.717 -14.827 -2.404 1.00 83.25 345 ALA A O 1
ATOM 2434 N N . THR A 1 346 ? -5.425 -16.449 -1.522 1.00 83.38 346 THR A N 1
ATOM 2435 C CA . THR A 1 346 ? -6.272 -17.576 -1.960 1.00 83.38 346 THR A CA 1
ATOM 2436 C C . THR A 1 346 ? -7.524 -17.771 -1.101 1.00 83.38 346 THR A C 1
ATOM 2438 O O . THR A 1 346 ? -8.503 -18.349 -1.574 1.00 83.38 346 THR A O 1
ATOM 2441 N N . LYS A 1 347 ? -7.521 -17.278 0.149 1.00 84.31 347 LYS A N 1
ATOM 2442 C CA . LYS A 1 347 ? -8.666 -17.312 1.087 1.00 84.31 347 LYS A CA 1
ATOM 2443 C C . LYS A 1 347 ? -9.215 -18.719 1.363 1.00 84.31 347 LYS A C 1
ATOM 2445 O O . LYS A 1 347 ? -10.408 -18.898 1.611 1.00 84.31 347 LYS A O 1
ATOM 2450 N N . THR A 1 348 ? -8.363 -19.741 1.327 1.00 88.06 348 THR A N 1
ATOM 2451 C CA . THR A 1 348 ? -8.799 -21.110 1.648 1.00 88.06 348 THR A CA 1
ATOM 2452 C C . THR A 1 348 ? -9.178 -21.247 3.129 1.00 88.06 348 THR A C 1
ATOM 2454 O O . THR A 1 348 ? -8.620 -20.575 3.996 1.00 88.06 348 THR A O 1
ATOM 2457 N N . ALA A 1 349 ? -10.097 -22.165 3.452 1.00 89.38 349 ALA A N 1
ATOM 2458 C CA . ALA A 1 349 ? -10.556 -22.380 4.830 1.00 89.38 349 ALA A CA 1
ATOM 2459 C C . ALA A 1 349 ? -9.413 -22.731 5.805 1.00 89.38 349 ALA A C 1
ATOM 2461 O O . ALA A 1 349 ? -9.420 -22.287 6.952 1.00 89.38 349 ALA A O 1
ATOM 2462 N N . ALA A 1 350 ? -8.408 -23.480 5.337 1.00 90.94 350 ALA A N 1
ATOM 2463 C CA . ALA A 1 350 ? -7.227 -23.820 6.127 1.00 90.94 350 ALA A CA 1
ATOM 2464 C C . ALA A 1 350 ? -6.426 -22.570 6.532 1.00 90.94 350 ALA A C 1
ATOM 2466 O O . ALA A 1 350 ? -6.032 -22.445 7.688 1.00 90.94 350 ALA A O 1
ATOM 2467 N N . ARG A 1 351 ? -6.251 -21.616 5.607 1.00 91.31 351 ARG A N 1
ATOM 2468 C CA . ARG A 1 351 ? -5.545 -20.349 5.860 1.00 91.31 351 ARG A CA 1
ATOM 2469 C C . ARG A 1 351 ? -6.320 -19.437 6.794 1.00 91.31 351 ARG A C 1
ATOM 2471 O O . ARG A 1 351 ? -5.741 -18.863 7.712 1.00 91.31 351 ARG A O 1
ATOM 2478 N N . SER A 1 352 ? -7.636 -19.361 6.618 1.00 90.25 352 SER A N 1
ATOM 2479 C CA . SER A 1 352 ? -8.503 -18.623 7.539 1.00 90.25 352 SER A CA 1
ATOM 2480 C C . SER A 1 352 ? -8.418 -19.184 8.962 1.00 90.25 352 SER A C 1
ATOM 2482 O O . SER A 1 352 ? -8.254 -18.418 9.905 1.00 90.25 352 SER A O 1
ATOM 2484 N N . SER A 1 353 ? -8.444 -20.512 9.121 1.00 92.56 353 SER A N 1
ATOM 2485 C CA . SER A 1 353 ? -8.305 -21.161 10.433 1.00 92.56 353 SER A CA 1
ATOM 2486 C C . SER A 1 353 ? -6.925 -20.930 11.068 1.00 92.56 353 SER A C 1
ATOM 2488 O O . SER A 1 353 ? -6.825 -20.700 12.274 1.00 92.56 353 SER A O 1
ATOM 2490 N N . GLU A 1 354 ? -5.857 -20.939 10.265 1.00 94.62 354 GLU A N 1
ATOM 2491 C CA . GLU A 1 354 ? -4.498 -20.626 10.719 1.00 94.62 354 GLU A CA 1
ATOM 2492 C C . GLU A 1 354 ? -4.385 -19.182 11.238 1.00 94.62 354 GLU A C 1
ATOM 2494 O O . GLU A 1 354 ? -3.856 -18.954 12.329 1.00 94.62 354 GLU A O 1
ATOM 2499 N N . LEU A 1 355 ? -4.953 -18.213 10.513 1.00 94.06 355 LEU A N 1
ATOM 2500 C CA . LEU A 1 355 ? -5.033 -16.817 10.952 1.00 94.06 355 LEU A CA 1
ATOM 2501 C C . LEU A 1 355 ? -5.801 -16.679 12.268 1.00 94.06 355 LEU A C 1
ATOM 2503 O O . LEU A 1 355 ? -5.308 -16.048 13.202 1.00 94.06 355 LEU A O 1
ATOM 2507 N N . GLU A 1 356 ? -6.978 -17.299 12.377 1.00 93.75 356 GLU A N 1
ATOM 2508 C CA . GLU A 1 356 ? -7.786 -17.257 13.599 1.00 93.75 356 GLU A CA 1
ATOM 2509 C C . GLU A 1 356 ? -7.036 -17.805 14.816 1.00 93.75 356 GLU A C 1
ATOM 2511 O O . GLU A 1 356 ? -7.125 -17.227 15.901 1.00 93.75 356 GLU A O 1
ATOM 2516 N N . LYS A 1 357 ? -6.246 -18.870 14.639 1.00 96.06 357 LYS A N 1
ATOM 2517 C CA . LYS A 1 357 ? -5.398 -19.420 15.703 1.00 96.06 357 LYS A CA 1
ATOM 2518 C C . LYS A 1 357 ? -4.380 -18.393 16.205 1.00 96.06 357 LYS A C 1
ATOM 2520 O O . LYS A 1 357 ? -4.196 -18.269 17.413 1.00 96.06 357 LYS A O 1
ATOM 2525 N N . HIS A 1 358 ? -3.721 -17.662 15.308 1.00 96.56 358 HIS A N 1
ATOM 2526 C CA . HIS A 1 358 ? -2.757 -16.630 15.699 1.00 96.56 358 HIS A CA 1
ATOM 2527 C C . HIS A 1 358 ? -3.433 -15.414 16.340 1.00 96.56 358 HIS A C 1
ATOM 2529 O O . HIS A 1 358 ? -2.955 -14.919 17.361 1.00 96.56 358 HIS A O 1
ATOM 2535 N N . LEU A 1 359 ? -4.582 -14.987 15.814 1.00 96.50 359 LEU A N 1
ATOM 2536 C CA . LEU A 1 359 ? -5.372 -13.903 16.400 1.00 96.50 359 LEU A CA 1
ATOM 2537 C C . LEU A 1 359 ? -5.866 -14.245 17.811 1.00 96.50 359 LEU A C 1
ATOM 2539 O O . LEU A 1 359 ? -5.839 -13.384 18.687 1.00 96.50 359 LEU A O 1
ATOM 2543 N N . ALA A 1 360 ? -6.252 -15.498 18.065 1.00 96.19 360 ALA A N 1
ATOM 2544 C CA . ALA A 1 360 ? -6.654 -15.958 19.393 1.00 96.19 360 ALA A CA 1
ATOM 2545 C C . ALA A 1 360 ? -5.501 -15.946 20.415 1.00 96.19 360 ALA A C 1
ATOM 2547 O O . ALA A 1 360 ? -5.760 -15.813 21.610 1.00 96.19 360 ALA A O 1
ATOM 2548 N N . THR A 1 361 ? -4.241 -16.043 19.971 1.00 95.75 361 THR A N 1
ATOM 2549 C CA . THR A 1 361 ? -3.067 -15.836 20.838 1.00 95.75 361 THR A CA 1
ATOM 2550 C C . THR A 1 361 ? -2.938 -14.370 21.254 1.00 95.75 361 THR A C 1
ATOM 2552 O O . THR A 1 361 ? -2.650 -14.099 22.416 1.00 95.75 361 THR A O 1
ATOM 2555 N N . ALA A 1 362 ? -3.175 -13.433 20.329 1.00 95.50 362 ALA A N 1
ATOM 2556 C CA . ALA A 1 362 ? -3.095 -11.995 20.596 1.00 95.50 362 ALA A CA 1
ATOM 2557 C C . ALA A 1 362 ? -4.262 -11.502 21.473 1.00 95.50 362 ALA A C 1
ATOM 2559 O O . ALA A 1 362 ? -4.065 -10.795 22.459 1.00 95.50 362 ALA A O 1
ATOM 2560 N N . ALA A 1 363 ? -5.487 -11.899 21.122 1.00 97.00 363 ALA A N 1
ATOM 2561 C CA . ALA A 1 363 ? -6.707 -11.565 21.846 1.00 97.00 363 ALA A CA 1
ATOM 2562 C C . ALA A 1 363 ? -7.647 -12.784 21.877 1.00 97.00 363 ALA A C 1
ATOM 2564 O O . ALA A 1 363 ? -8.406 -13.006 20.925 1.00 97.00 363 ALA A O 1
ATOM 2565 N N . PRO A 1 364 ? -7.626 -13.575 22.967 1.00 97.06 364 PRO A N 1
ATOM 2566 C CA . PRO A 1 364 ? -8.522 -14.709 23.139 1.00 97.06 364 PRO A CA 1
ATOM 2567 C C . PRO A 1 364 ? -9.989 -14.323 22.958 1.00 97.06 364 PRO A C 1
ATOM 2569 O O . PRO A 1 364 ? -10.417 -13.238 23.367 1.00 97.06 364 PRO A O 1
ATOM 2572 N N . VAL A 1 365 ? -10.757 -15.228 22.352 1.00 96.50 365 VAL A N 1
ATOM 2573 C CA . VAL A 1 365 ? -12.190 -15.026 22.126 1.00 96.50 365 VAL A CA 1
ATOM 2574 C C . VAL A 1 365 ? -12.937 -15.066 23.456 1.00 96.50 365 VAL A C 1
ATOM 2576 O O . VAL A 1 365 ? -12.781 -15.998 24.242 1.00 96.50 365 VAL A O 1
ATOM 2579 N N . GLU A 1 366 ? -13.783 -14.068 23.668 1.00 96.81 366 GLU A N 1
ATOM 2580 C CA . GLU A 1 366 ? -14.731 -13.979 24.773 1.00 96.81 366 GLU A CA 1
ATOM 2581 C C . GLU A 1 366 ? -16.134 -13.897 24.172 1.00 96.81 366 GLU A C 1
ATOM 2583 O O . GLU A 1 366 ? -16.365 -13.126 23.244 1.00 96.81 366 GLU A O 1
ATOM 2588 N N . SER A 1 367 ? -17.067 -14.725 24.640 1.00 96.75 367 SER A N 1
ATOM 2589 C CA . SER A 1 367 ? -18.449 -14.672 24.150 1.00 96.75 367 SER A CA 1
ATOM 2590 C C . SER A 1 367 ? -19.241 -13.675 24.980 1.00 96.75 367 SER A C 1
ATOM 2592 O O . SER A 1 367 ? -19.233 -13.772 26.203 1.00 96.75 367 SER A O 1
ATOM 2594 N N . ALA A 1 368 ? -19.943 -12.752 24.324 1.00 96.38 368 ALA A N 1
ATOM 2595 C CA . ALA A 1 368 ? -20.853 -11.845 25.008 1.00 96.38 368 ALA A CA 1
ATOM 2596 C C . ALA A 1 368 ? -21.982 -12.644 25.677 1.00 96.38 368 ALA A C 1
ATOM 2598 O O . ALA A 1 368 ? -22.618 -13.483 25.036 1.00 96.38 368 ALA A O 1
ATOM 2599 N N . LYS A 1 369 ? -22.246 -12.367 26.956 1.00 96.31 369 LYS A N 1
ATOM 2600 C CA . LYS A 1 369 ? -23.318 -13.000 27.741 1.00 96.31 369 LYS A CA 1
ATOM 2601 C C . LYS A 1 369 ? -24.704 -12.572 27.281 1.00 96.31 369 LYS A C 1
ATOM 2603 O O . LYS A 1 369 ? -25.639 -13.365 27.330 1.00 96.31 369 LYS A O 1
ATOM 2608 N N . ALA A 1 370 ? -24.830 -11.321 26.851 1.00 95.12 370 ALA A N 1
ATOM 2609 C CA . ALA A 1 370 ? -26.074 -10.759 26.355 1.00 95.12 370 ALA A CA 1
ATOM 2610 C C . ALA A 1 370 ? -25.798 -9.678 25.311 1.00 95.12 370 ALA A C 1
ATOM 2612 O O . ALA A 1 370 ? -24.792 -8.965 25.376 1.00 95.12 370 ALA A O 1
ATOM 2613 N N . VAL A 1 371 ? -26.728 -9.539 24.369 1.00 95.81 371 VAL A N 1
ATOM 2614 C CA . VAL A 1 371 ? -26.779 -8.424 23.426 1.00 95.81 371 VAL A CA 1
ATOM 2615 C C . VAL A 1 371 ? -28.157 -7.795 23.493 1.00 95.81 371 VAL A C 1
ATOM 2617 O O . VAL A 1 371 ? -29.170 -8.478 23.365 1.00 95.81 371 VAL A O 1
ATOM 2620 N N . ARG A 1 372 ? -28.193 -6.475 23.651 1.00 95.50 372 ARG A N 1
ATOM 2621 C CA . ARG A 1 372 ? -29.426 -5.691 23.639 1.00 95.50 372 ARG A CA 1
ATOM 2622 C C . ARG A 1 372 ? -29.305 -4.546 22.652 1.00 95.50 372 ARG A C 1
ATOM 2624 O O . ARG A 1 372 ? -28.318 -3.820 22.651 1.00 95.50 372 ARG A O 1
ATOM 2631 N N . VAL A 1 373 ? -30.337 -4.369 21.839 1.00 95.19 373 VAL A N 1
ATOM 2632 C CA . VAL A 1 373 ? -30.484 -3.204 20.966 1.00 95.19 373 VAL A CA 1
ATOM 2633 C C . VAL A 1 373 ? -31.389 -2.205 21.675 1.00 95.19 373 VAL A C 1
ATOM 2635 O O . VAL A 1 373 ? -32.503 -2.563 22.052 1.00 95.19 373 VAL A O 1
ATOM 2638 N N . LEU A 1 374 ? -30.912 -0.981 21.868 1.00 94.62 374 LEU A N 1
ATOM 2639 C CA . LEU A 1 374 ? -31.683 0.093 22.491 1.00 94.62 374 LEU A CA 1
ATOM 2640 C C . LEU A 1 374 ? -32.495 0.841 21.426 1.00 94.62 374 LEU A C 1
ATOM 2642 O O . LEU A 1 374 ? -32.096 0.914 20.259 1.00 94.62 374 LEU A O 1
ATOM 2646 N N . ALA A 1 375 ? -33.652 1.369 21.826 1.00 89.62 375 ALA A N 1
ATOM 2647 C CA . ALA A 1 375 ? -34.524 2.157 20.952 1.00 89.62 375 ALA A CA 1
ATOM 2648 C C . ALA A 1 375 ? -34.072 3.623 20.821 1.00 89.62 375 ALA A C 1
ATOM 2650 O O . ALA A 1 375 ? -34.561 4.329 19.939 1.00 89.62 375 ALA A O 1
ATOM 2651 N N . THR A 1 376 ? -33.125 4.043 21.662 1.00 91.81 376 THR A N 1
ATOM 2652 C CA . THR A 1 376 ? -32.610 5.406 21.757 1.00 91.81 376 THR A CA 1
ATOM 2653 C C . THR A 1 376 ? -32.095 5.908 20.414 1.00 91.81 376 THR A C 1
ATOM 2655 O O . THR A 1 376 ? -31.338 5.221 19.717 1.00 91.81 376 THR A O 1
ATOM 2658 N N . LEU A 1 377 ? -32.491 7.131 20.058 1.00 91.69 377 LEU A N 1
ATOM 2659 C CA . LEU A 1 377 ? -31.965 7.824 18.887 1.00 91.69 377 LEU A CA 1
ATOM 2660 C C . LEU A 1 377 ? -30.477 8.125 19.084 1.00 91.69 377 LEU A C 1
ATOM 2662 O O . LEU A 1 377 ? -30.064 8.567 20.152 1.00 91.69 377 LEU A O 1
ATOM 2666 N N . VAL A 1 378 ? -29.679 7.908 18.041 1.00 95.75 378 VAL A N 1
ATOM 2667 C CA . VAL A 1 378 ? -28.230 8.120 18.069 1.00 95.75 378 VAL A CA 1
ATOM 2668 C C . VAL A 1 378 ? -27.757 8.690 16.740 1.00 95.75 378 VAL A C 1
ATOM 2670 O O . VAL A 1 378 ? -28.279 8.333 15.679 1.00 95.75 378 VAL A O 1
ATOM 2673 N N . ASP A 1 379 ? -26.748 9.557 16.784 1.00 92.19 379 ASP A N 1
ATOM 2674 C CA . ASP A 1 379 ? -26.085 10.008 15.564 1.00 92.19 379 ASP A CA 1
ATOM 2675 C C . ASP A 1 379 ? -25.471 8.822 14.813 1.00 92.19 379 ASP A C 1
ATOM 2677 O O . ASP A 1 379 ? -24.847 7.932 15.395 1.00 92.19 379 ASP A O 1
ATOM 2681 N N . SER A 1 380 ? -25.619 8.820 13.490 1.00 86.06 380 SER A N 1
ATOM 2682 C CA . SER A 1 380 ? -24.953 7.835 12.642 1.00 86.06 380 SER A CA 1
ATOM 2683 C C . SER A 1 380 ? -23.560 8.348 12.278 1.00 86.06 380 SER A C 1
ATOM 2685 O O . SER A 1 380 ? -23.471 9.343 11.558 1.00 86.06 380 SER A O 1
ATOM 2687 N N . PRO A 1 381 ? -22.478 7.709 12.756 1.00 80.38 381 PRO A N 1
ATOM 2688 C CA . PRO A 1 381 ? -21.134 8.121 12.388 1.00 80.38 381 PRO A CA 1
ATOM 2689 C C . PRO A 1 381 ? -20.921 7.975 10.872 1.00 80.38 381 PRO A C 1
ATOM 2691 O O . PRO A 1 381 ? -21.206 6.921 10.304 1.00 80.38 381 PRO A O 1
ATOM 2694 N N . SER A 1 382 ? -20.416 9.032 10.226 1.00 76.75 382 SER A N 1
ATOM 2695 C CA . SER A 1 382 ? -19.911 8.988 8.844 1.00 76.75 382 SER A CA 1
ATOM 2696 C C . SER A 1 382 ? -18.678 8.083 8.726 1.00 76.75 382 SER A C 1
ATOM 2698 O O . SER A 1 382 ? -17.779 8.169 9.559 1.00 76.75 382 SER A O 1
ATOM 2700 N N . ASP A 1 383 ? -18.598 7.258 7.679 1.00 68.81 383 ASP A N 1
ATOM 2701 C CA . ASP A 1 383 ? -17.390 6.472 7.375 1.00 68.81 383 ASP A CA 1
ATOM 2702 C C . ASP A 1 383 ? -16.277 7.333 6.728 1.00 68.81 383 ASP A C 1
ATOM 2704 O O . ASP A 1 383 ? -15.127 6.906 6.674 1.00 68.81 383 ASP A O 1
ATOM 2708 N N . ALA A 1 384 ? -16.601 8.532 6.223 1.00 70.19 384 ALA A N 1
ATOM 2709 C CA . ALA A 1 384 ? -15.680 9.356 5.432 1.00 70.19 384 ALA A CA 1
ATOM 2710 C C . ALA A 1 384 ? -14.892 10.391 6.253 1.00 70.19 384 ALA A C 1
ATOM 2712 O O . ALA A 1 384 ? -13.821 10.820 5.823 1.00 70.19 384 ALA A O 1
ATOM 2713 N N . GLU A 1 385 ? -15.412 10.802 7.413 1.00 84.75 385 GLU A N 1
ATOM 2714 C CA . GLU A 1 385 ? -14.863 11.916 8.192 1.00 84.75 385 GLU A CA 1
ATOM 2715 C C . GLU A 1 385 ? -14.443 11.473 9.603 1.00 84.75 385 GLU A C 1
ATOM 2717 O O . GLU A 1 385 ? -15.201 10.772 10.284 1.00 84.75 385 GLU A O 1
ATOM 2722 N N . PRO A 1 386 ? -13.255 11.890 10.084 1.00 93.00 386 PRO A N 1
ATOM 2723 C CA . PRO A 1 386 ? -12.858 11.668 11.468 1.00 93.00 386 PRO A CA 1
ATOM 2724 C C . PRO A 1 386 ? -13.812 12.375 12.438 1.00 93.00 386 PRO A C 1
ATOM 2726 O O . PRO A 1 386 ? -13.978 13.593 12.378 1.00 93.00 386 PRO A O 1
ATOM 2729 N N . GLN A 1 387 ? -14.403 11.626 13.372 1.00 94.69 387 GLN A N 1
ATOM 2730 C CA . GLN A 1 387 ? -15.350 12.178 14.347 1.00 94.69 387 GLN A CA 1
ATOM 2731 C C . GLN A 1 387 ? -15.272 11.479 15.710 1.00 94.69 387 GLN A C 1
ATOM 2733 O O . GLN A 1 387 ? -14.995 10.279 15.797 1.00 94.69 387 GLN A O 1
ATOM 2738 N N . TRP A 1 388 ? -15.580 12.215 16.778 1.00 95.56 388 TRP A N 1
ATOM 2739 C CA . TRP A 1 388 ? -15.860 11.637 18.090 1.00 95.56 388 TRP A CA 1
ATOM 2740 C C . TRP A 1 388 ? -17.156 10.828 18.051 1.00 95.56 388 TRP A C 1
ATOM 2742 O O . TRP A 1 388 ? -18.173 11.273 17.499 1.00 95.56 388 TRP A O 1
ATOM 2752 N N . GLY A 1 389 ? -17.127 9.648 18.672 1.00 95.31 389 GLY A N 1
ATOM 2753 C CA . GLY A 1 389 ? -18.283 8.767 18.760 1.00 95.31 389 GLY A CA 1
ATOM 2754 C C . GLY A 1 389 ? -19.466 9.425 19.481 1.00 95.31 389 GLY A C 1
ATOM 2755 O O . GLY A 1 389 ? -19.275 10.339 20.286 1.00 95.31 389 GLY A O 1
ATOM 2756 N N . PRO A 1 390 ? -20.703 8.976 19.223 1.00 96.75 390 PRO A N 1
ATOM 2757 C CA . PRO A 1 390 ? -21.887 9.518 19.879 1.00 96.75 390 PRO A CA 1
ATOM 2758 C C . PRO A 1 390 ? -22.212 8.811 21.202 1.00 96.75 390 PRO A C 1
ATOM 2760 O O . PRO A 1 390 ? -23.269 9.055 21.769 1.00 96.75 390 PRO A O 1
ATOM 2763 N N . LEU A 1 391 ? -21.331 7.934 21.692 1.00 97.19 391 LEU A N 1
ATOM 2764 C CA . LEU A 1 391 ? -21.534 7.142 22.904 1.00 97.19 391 LEU A CA 1
ATOM 2765 C C . LEU A 1 391 ? -20.424 7.424 23.920 1.00 97.19 391 LEU A C 1
ATOM 2767 O O . LEU A 1 391 ? -19.249 7.480 23.558 1.00 97.19 391 LEU A O 1
ATOM 2771 N N . THR A 1 392 ? -20.782 7.548 25.195 1.00 96.31 392 THR A N 1
ATOM 2772 C CA . THR A 1 392 ? -19.836 7.502 26.322 1.00 96.31 392 THR A CA 1
ATOM 2773 C C . THR A 1 392 ? -20.551 6.998 27.566 1.00 96.31 392 THR A C 1
ATOM 2775 O O . THR A 1 392 ? -21.746 7.225 27.710 1.00 96.31 392 THR A O 1
ATOM 2778 N N . PHE A 1 393 ? -19.838 6.367 28.493 1.00 95.12 393 PHE A N 1
ATOM 2779 C CA . PHE A 1 393 ? -20.362 6.174 29.845 1.00 95.12 393 PHE A CA 1
ATOM 2780 C C . PHE A 1 393 ? -19.996 7.367 30.729 1.00 95.12 393 PHE A C 1
ATOM 2782 O O . PHE A 1 393 ? -18.942 7.990 30.551 1.00 95.12 393 PHE A O 1
ATOM 2789 N N . ASP A 1 394 ? -20.878 7.714 31.657 1.00 92.69 394 ASP A N 1
ATOM 2790 C CA . ASP A 1 394 ? -20.597 8.708 32.686 1.00 92.69 394 ASP A CA 1
ATOM 2791 C C . ASP A 1 394 ? -19.892 8.067 33.905 1.00 92.69 394 ASP A C 1
ATOM 2793 O O . ASP A 1 394 ? -19.476 6.910 33.877 1.00 92.69 394 ASP A O 1
ATOM 2797 N N . ALA A 1 395 ? -19.716 8.827 34.991 1.00 90.00 395 ALA A N 1
ATOM 2798 C CA . ALA A 1 395 ? -19.111 8.301 36.221 1.00 90.00 395 ALA A CA 1
ATOM 2799 C C . ALA A 1 395 ? -20.055 7.400 37.045 1.00 90.00 395 ALA A C 1
ATOM 2801 O O . ALA A 1 395 ? -19.606 6.772 38.000 1.00 90.00 395 ALA A O 1
ATOM 2802 N N . THR A 1 396 ? -21.349 7.359 36.712 1.00 90.75 396 THR A N 1
ATOM 2803 C CA . THR A 1 396 ? -22.360 6.515 37.365 1.00 90.75 396 THR A CA 1
ATOM 2804 C C . THR A 1 396 ? -22.669 5.246 36.561 1.00 90.75 396 THR A C 1
ATOM 2806 O O . THR A 1 396 ? -23.556 4.478 36.930 1.00 90.75 396 THR A O 1
ATOM 2809 N N . ASN A 1 397 ? -21.897 4.990 35.496 1.00 91.88 397 ASN A N 1
ATOM 2810 C CA . ASN A 1 397 ? -22.090 3.916 34.522 1.00 91.88 397 ASN A CA 1
ATOM 2811 C C . ASN A 1 397 ? -23.417 3.980 33.755 1.00 91.88 397 ASN A C 1
ATOM 2813 O O . ASN A 1 397 ? -23.856 2.968 33.207 1.00 91.88 397 ASN A O 1
ATOM 2817 N N . GLN A 1 398 ? -24.028 5.157 33.663 1.00 95.00 398 GLN A N 1
ATOM 2818 C CA . GLN A 1 398 ? -25.102 5.424 32.717 1.00 95.00 398 GLN A CA 1
ATOM 2819 C C . GLN A 1 398 ? -24.511 5.638 31.322 1.00 95.00 398 GLN A C 1
ATOM 2821 O O . GLN A 1 398 ? -23.426 6.210 31.164 1.00 95.00 398 GLN A O 1
ATOM 2826 N N . LEU A 1 399 ? -25.208 5.152 30.296 1.00 97.00 399 LEU A N 1
ATOM 2827 C CA . LEU A 1 399 ? -24.794 5.336 28.911 1.00 97.00 399 LEU A CA 1
ATOM 2828 C C . LEU A 1 399 ? -25.342 6.664 28.392 1.00 97.00 399 LEU A C 1
ATOM 2830 O O . LEU A 1 399 ? -26.545 6.817 28.214 1.00 97.00 399 LEU A O 1
ATOM 2834 N N . LEU A 1 400 ? -24.456 7.603 28.087 1.00 97.00 400 LEU A N 1
ATOM 2835 C CA . LEU A 1 400 ? -24.809 8.853 27.431 1.00 97.00 400 LEU A CA 1
ATOM 2836 C C . LEU A 1 400 ? -24.801 8.658 25.912 1.00 97.00 400 LEU A C 1
ATOM 2838 O O . LEU A 1 400 ? -23.788 8.269 25.321 1.00 97.00 400 LEU A O 1
ATOM 2842 N N . VAL A 1 401 ? -25.934 8.959 25.284 1.00 97.31 401 VAL A N 1
ATOM 2843 C CA . VAL A 1 401 ? -26.171 8.831 23.844 1.00 97.31 401 VAL A CA 1
ATOM 2844 C C . VAL A 1 401 ? -26.406 10.212 23.244 1.00 97.31 401 VAL A C 1
ATOM 2846 O O . VAL A 1 401 ? -27.351 10.910 23.610 1.00 97.31 401 VAL A O 1
ATOM 2849 N N . ARG A 1 402 ? -25.549 10.610 22.302 1.00 96.50 402 ARG A N 1
ATOM 2850 C CA . ARG A 1 402 ? -25.682 11.860 21.550 1.00 96.50 402 ARG A CA 1
ATOM 2851 C C . ARG A 1 402 ? -26.597 11.674 20.338 1.00 96.50 402 ARG A C 1
ATOM 2853 O O . ARG A 1 402 ? -26.373 10.788 19.509 1.00 96.50 402 ARG A O 1
ATOM 2860 N N . ALA A 1 403 ? -27.568 12.575 20.214 1.00 94.69 403 ALA A N 1
ATOM 2861 C CA . ALA A 1 403 ? -28.396 12.763 19.027 1.00 94.69 403 ALA A CA 1
ATOM 2862 C C . ALA A 1 403 ? -28.471 14.263 18.695 1.00 94.69 403 ALA A C 1
ATOM 2864 O O . ALA A 1 403 ? -29.172 15.038 19.354 1.00 94.69 403 ALA A O 1
ATOM 2865 N N . GLY A 1 404 ? -27.707 14.701 17.697 1.00 91.25 404 GLY A N 1
ATOM 2866 C CA . GLY A 1 404 ? -27.568 16.098 17.305 1.00 91.25 404 GLY A CA 1
ATOM 2867 C C . GLY A 1 404 ? -27.062 16.973 18.453 1.00 91.25 404 GLY A C 1
ATOM 2868 O O . GLY A 1 404 ? -25.911 16.884 18.868 1.00 91.25 404 GLY A O 1
ATOM 2869 N N . LYS A 1 405 ? -27.930 17.858 18.956 1.00 91.62 405 LYS A N 1
ATOM 2870 C CA . LYS A 1 405 ? -27.612 18.789 20.055 1.00 91.62 405 LYS A CA 1
ATOM 2871 C C . LYS A 1 405 ? -28.078 18.297 21.427 1.00 91.62 405 LYS A C 1
ATOM 2873 O O . LYS A 1 405 ? -27.935 19.026 22.404 1.00 91.62 405 LYS A O 1
ATOM 2878 N N . THR A 1 406 ? -28.659 17.102 21.496 1.00 93.38 406 THR A N 1
ATOM 2879 C CA . THR A 1 406 ? -29.210 16.527 22.728 1.00 93.38 406 THR A CA 1
ATOM 2880 C C . THR A 1 406 ? -28.412 15.313 23.180 1.00 93.38 406 THR A C 1
ATOM 2882 O O . THR A 1 406 ? -27.842 14.598 22.352 1.00 93.38 406 THR A O 1
ATOM 2885 N N . VAL A 1 407 ? -28.392 15.089 24.495 1.00 95.94 407 VAL A N 1
ATOM 2886 C CA . VAL A 1 407 ? -27.822 13.899 25.133 1.00 95.94 407 VAL A CA 1
ATOM 2887 C C . VAL A 1 407 ? -28.910 13.221 25.954 1.00 95.94 407 VAL A C 1
ATOM 2889 O O . VAL A 1 407 ? -29.561 13.860 26.785 1.00 95.94 407 VAL A O 1
ATOM 2892 N N . THR A 1 408 ? -29.087 11.927 25.717 1.00 96.12 408 THR A N 1
ATOM 2893 C CA . THR A 1 408 ? -29.969 11.058 26.495 1.00 96.12 408 THR A CA 1
ATOM 2894 C C . THR A 1 408 ? -29.109 10.162 27.372 1.00 96.12 408 THR A C 1
ATOM 2896 O O . THR A 1 408 ? -28.176 9.534 26.877 1.00 96.12 408 THR A O 1
ATOM 2899 N N . SER A 1 409 ? -29.416 10.104 28.663 1.00 96.31 409 SER A N 1
ATOM 2900 C CA . SER A 1 409 ? -28.847 9.135 29.593 1.00 96.31 409 SER A CA 1
ATOM 2901 C C . SER A 1 409 ? -29.708 7.878 29.571 1.00 96.31 409 SER A C 1
ATOM 2903 O O . SER A 1 409 ? -30.932 7.962 29.680 1.00 96.31 409 SER A O 1
ATOM 2905 N N . VAL A 1 410 ? -29.087 6.723 29.365 1.00 96.50 410 VAL A N 1
ATOM 2906 C CA . VAL A 1 410 ? -29.765 5.432 29.285 1.00 96.50 410 VAL A CA 1
ATOM 2907 C C . VAL A 1 410 ? -29.213 4.515 30.356 1.00 96.50 410 VAL A C 1
ATOM 2909 O O . VAL A 1 410 ? -28.002 4.266 30.398 1.00 96.50 410 VAL A O 1
ATOM 2912 N N . ASP A 1 411 ? -30.108 3.957 31.166 1.00 94.38 411 ASP A N 1
ATOM 2913 C CA . ASP A 1 411 ? -29.732 2.936 32.130 1.00 94.38 411 ASP A CA 1
ATOM 2914 C C . ASP A 1 411 ? -29.415 1.637 31.376 1.00 94.38 411 ASP A C 1
ATOM 2916 O O . ASP A 1 411 ? -30.281 1.041 30.722 1.00 94.38 411 ASP A O 1
ATOM 2920 N N . PRO A 1 412 ? -28.160 1.168 31.430 1.00 92.25 412 PRO A N 1
ATOM 2921 C CA . PRO A 1 412 ? -27.746 0.002 30.682 1.00 92.25 412 PRO A CA 1
ATOM 2922 C C . PRO A 1 412 ? -28.280 -1.312 31.259 1.00 92.25 412 PRO A C 1
ATOM 2924 O O . PRO A 1 412 ? -27.978 -2.341 30.675 1.00 92.25 412 PRO A O 1
ATOM 2927 N N . GLU A 1 413 ? -29.023 -1.348 32.368 1.00 89.19 413 GLU A N 1
ATOM 2928 C CA . GLU A 1 413 ? -29.624 -2.566 32.932 1.00 89.19 413 GLU A CA 1
ATOM 2929 C C . GLU A 1 413 ? -31.056 -2.791 32.458 1.00 89.19 413 GLU A C 1
ATOM 2931 O O . GLU A 1 413 ? -31.379 -3.899 32.025 1.00 89.19 413 GLU A O 1
ATOM 2936 N N . ASN A 1 414 ? -31.897 -1.760 32.434 1.00 89.38 414 ASN A N 1
ATOM 2937 C CA . ASN A 1 414 ? -33.301 -1.866 32.011 1.00 89.38 414 ASN A CA 1
ATOM 2938 C C . ASN A 1 414 ? -33.592 -1.173 30.663 1.00 89.38 414 ASN A C 1
ATOM 2940 O O . ASN A 1 414 ? -34.524 -1.579 29.972 1.00 89.38 414 ASN A O 1
ATOM 2944 N N . GLY A 1 415 ? -32.729 -0.257 30.212 1.00 89.44 415 GLY A N 1
ATOM 2945 C CA . GLY A 1 415 ? -32.913 0.534 28.994 1.00 89.44 415 GLY A CA 1
ATOM 2946 C C . GLY A 1 415 ? -33.755 1.797 29.190 1.00 89.44 415 GLY A C 1
ATOM 2947 O O . GLY A 1 415 ? -34.197 2.360 28.191 1.00 89.44 415 GLY A O 1
ATOM 2948 N N . ASP A 1 416 ? -33.997 2.222 30.432 1.00 92.00 416 ASP A N 1
ATOM 2949 C CA . ASP A 1 416 ? -34.785 3.416 30.734 1.00 92.00 416 ASP A CA 1
ATOM 2950 C C . ASP A 1 416 ? -34.030 4.682 30.312 1.00 92.00 416 ASP A C 1
ATOM 2952 O O . ASP A 1 416 ? -32.855 4.871 30.635 1.00 92.00 416 ASP A O 1
ATOM 2956 N N . GLU A 1 417 ? -34.722 5.565 29.596 1.00 92.50 417 GLU A N 1
ATOM 2957 C CA . GLU A 1 417 ? -34.153 6.786 29.030 1.00 92.50 417 GLU A CA 1
ATOM 2958 C C . GLU A 1 417 ? -34.543 8.010 29.861 1.00 92.50 417 GLU A C 1
ATOM 2960 O O . GLU A 1 417 ? -35.716 8.237 30.162 1.00 92.50 417 GLU A O 1
ATOM 2965 N N . HIS A 1 418 ? -33.558 8.848 30.170 1.00 91.56 418 HIS A N 1
ATOM 2966 C CA . HIS A 1 418 ? -33.740 10.117 30.858 1.00 91.56 418 HIS A CA 1
ATOM 2967 C C . HIS A 1 418 ? -33.007 11.221 30.096 1.00 91.56 418 HIS A C 1
ATOM 2969 O O . HIS A 1 418 ? -31.902 11.028 29.588 1.00 91.56 418 HIS A O 1
ATOM 2975 N N . ALA A 1 419 ? -33.603 12.410 30.020 1.00 83.44 419 ALA A N 1
ATOM 2976 C CA . ALA A 1 419 ? -32.869 13.572 29.535 1.00 83.44 419 ALA A CA 1
ATOM 2977 C C . ALA A 1 419 ? -31.760 13.903 30.548 1.00 83.44 419 ALA A C 1
ATOM 2979 O O . ALA A 1 419 ? -32.060 14.219 31.697 1.00 83.44 419 ALA A O 1
ATOM 2980 N N . ASP A 1 420 ? -30.497 13.831 30.126 1.00 81.38 420 ASP A N 1
ATOM 2981 C CA . ASP A 1 420 ? -29.346 14.049 31.017 1.00 81.38 420 ASP A CA 1
ATOM 2982 C C . ASP A 1 420 ? -29.182 15.535 31.389 1.00 81.38 420 ASP A C 1
ATOM 2984 O O . ASP A 1 420 ? -28.656 15.893 32.438 1.00 81.38 420 ASP A O 1
ATOM 2988 N N . GLY A 1 421 ? -29.646 16.431 30.509 1.00 78.19 421 GLY A N 1
ATOM 2989 C CA . GLY A 1 421 ? -29.475 17.879 30.651 1.00 78.19 421 GLY A CA 1
ATOM 2990 C C . GLY A 1 421 ? -28.052 18.375 30.360 1.00 78.19 421 GLY A C 1
ATOM 2991 O O . GLY A 1 421 ? -27.845 19.588 30.298 1.00 78.19 421 GLY A O 1
ATOM 2992 N N . ALA A 1 422 ? -27.082 17.480 30.132 1.00 84.38 422 ALA A N 1
ATOM 2993 C CA . ALA A 1 422 ? -25.737 17.845 29.705 1.00 84.38 422 ALA A CA 1
ATOM 2994 C C . ALA A 1 422 ? -25.702 18.393 28.272 1.00 84.38 422 ALA A C 1
ATOM 2996 O O . ALA A 1 422 ? -26.479 18.010 27.392 1.00 84.38 422 ALA A O 1
ATOM 2997 N N . ALA A 1 423 ? -24.741 19.285 28.026 1.00 89.00 423 ALA A N 1
ATOM 2998 C CA . ALA A 1 423 ? -24.458 19.774 26.687 1.00 89.00 423 ALA A CA 1
ATOM 2999 C C . ALA A 1 423 ? -23.882 18.647 25.816 1.00 89.00 423 ALA A C 1
ATOM 3001 O O . ALA A 1 423 ? -22.937 17.961 26.213 1.00 89.00 423 ALA A O 1
ATOM 3002 N N . ALA A 1 424 ? -24.419 18.487 24.604 1.00 92.69 424 ALA A N 1
ATOM 3003 C CA . ALA A 1 424 ? -23.864 17.565 23.621 1.00 92.69 424 ALA A CA 1
ATOM 3004 C C . ALA A 1 424 ? -22.429 17.959 23.246 1.00 92.69 424 ALA A C 1
ATOM 3006 O O . ALA A 1 424 ? -22.146 19.122 22.949 1.00 92.69 424 ALA A O 1
ATOM 3007 N N . TRP A 1 425 ? -21.525 16.977 23.232 1.00 94.50 425 TRP A N 1
ATOM 3008 C CA . TRP A 1 425 ? -20.150 17.180 22.783 1.00 94.50 425 TRP A CA 1
ATOM 3009 C C . TRP A 1 425 ? -20.072 17.215 21.249 1.00 94.50 425 TRP A C 1
ATOM 3011 O O . TRP A 1 425 ? -20.834 16.506 20.576 1.00 94.50 425 TRP A O 1
ATOM 3021 N N . PRO A 1 426 ? -19.151 18.007 20.667 1.00 93.31 426 PRO A N 1
ATOM 3022 C CA . PRO A 1 426 ? -19.019 18.117 19.219 1.00 93.31 426 PRO A CA 1
ATOM 3023 C C . PRO A 1 426 ? -18.593 16.787 18.584 1.00 93.31 426 PRO A C 1
ATOM 3025 O O . PRO A 1 426 ? -17.835 16.009 19.164 1.00 93.31 426 PRO A O 1
ATOM 3028 N N . ALA A 1 427 ? -19.085 16.522 17.371 1.00 93.75 427 ALA A N 1
ATOM 3029 C CA . ALA A 1 427 ? -18.625 15.392 16.563 1.00 93.75 427 ALA A CA 1
ATOM 3030 C C . ALA A 1 427 ? -17.236 15.655 15.973 1.00 93.75 427 ALA A C 1
ATOM 3032 O O . ALA A 1 427 ? -16.437 14.733 15.853 1.00 93.75 427 ALA A O 1
ATOM 3033 N N . GLU A 1 428 ? -16.936 16.909 15.641 1.00 94.31 428 GLU A N 1
ATOM 3034 C CA . GLU A 1 428 ? -15.674 17.289 15.017 1.00 94.31 428 GLU A CA 1
ATOM 3035 C C . GLU A 1 428 ? -14.478 17.038 15.941 1.00 94.31 428 GLU A C 1
ATOM 3037 O O . GLU A 1 428 ? -14.492 17.363 17.131 1.00 94.31 428 GLU A O 1
ATOM 3042 N N . VAL A 1 429 ? -13.406 16.496 15.366 1.00 95.50 429 VAL A N 1
ATOM 3043 C CA . VAL A 1 429 ? -12.137 16.297 16.067 1.00 95.50 429 VAL A CA 1
ATOM 3044 C C . VAL A 1 429 ? -11.315 17.571 15.917 1.00 95.50 429 VAL A C 1
ATOM 3046 O O . VAL A 1 429 ? -10.691 17.800 14.880 1.00 95.50 429 VAL A O 1
ATOM 3049 N N . VAL A 1 430 ? -11.359 18.416 16.945 1.00 95.00 430 VAL A N 1
ATOM 3050 C CA . VAL A 1 430 ? -10.694 19.725 16.995 1.00 95.00 430 VAL A CA 1
ATOM 3051 C C . VAL A 1 430 ? -9.614 19.718 18.077 1.00 95.00 430 VAL A C 1
ATOM 3053 O O . VAL A 1 430 ? -9.780 19.086 19.123 1.00 95.00 430 VAL A O 1
ATOM 3056 N N . SER A 1 431 ? -8.497 20.397 17.817 1.00 93.56 431 SER A N 1
ATOM 3057 C CA . SER A 1 431 ? -7.399 20.538 18.768 1.00 93.56 431 SER A CA 1
ATOM 3058 C C . SER A 1 431 ? -7.821 21.320 20.020 1.00 93.56 431 SER A C 1
ATOM 3060 O O . SER A 1 431 ? -8.722 22.156 19.944 1.00 93.56 431 SER A O 1
ATOM 3062 N N . PRO A 1 432 ? -7.166 21.109 21.179 1.00 91.75 432 PRO A N 1
ATOM 3063 C CA . PRO A 1 432 ? -7.513 21.812 22.419 1.00 91.75 432 PRO A CA 1
ATOM 3064 C C . PRO A 1 432 ? -7.468 23.347 22.330 1.00 91.75 432 PRO A C 1
ATOM 3066 O O . PRO A 1 432 ? -8.189 24.027 23.051 1.00 91.75 432 PRO A O 1
ATOM 3069 N N . ASP A 1 433 ? -6.631 23.892 21.447 1.00 91.50 433 ASP A N 1
ATOM 3070 C CA . ASP A 1 433 ? -6.493 25.326 21.163 1.00 91.50 433 ASP A CA 1
ATOM 3071 C C . ASP A 1 433 ? -7.428 25.822 20.040 1.00 91.50 433 ASP A C 1
ATOM 3073 O O . ASP A 1 433 ? -7.358 26.984 19.647 1.00 91.50 433 ASP A O 1
ATOM 3077 N N . ALA A 1 434 ? -8.283 24.946 19.504 1.00 92.81 434 ALA A N 1
ATOM 3078 C CA . ALA A 1 434 ? -9.191 25.195 18.387 1.00 92.81 434 ALA A CA 1
ATOM 3079 C C . ALA A 1 434 ? -8.525 25.659 17.077 1.00 92.81 434 ALA A C 1
ATOM 3081 O O . ALA A 1 434 ? -9.209 26.128 16.167 1.00 92.81 434 ALA A O 1
ATOM 3082 N N . THR A 1 435 ? -7.205 25.504 16.934 1.00 93.25 435 THR A N 1
ATOM 3083 C CA . THR A 1 435 ? -6.483 25.946 15.731 1.00 93.25 435 THR A CA 1
ATOM 3084 C C . THR A 1 435 ? -6.523 24.927 14.596 1.00 93.25 435 THR A C 1
ATOM 3086 O O . THR A 1 435 ? -6.262 25.287 13.446 1.00 93.25 435 THR A O 1
ATOM 3089 N N . ARG A 1 436 ? -6.839 23.656 14.879 1.00 94.81 436 ARG A N 1
ATOM 3090 C CA . ARG A 1 436 ? -6.803 22.563 13.899 1.00 94.81 436 ARG A CA 1
ATOM 3091 C C . ARG A 1 436 ? -7.997 21.642 14.022 1.00 94.81 436 ARG A C 1
ATOM 3093 O O . ARG A 1 436 ? -8.407 21.279 15.118 1.00 94.81 436 ARG A O 1
ATOM 3100 N N . ARG A 1 437 ? -8.481 21.174 12.876 1.00 95.50 437 ARG A N 1
ATOM 3101 C CA . ARG A 1 437 ? -9.518 20.146 12.768 1.00 95.50 437 ARG A CA 1
ATOM 3102 C C . ARG A 1 437 ? -9.009 18.986 11.925 1.00 95.50 437 ARG A C 1
ATOM 3104 O O . ARG A 1 437 ? -8.504 19.212 10.828 1.00 95.50 437 ARG A O 1
ATOM 3111 N N . TRP A 1 438 ? -9.141 17.754 12.408 1.00 96.06 438 TRP A N 1
ATOM 3112 C CA . TRP A 1 438 ? -8.830 16.572 11.602 1.00 96.06 438 TRP A CA 1
ATOM 3113 C C . TRP A 1 438 ? -9.934 16.370 10.560 1.00 96.06 438 TRP A C 1
ATOM 3115 O O . TRP A 1 438 ? -11.089 16.186 10.927 1.00 96.06 438 TRP A O 1
ATOM 3125 N N . SER A 1 439 ? -9.594 16.452 9.271 1.00 93.69 439 SER A N 1
ATOM 3126 C CA . SER A 1 439 ? -10.582 16.438 8.185 1.00 93.69 439 SER A CA 1
ATOM 3127 C C . SER A 1 439 ? -10.657 15.114 7.431 1.00 93.69 439 SER A C 1
ATOM 3129 O O . SER A 1 439 ? -11.736 14.753 6.979 1.00 93.69 439 SER A O 1
ATOM 3131 N N . ALA A 1 440 ? -9.551 14.374 7.294 1.00 93.50 440 ALA A N 1
ATOM 3132 C CA . ALA A 1 440 ? -9.556 13.079 6.608 1.00 93.50 440 ALA A CA 1
ATOM 3133 C C . ALA A 1 440 ? -8.341 12.209 6.956 1.00 93.50 440 ALA A C 1
ATOM 3135 O O . ALA A 1 440 ? -7.291 12.713 7.365 1.00 93.50 440 ALA A O 1
ATOM 3136 N N . ALA A 1 441 ? -8.449 10.906 6.698 1.00 93.12 441 ALA A N 1
ATOM 3137 C CA . ALA A 1 441 ? -7.301 10.046 6.429 1.00 93.12 441 ALA A CA 1
ATOM 3138 C C . ALA A 1 441 ? -7.583 9.189 5.192 1.00 93.12 441 ALA A C 1
ATOM 3140 O O . ALA A 1 441 ? -8.695 8.694 5.025 1.00 93.12 441 ALA A O 1
ATOM 3141 N N . PHE A 1 442 ? -6.595 9.038 4.316 1.00 89.88 442 PHE A N 1
ATOM 3142 C CA . PHE A 1 442 ? -6.773 8.376 3.027 1.00 89.88 442 PHE A CA 1
ATOM 3143 C C . PHE A 1 442 ? -5.478 7.739 2.522 1.00 89.88 442 PHE A C 1
ATOM 3145 O O . PHE A 1 442 ? -4.372 8.172 2.848 1.00 89.88 442 PHE A O 1
ATOM 3152 N N . GLN A 1 443 ? -5.626 6.709 1.698 1.00 86.50 443 GLN A N 1
ATOM 3153 C CA . GLN A 1 443 ? -4.562 6.089 0.925 1.00 86.50 443 GLN A CA 1
ATOM 3154 C C . GLN A 1 443 ? -4.450 6.792 -0.432 1.00 86.50 443 GLN A C 1
ATOM 3156 O O . GLN A 1 443 ? -5.438 6.907 -1.155 1.00 86.50 443 GLN A O 1
ATOM 3161 N N . VAL A 1 444 ? -3.254 7.263 -0.792 1.00 81.94 444 VAL A N 1
ATOM 3162 C CA . VAL A 1 444 ? -3.010 7.899 -2.097 1.00 81.94 444 VAL A CA 1
ATOM 3163 C C . VAL A 1 444 ? -3.021 6.832 -3.199 1.00 81.94 444 VAL A C 1
ATOM 3165 O O . VAL A 1 444 ? -2.494 5.734 -3.000 1.00 81.94 444 VAL A O 1
ATOM 3168 N N . CYS A 1 445 ? -3.618 7.158 -4.350 1.00 76.69 445 CYS A N 1
ATOM 3169 C CA . CYS A 1 445 ? -3.771 6.234 -5.479 1.00 76.69 445 CYS A CA 1
ATOM 3170 C C . CYS A 1 445 ? -2.435 5.850 -6.128 1.00 76.69 445 CYS A C 1
ATOM 3172 O O . CYS A 1 445 ? -2.199 4.676 -6.402 1.00 76.69 445 CYS A O 1
ATOM 3174 N N . ASP A 1 446 ? -1.548 6.826 -6.318 1.00 68.81 446 ASP A N 1
ATOM 3175 C CA . ASP A 1 446 ? -0.332 6.698 -7.131 1.00 68.81 446 ASP A CA 1
ATOM 3176 C C . ASP A 1 446 ? 0.846 6.103 -6.343 1.00 68.81 446 ASP A C 1
ATOM 3178 O O . ASP A 1 446 ? 1.935 6.659 -6.335 1.00 68.81 446 ASP A O 1
ATOM 3182 N N . ASP A 1 447 ? 0.625 5.010 -5.612 1.00 64.06 447 ASP A N 1
ATOM 3183 C CA . ASP A 1 447 ? 1.662 4.316 -4.815 1.00 64.06 447 ASP A CA 1
ATOM 3184 C C . ASP A 1 447 ? 2.306 5.149 -3.679 1.00 64.06 447 ASP A C 1
ATOM 3186 O O . ASP A 1 447 ? 3.279 4.739 -3.050 1.00 64.06 447 ASP A O 1
ATOM 3190 N N . GLY A 1 448 ? 1.742 6.321 -3.374 1.00 69.62 448 GLY A N 1
ATOM 3191 C CA . GLY A 1 448 ? 2.192 7.170 -2.273 1.00 69.62 448 GLY A CA 1
ATOM 3192 C C . GLY A 1 448 ? 1.803 6.621 -0.896 1.00 69.62 448 GLY A C 1
ATOM 3193 O O . GLY A 1 448 ? 0.829 5.881 -0.743 1.00 69.62 448 GLY A O 1
ATOM 3194 N N . ALA A 1 449 ? 2.532 7.040 0.141 1.00 78.19 449 ALA A N 1
ATOM 3195 C CA . ALA A 1 449 ? 2.164 6.754 1.527 1.00 78.19 449 ALA A CA 1
ATOM 3196 C C . ALA A 1 449 ? 0.756 7.285 1.856 1.00 78.19 449 ALA A C 1
ATOM 3198 O O . ALA A 1 449 ? 0.342 8.336 1.353 1.00 78.19 449 ALA A O 1
ATOM 3199 N N . ALA A 1 450 ? 0.031 6.585 2.734 1.00 88.12 450 ALA A N 1
ATOM 3200 C CA . ALA A 1 450 ? -1.221 7.092 3.290 1.00 88.12 450 ALA A CA 1
ATOM 3201 C C . ALA A 1 450 ? -1.013 8.453 3.976 1.00 88.12 450 ALA A C 1
ATOM 3203 O O . ALA A 1 450 ? 0.084 8.777 4.438 1.00 88.12 450 ALA A O 1
ATOM 3204 N N . ARG A 1 451 ? -2.067 9.267 4.052 1.00 91.44 451 ARG A N 1
ATOM 3205 C CA . ARG A 1 451 ? -2.008 10.618 4.621 1.00 91.44 451 ARG A CA 1
ATOM 3206 C C . ARG A 1 451 ? -3.177 10.896 5.548 1.00 91.44 451 ARG A C 1
ATOM 3208 O O . ARG A 1 451 ? -4.279 10.398 5.337 1.00 91.44 451 ARG A O 1
ATOM 3215 N N . ALA A 1 452 ? -2.932 11.736 6.546 1.00 94.44 452 ALA A N 1
ATOM 3216 C CA . ALA A 1 452 ? -3.962 12.381 7.349 1.00 94.44 452 ALA A CA 1
ATOM 3217 C C . ALA A 1 452 ? -3.979 13.882 7.040 1.00 94.44 452 ALA A C 1
ATOM 3219 O O . ALA A 1 452 ? -2.930 14.523 7.068 1.00 94.44 452 ALA A O 1
ATOM 3220 N N . SER A 1 453 ? -5.152 14.440 6.750 1.00 94.44 453 SER A N 1
ATOM 3221 C CA . SER A 1 453 ? -5.347 15.862 6.450 1.00 94.44 453 SER A CA 1
ATOM 3222 C C . SER A 1 453 ? -5.931 16.602 7.639 1.00 94.44 453 SER A C 1
ATOM 3224 O O . SER A 1 453 ? -6.892 16.140 8.245 1.00 94.44 453 SER A O 1
ATOM 3226 N N . PHE A 1 454 ? -5.406 17.786 7.925 1.00 95.69 454 PHE A N 1
ATOM 3227 C CA . PHE A 1 454 ? -5.894 18.679 8.967 1.00 95.69 454 PHE A CA 1
ATOM 3228 C C . PHE A 1 454 ? -6.191 20.049 8.365 1.00 95.69 454 PHE A C 1
ATOM 3230 O O . PHE A 1 454 ? -5.382 20.586 7.613 1.00 95.69 454 PHE A O 1
ATOM 3237 N N . THR A 1 455 ? -7.339 20.628 8.700 1.00 95.56 455 THR A N 1
ATOM 3238 C CA . THR A 1 455 ? -7.679 22.011 8.352 1.00 95.56 455 THR A CA 1
ATOM 3239 C C . THR A 1 455 ? -7.197 22.941 9.462 1.00 95.56 455 THR A C 1
ATOM 3241 O O . THR A 1 455 ? -7.513 22.710 10.629 1.00 95.56 455 THR A O 1
ATOM 3244 N N . VAL A 1 456 ? -6.452 23.987 9.107 1.00 94.19 456 VAL A N 1
ATOM 3245 C CA . VAL A 1 456 ? -6.020 25.051 10.024 1.00 94.19 456 VAL A CA 1
ATOM 3246 C C . VAL A 1 456 ? -7.098 26.135 10.063 1.00 94.19 456 VAL A C 1
ATOM 3248 O O . VAL A 1 456 ? -7.468 26.670 9.021 1.00 94.19 456 VAL A O 1
ATOM 3251 N N . ALA A 1 457 ? -7.620 26.447 11.249 1.00 90.38 457 ALA A N 1
ATOM 3252 C CA . ALA A 1 457 ? -8.798 27.298 11.423 1.00 90.38 457 ALA A CA 1
ATOM 3253 C C . ALA A 1 457 ? -8.579 28.750 10.960 1.00 90.38 457 ALA A C 1
ATOM 3255 O O . ALA A 1 457 ? -9.468 29.336 10.351 1.00 90.38 457 ALA A O 1
ATOM 3256 N N . GLU A 1 458 ? -7.396 29.318 11.213 1.00 88.38 458 GLU A N 1
ATOM 3257 C CA . GLU A 1 458 ? -7.079 30.719 10.893 1.00 88.38 458 GLU A CA 1
ATOM 3258 C C . GLU A 1 458 ? -7.016 30.981 9.380 1.00 88.38 458 GLU A C 1
ATOM 3260 O O . GLU A 1 458 ? -7.520 31.985 8.884 1.00 88.38 458 GLU A O 1
ATOM 3265 N N . THR A 1 459 ? -6.405 30.061 8.637 1.00 89.50 459 THR A N 1
ATOM 3266 C CA . THR A 1 459 ? -6.105 30.209 7.205 1.00 89.50 459 THR A CA 1
ATOM 3267 C C . THR A 1 459 ? -7.069 29.435 6.309 1.00 89.50 459 THR A C 1
ATOM 3269 O O . THR A 1 459 ? -7.052 29.612 5.092 1.00 89.50 459 THR A O 1
ATOM 3272 N N . ASN A 1 460 ? -7.866 28.533 6.889 1.00 90.75 460 ASN A N 1
ATOM 3273 C CA . ASN A 1 460 ? -8.652 27.521 6.184 1.00 90.75 460 ASN A CA 1
ATOM 3274 C C . ASN A 1 460 ? -7.812 26.672 5.201 1.00 90.75 460 ASN A C 1
ATOM 3276 O O . ASN A 1 460 ? -8.317 26.160 4.200 1.00 90.75 460 ASN A O 1
ATOM 3280 N N . THR A 1 461 ? -6.507 26.533 5.460 1.00 92.56 461 THR A N 1
ATOM 3281 C CA . THR A 1 461 ? -5.603 25.715 4.643 1.00 92.56 461 THR A CA 1
ATOM 3282 C C . THR A 1 461 ? -5.590 24.273 5.133 1.00 92.56 461 THR A C 1
ATOM 3284 O O . THR A 1 461 ? -5.759 23.998 6.321 1.00 92.56 461 THR A O 1
ATOM 3287 N N . THR A 1 462 ? -5.380 23.333 4.210 1.00 92.81 462 THR A N 1
ATOM 3288 C CA . THR A 1 462 ? -5.195 21.917 4.550 1.00 92.81 462 THR A CA 1
ATOM 3289 C C . THR A 1 462 ? -3.710 21.591 4.623 1.00 92.81 462 THR A C 1
ATOM 3291 O O . THR A 1 462 ? -2.972 21.843 3.671 1.00 92.81 462 THR A O 1
ATOM 3294 N N . ILE A 1 463 ? -3.287 21.006 5.739 1.00 93.12 463 ILE A N 1
ATOM 3295 C CA . ILE A 1 463 ? -1.950 20.444 5.944 1.00 93.12 463 ILE A CA 1
ATOM 3296 C C . ILE A 1 463 ? -2.059 18.923 6.043 1.00 93.12 463 ILE A C 1
ATOM 3298 O O . ILE A 1 463 ? -3.083 18.403 6.483 1.00 93.12 463 ILE A O 1
ATOM 3302 N N . THR A 1 464 ? -1.023 18.197 5.629 1.00 91.31 464 THR A N 1
ATOM 3303 C CA . THR A 1 464 ? -1.049 16.727 5.597 1.00 91.31 464 THR A CA 1
ATOM 3304 C C . THR A 1 464 ? 0.107 16.126 6.375 1.00 91.31 464 THR A C 1
ATOM 3306 O O . THR A 1 464 ? 1.242 16.554 6.185 1.00 91.31 464 THR A O 1
ATOM 3309 N N . ALA A 1 465 ? -0.168 15.087 7.159 1.00 92.00 465 ALA A N 1
ATOM 3310 C CA . ALA A 1 465 ? 0.835 14.238 7.788 1.00 92.00 465 ALA A CA 1
ATOM 3311 C C . ALA A 1 465 ? 0.959 12.910 7.019 1.00 92.00 465 ALA A C 1
ATOM 3313 O O . ALA A 1 465 ? -0.072 12.265 6.785 1.00 92.00 465 ALA A O 1
ATOM 3314 N N . PRO A 1 466 ? 2.169 12.471 6.629 1.00 90.38 466 PRO A N 1
ATOM 3315 C CA . PRO A 1 466 ? 2.368 11.131 6.088 1.00 90.38 466 PRO A CA 1
ATOM 3316 C C . PRO A 1 466 ? 2.150 10.077 7.182 1.00 90.38 466 PRO A C 1
ATOM 3318 O O . PRO A 1 466 ? 2.581 10.251 8.320 1.00 90.38 466 PRO A O 1
ATOM 3321 N N . LEU A 1 467 ? 1.489 8.976 6.833 1.00 90.81 467 LEU A N 1
ATOM 3322 C CA . LEU A 1 467 ? 1.242 7.829 7.701 1.00 90.81 467 LEU A CA 1
ATOM 3323 C C . LEU A 1 467 ? 2.165 6.675 7.286 1.00 90.81 467 LEU A C 1
ATOM 3325 O O . LEU A 1 467 ? 2.162 6.309 6.109 1.00 90.81 467 LEU A O 1
ATOM 3329 N N . PRO A 1 468 ? 2.901 6.038 8.217 1.00 86.50 468 PRO A N 1
ATOM 3330 C CA . PRO A 1 468 ? 3.718 4.864 7.916 1.00 86.50 468 PRO A CA 1
ATOM 3331 C C . PRO A 1 468 ? 2.834 3.604 7.855 1.00 86.50 468 PRO A C 1
ATOM 3333 O O . PRO A 1 468 ? 2.949 2.680 8.663 1.00 86.50 468 PRO A O 1
ATOM 3336 N N . LEU A 1 469 ? 1.889 3.610 6.915 1.00 83.94 469 LEU A N 1
ATOM 3337 C CA . LEU A 1 469 ? 0.996 2.505 6.592 1.00 83.94 469 LEU A CA 1
ATOM 3338 C C . LEU A 1 469 ? 1.376 1.938 5.233 1.00 83.94 469 LEU A C 1
ATOM 3340 O O . LEU A 1 469 ? 1.580 2.687 4.278 1.00 83.94 469 LEU A O 1
ATOM 3344 N N . VAL A 1 470 ? 1.411 0.612 5.141 1.00 77.56 470 VAL A N 1
ATOM 3345 C CA . VAL A 1 470 ? 1.543 -0.053 3.849 1.00 77.56 470 VAL A CA 1
ATOM 3346 C C . VAL A 1 470 ? 0.225 0.061 3.092 1.00 77.56 470 VAL A C 1
ATOM 3348 O O . VAL A 1 470 ? -0.819 -0.304 3.648 1.00 77.56 470 VAL A O 1
ATOM 3351 N N . PRO A 1 471 ? 0.254 0.522 1.831 1.00 79.06 471 PRO A N 1
ATOM 3352 C CA . PRO A 1 471 ? -0.932 0.561 0.995 1.00 79.06 471 PRO A CA 1
ATOM 3353 C C . PRO A 1 471 ? -1.598 -0.813 0.876 1.00 79.06 471 PRO A C 1
ATOM 3355 O O . PRO A 1 471 ? -0.939 -1.850 0.742 1.00 79.06 471 PRO A O 1
ATOM 3358 N N . ARG A 1 472 ? -2.933 -0.834 0.889 1.00 79.88 472 ARG A N 1
ATOM 3359 C CA . ARG A 1 472 ? -3.697 -2.058 0.622 1.00 79.88 472 ARG A CA 1
ATOM 3360 C C . ARG A 1 472 ? -3.502 -2.479 -0.837 1.00 79.88 472 ARG A C 1
ATOM 3362 O O . ARG A 1 472 ? -3.519 -1.638 -1.730 1.00 79.88 472 ARG A O 1
ATOM 3369 N N . LEU A 1 473 ? -3.314 -3.779 -1.067 1.00 82.25 473 LEU A N 1
ATOM 3370 C CA . LEU A 1 473 ? -3.293 -4.352 -2.416 1.00 82.25 473 LEU A CA 1
ATOM 3371 C C . LEU A 1 473 ? -4.729 -4.460 -2.955 1.00 82.25 473 LEU A C 1
ATOM 3373 O O . LEU A 1 473 ? -5.672 -4.609 -2.172 1.00 82.25 473 LEU A O 1
ATOM 3377 N N . GLY A 1 474 ? -4.882 -4.438 -4.278 1.00 75.19 474 GLY A N 1
ATOM 3378 C CA . GLY A 1 474 ? -6.168 -4.511 -4.973 1.00 75.19 474 GLY A CA 1
ATOM 3379 C C . GLY A 1 474 ? -6.547 -3.217 -5.698 1.00 75.19 474 GLY A C 1
ATOM 3380 O O . GLY A 1 474 ? -6.019 -2.142 -5.428 1.00 75.19 474 GLY A O 1
ATOM 3381 N N . ARG A 1 475 ? -7.486 -3.323 -6.645 1.00 60.09 475 ARG A N 1
ATOM 3382 C CA . ARG A 1 475 ? -7.978 -2.186 -7.437 1.00 60.09 475 ARG A CA 1
ATOM 3383 C C . ARG A 1 475 ? -9.055 -1.418 -6.672 1.00 60.09 475 ARG A C 1
ATOM 3385 O O . ARG A 1 475 ? -10.175 -1.911 -6.584 1.00 60.09 475 ARG A O 1
ATOM 3392 N N . ALA A 1 476 ? -8.754 -0.210 -6.205 1.00 54.09 476 ALA A N 1
ATOM 3393 C CA . ALA A 1 476 ? -9.753 0.844 -6.006 1.00 54.09 476 ALA A CA 1
ATOM 3394 C C . ALA A 1 476 ? -9.069 2.157 -5.631 1.00 54.09 476 ALA A C 1
ATOM 3396 O O . ALA A 1 476 ? -8.949 2.495 -4.459 1.00 54.09 476 ALA A O 1
ATOM 3397 N N . CYS A 1 477 ? -8.647 2.935 -6.623 1.00 63.09 477 CYS A N 1
ATOM 3398 C CA . CYS A 1 477 ? -8.418 4.343 -6.354 1.00 63.09 477 CYS A CA 1
ATOM 3399 C C . CYS A 1 477 ? -8.727 5.184 -7.592 1.00 63.09 477 CYS A C 1
ATOM 3401 O O . CYS A 1 477 ? -8.179 4.965 -8.668 1.00 63.09 477 CYS A O 1
ATOM 3403 N N . SER A 1 478 ? -9.661 6.118 -7.435 1.00 57.97 478 SER A N 1
ATOM 3404 C CA . SER A 1 478 ? -10.007 7.140 -8.420 1.00 57.97 478 SER A CA 1
ATOM 3405 C C . SER A 1 478 ? -10.172 8.463 -7.680 1.00 57.97 478 SER A C 1
ATOM 3407 O O . SER A 1 478 ? -10.885 8.508 -6.678 1.00 57.97 478 SER A O 1
ATOM 3409 N N . GLY A 1 479 ? -9.549 9.537 -8.160 1.00 66.00 479 GLY A N 1
ATOM 3410 C CA . GLY A 1 479 ? -9.604 10.845 -7.501 1.00 66.00 479 GLY A CA 1
ATOM 3411 C C . GLY A 1 479 ? -8.518 11.031 -6.434 1.00 66.00 479 GLY A C 1
ATOM 3412 O O . GLY A 1 479 ? -7.369 10.668 -6.653 1.00 66.00 479 GLY A O 1
ATOM 3413 N N . HIS A 1 480 ? -8.864 11.652 -5.301 1.00 65.62 480 HIS A N 1
ATOM 3414 C CA . HIS A 1 480 ? -7.896 12.122 -4.294 1.00 65.62 480 HIS A CA 1
ATOM 3415 C C . HIS A 1 480 ? -7.316 11.034 -3.370 1.00 65.62 480 HIS A C 1
ATOM 3417 O O . HIS A 1 480 ? -6.332 11.298 -2.678 1.00 65.62 480 HIS A O 1
ATOM 3423 N N . GLY A 1 481 ? -7.902 9.835 -3.344 1.00 78.31 481 GLY A N 1
ATOM 3424 C CA . GLY A 1 481 ? -7.476 8.732 -2.482 1.00 78.31 481 GLY A CA 1
ATOM 3425 C C . GLY A 1 481 ? -8.638 7.855 -2.012 1.00 78.31 481 GLY A C 1
ATOM 3426 O O . GLY A 1 481 ? -9.799 8.251 -2.108 1.00 78.31 481 GLY A O 1
ATOM 3427 N N . GLU A 1 482 ? -8.327 6.674 -1.482 1.00 84.62 482 GLU A N 1
ATOM 3428 C CA . GLU A 1 482 ? -9.296 5.799 -0.809 1.00 84.62 482 GLU A CA 1
ATOM 3429 C C . GLU A 1 482 ? -9.390 6.193 0.677 1.00 84.62 482 GLU A C 1
ATOM 3431 O O . GLU A 1 482 ? -8.352 6.248 1.343 1.00 84.62 482 GLU A O 1
ATOM 3436 N N . PRO A 1 483 ? -10.581 6.483 1.233 1.00 87.81 483 PRO A N 1
ATOM 3437 C CA . PRO A 1 483 ? -10.714 6.839 2.643 1.00 87.81 483 PRO A CA 1
ATOM 3438 C C . PRO A 1 483 ? -10.303 5.674 3.553 1.00 87.81 483 PRO A C 1
ATOM 3440 O O . PRO A 1 483 ? -10.626 4.513 3.302 1.00 87.81 483 PRO A O 1
ATOM 3443 N N . LEU A 1 484 ? -9.602 5.991 4.640 1.00 88.31 484 LEU A N 1
ATOM 3444 C CA . LEU A 1 484 ? -9.200 5.023 5.656 1.00 88.31 484 LEU A CA 1
ATOM 3445 C C . LEU A 1 484 ? -10.150 5.079 6.850 1.00 88.31 484 LEU A C 1
ATOM 3447 O O . LEU A 1 484 ? -10.558 6.155 7.280 1.00 88.31 484 LEU A O 1
ATOM 3451 N N . LEU A 1 485 ? -10.434 3.916 7.442 1.00 87.81 485 LEU A N 1
ATOM 3452 C CA . LEU A 1 485 ? -11.168 3.852 8.703 1.00 87.81 485 LEU A CA 1
ATOM 3453 C C . LEU A 1 485 ? -10.357 4.551 9.800 1.00 87.81 485 LEU A C 1
ATOM 3455 O O . LEU A 1 485 ? -9.203 4.189 10.053 1.00 87.81 485 LEU A O 1
ATOM 3459 N N . VAL A 1 486 ? -10.984 5.521 10.458 1.00 92.12 486 VAL A N 1
ATOM 3460 C CA . VAL A 1 486 ? -10.390 6.337 11.517 1.00 92.12 486 VAL A CA 1
ATOM 3461 C C . VAL A 1 486 ? -11.224 6.271 12.786 1.00 92.12 486 VAL A C 1
ATOM 3463 O O . VAL A 1 486 ? -12.450 6.302 12.744 1.00 92.12 486 VAL A O 1
ATOM 3466 N N . GLN A 1 487 ? -10.548 6.210 13.928 1.00 93.00 487 GLN A N 1
ATOM 3467 C CA . GLN A 1 487 ? -11.174 6.292 15.241 1.00 93.00 487 GLN A CA 1
ATOM 3468 C C . GLN A 1 487 ? -10.309 7.177 16.149 1.00 93.00 487 GLN A C 1
ATOM 3470 O O . GLN A 1 487 ? -9.252 6.725 16.600 1.00 93.00 487 GLN A O 1
ATOM 3475 N N . PRO A 1 488 ? -10.710 8.431 16.424 1.00 95.00 488 PRO A N 1
ATOM 3476 C CA . PRO A 1 488 ? -10.006 9.267 17.388 1.00 95.00 488 PRO A CA 1
ATOM 3477 C C . PRO A 1 488 ? -10.158 8.692 18.803 1.00 95.00 488 PRO A C 1
ATOM 3479 O O . PRO A 1 488 ? -11.184 8.091 19.136 1.00 95.00 488 PRO A O 1
ATOM 3482 N N . ILE A 1 489 ? -9.123 8.871 19.626 1.00 94.31 489 ILE A N 1
ATOM 3483 C CA . ILE A 1 489 ? -9.056 8.353 21.000 1.00 94.31 489 ILE A CA 1
ATOM 3484 C C . ILE A 1 489 ? -8.967 9.492 22.008 1.00 94.31 489 ILE A C 1
ATOM 3486 O O . ILE A 1 489 ? -9.769 9.543 22.940 1.00 94.31 489 ILE A O 1
ATOM 3490 N N . ALA A 1 490 ? -8.007 10.397 21.834 1.00 93.56 490 ALA A N 1
ATOM 3491 C CA . ALA A 1 490 ? -7.817 11.557 22.698 1.00 93.56 490 ALA A CA 1
ATOM 3492 C C . ALA A 1 490 ? -7.040 12.641 21.946 1.00 93.56 490 ALA A C 1
ATOM 3494 O O . ALA A 1 490 ? -6.134 12.319 21.186 1.00 93.56 490 ALA A O 1
ATOM 3495 N N . TRP A 1 491 ? -7.354 13.917 22.174 1.00 92.88 491 TRP A N 1
ATOM 3496 C CA . TRP A 1 491 ? -6.510 15.024 21.723 1.00 92.88 491 TRP A CA 1
ATOM 3497 C C . TRP A 1 491 ? -6.096 15.851 22.933 1.00 92.88 491 TRP A C 1
ATOM 3499 O O . TRP A 1 491 ? -6.922 16.518 23.548 1.00 92.88 491 TRP A O 1
ATOM 3509 N N . GLY A 1 492 ? -4.817 15.769 23.290 1.00 89.94 492 GLY A N 1
ATOM 3510 C CA . GLY A 1 492 ? -4.253 16.450 24.452 1.00 89.94 492 GLY A CA 1
ATOM 3511 C C . GLY A 1 492 ? -2.938 17.163 24.130 1.00 89.94 492 GLY A C 1
ATOM 3512 O O . GLY A 1 492 ? -2.567 17.285 22.959 1.00 89.94 492 GLY A O 1
ATOM 3513 N N . PRO A 1 493 ? -2.186 17.598 25.157 1.00 87.88 493 PRO A N 1
ATOM 3514 C CA . PRO A 1 493 ? -0.912 18.301 24.979 1.00 87.88 493 PRO A CA 1
ATOM 3515 C C . PRO A 1 493 ? 0.146 17.498 24.210 1.00 87.88 493 PRO A C 1
ATOM 3517 O O . PRO A 1 493 ? 1.016 18.072 23.562 1.00 87.88 493 PRO A O 1
ATOM 3520 N N . ARG A 1 494 ? 0.079 16.160 24.261 1.00 87.88 494 ARG A N 1
ATOM 3521 C CA . ARG A 1 494 ? 0.994 15.272 23.525 1.00 87.88 494 ARG A CA 1
ATOM 3522 C C . ARG A 1 494 ? 0.672 15.151 22.035 1.00 87.88 494 ARG A C 1
ATOM 3524 O O . ARG A 1 494 ? 1.505 14.614 21.306 1.00 87.88 494 ARG A O 1
ATOM 3531 N N . GLY A 1 495 ? -0.502 15.610 21.606 1.00 92.69 495 GLY A N 1
ATOM 3532 C CA . GLY A 1 495 ? -1.020 15.423 20.257 1.00 92.69 495 GLY A CA 1
ATOM 3533 C C . GLY A 1 495 ? -2.358 14.687 20.224 1.00 92.69 495 GLY A C 1
ATOM 3534 O O . GLY A 1 495 ? -3.014 14.493 21.250 1.00 92.69 495 GLY A O 1
ATOM 3535 N N . LEU A 1 496 ? -2.756 14.295 19.017 1.00 95.00 496 LEU A N 1
ATOM 3536 C CA . LEU A 1 496 ? -3.952 13.501 18.759 1.00 95.00 496 LEU A CA 1
ATOM 3537 C C . LEU A 1 496 ? -3.584 12.017 18.697 1.00 95.00 496 LEU A C 1
ATOM 3539 O O . LEU A 1 496 ? -2.814 11.604 17.835 1.00 95.00 496 LEU A O 1
ATOM 3543 N N . GLU A 1 497 ? -4.151 11.221 19.593 1.00 95.06 497 GLU A N 1
ATOM 3544 C CA . GLU A 1 497 ? -4.129 9.763 19.555 1.00 95.06 497 GLU A CA 1
ATOM 3545 C C . GLU A 1 497 ? -5.320 9.259 18.747 1.00 95.06 497 GLU A C 1
ATOM 3547 O O . GLU A 1 497 ? -6.468 9.639 19.005 1.00 95.06 497 GLU A O 1
ATOM 3552 N N . ALA A 1 498 ? -5.064 8.381 17.784 1.00 94.94 498 ALA A N 1
ATOM 3553 C CA . ALA A 1 498 ? -6.118 7.770 16.992 1.00 94.94 498 ALA A CA 1
ATOM 3554 C C . ALA A 1 498 ? -5.704 6.405 16.451 1.00 94.94 498 ALA A C 1
ATOM 3556 O O . ALA A 1 498 ? -4.521 6.101 16.318 1.00 94.94 498 ALA A O 1
ATOM 3557 N N . ILE A 1 499 ? -6.694 5.600 16.084 1.00 93.38 499 ILE A N 1
ATOM 3558 C CA . ILE A 1 499 ? -6.499 4.394 15.286 1.00 93.38 499 ILE A CA 1
ATOM 3559 C C . ILE A 1 499 ? -6.818 4.735 13.835 1.00 93.38 499 ILE A C 1
ATOM 3561 O O . ILE A 1 499 ? -7.901 5.234 13.539 1.00 93.38 499 ILE A O 1
ATOM 3565 N N . VAL A 1 500 ? -5.881 4.458 12.931 1.00 92.12 500 VAL A N 1
ATOM 3566 C CA . VAL A 1 500 ? -6.036 4.644 11.485 1.00 92.12 500 VAL A CA 1
ATOM 3567 C C . VAL A 1 500 ? -5.736 3.326 10.792 1.00 92.12 500 VAL A C 1
ATOM 3569 O O . VAL A 1 500 ? -4.682 2.732 11.014 1.00 92.12 500 VAL A O 1
ATOM 3572 N N . ALA A 1 501 ? -6.684 2.843 9.987 1.00 88.00 501 ALA A N 1
ATOM 3573 C CA . ALA A 1 501 ? -6.609 1.540 9.324 1.00 88.00 501 ALA A CA 1
ATOM 3574 C C . ALA A 1 501 ? -6.256 0.387 10.292 1.00 88.00 501 ALA A C 1
ATOM 3576 O O . ALA A 1 501 ? -5.480 -0.508 9.964 1.00 88.00 501 ALA A O 1
ATOM 3577 N N . GLY A 1 502 ? -6.802 0.436 11.513 1.00 88.00 502 GLY A N 1
ATOM 3578 C CA . GLY A 1 502 ? -6.577 -0.578 12.546 1.00 88.00 502 GLY A CA 1
ATOM 3579 C C . GLY A 1 502 ? -5.252 -0.459 13.307 1.00 88.00 502 GLY A C 1
ATOM 3580 O O . GLY A 1 502 ? -4.998 -1.301 14.161 1.00 88.00 502 GLY A O 1
ATOM 3581 N N . ARG A 1 503 ? -4.427 0.568 13.056 1.00 89.69 503 ARG A N 1
ATOM 3582 C CA . ARG A 1 503 ? -3.153 0.793 13.763 1.00 89.69 503 ARG A CA 1
ATOM 3583 C C . ARG A 1 503 ? -3.164 2.086 14.584 1.00 89.69 503 ARG A C 1
ATOM 3585 O O . ARG A 1 503 ? -3.706 3.083 14.109 1.00 89.69 503 ARG A O 1
ATOM 3592 N N . PRO A 1 504 ? -2.576 2.098 15.791 1.00 93.12 504 PRO A N 1
ATOM 3593 C CA . PRO A 1 504 ? -2.576 3.276 16.647 1.00 93.12 504 PRO A CA 1
ATOM 3594 C C . PRO A 1 504 ? -1.447 4.253 16.281 1.00 93.12 504 PRO A C 1
ATOM 3596 O O . PRO A 1 504 ? -0.289 3.866 16.102 1.00 93.12 504 PRO A O 1
ATOM 3599 N N . PHE A 1 505 ? -1.786 5.538 16.210 1.00 95.12 505 PHE A N 1
ATOM 3600 C CA . PHE A 1 505 ? -0.890 6.639 15.868 1.00 95.12 505 PHE A CA 1
ATOM 3601 C C . PHE A 1 505 ? -1.019 7.793 16.854 1.00 95.12 505 PHE A C 1
ATOM 3603 O O . PHE A 1 505 ? -2.084 8.023 17.429 1.00 95.12 505 PHE A O 1
ATOM 3610 N N . ILE A 1 506 ? 0.073 8.545 16.989 1.00 95.38 506 ILE A N 1
ATOM 3611 C CA . ILE A 1 506 ? 0.072 9.879 17.578 1.00 95.38 506 ILE A CA 1
ATOM 3612 C C . ILE A 1 506 ? 0.437 10.914 16.520 1.00 95.38 506 ILE A C 1
ATOM 3614 O O . ILE A 1 506 ? 1.463 10.793 15.843 1.00 95.38 506 ILE A O 1
ATOM 3618 N N . PHE A 1 507 ? -0.407 11.932 16.398 1.00 95.56 507 PHE A N 1
ATOM 3619 C CA . PHE A 1 507 ? -0.193 13.076 15.526 1.00 95.56 507 PHE A CA 1
ATOM 3620 C C . PHE A 1 507 ? 0.264 14.281 16.337 1.00 95.56 507 PHE A C 1
ATOM 3622 O O . PHE A 1 507 ? -0.411 14.676 17.291 1.00 95.56 507 PHE A O 1
ATOM 3629 N N . LYS A 1 508 ? 1.386 14.883 15.947 1.00 94.50 508 LYS A N 1
ATOM 3630 C CA . LYS A 1 508 ? 1.984 16.028 16.641 1.00 94.50 508 LYS A CA 1
ATOM 3631 C C . LYS A 1 508 ? 2.102 17.228 15.718 1.00 94.50 508 LYS A C 1
ATOM 3633 O O . LYS A 1 508 ? 2.340 17.081 14.525 1.00 94.50 508 LYS A O 1
ATOM 3638 N N . SER A 1 509 ? 1.948 18.411 16.303 1.00 91.00 509 SER A N 1
ATOM 3639 C CA . SER A 1 509 ? 2.274 19.676 15.649 1.00 91.00 509 SER A CA 1
ATOM 3640 C C . SER A 1 509 ? 3.768 19.949 15.799 1.00 91.00 509 SER A C 1
ATOM 3642 O O . SER A 1 509 ? 4.254 19.998 16.928 1.00 91.00 509 SER A O 1
ATOM 3644 N N . GLU A 1 510 ? 4.480 20.155 14.690 1.00 86.94 510 GLU A N 1
ATOM 3645 C CA . GLU A 1 510 ? 5.903 20.555 14.691 1.00 86.94 510 GLU A CA 1
ATOM 3646 C C . GLU A 1 510 ? 6.111 22.025 14.283 1.00 86.94 510 GLU A C 1
ATOM 3648 O O . GLU A 1 510 ? 7.229 22.519 14.182 1.00 86.94 510 GLU A O 1
ATOM 3653 N N . GLY A 1 511 ? 5.020 22.767 14.101 1.00 83.19 511 GLY A N 1
ATOM 3654 C CA . GLY A 1 511 ? 5.026 24.168 13.692 1.00 83.19 511 GLY A CA 1
ATOM 3655 C C . GLY A 1 511 ? 3.652 24.571 13.176 1.00 83.19 511 GLY A C 1
ATOM 3656 O O . GLY A 1 511 ? 2.770 23.723 13.075 1.00 83.19 511 GLY A O 1
ATOM 3657 N N . ALA A 1 512 ? 3.445 25.845 12.826 1.00 80.06 512 ALA A N 1
ATOM 3658 C CA . ALA A 1 512 ? 2.122 26.376 12.464 1.00 80.06 512 ALA A CA 1
ATOM 3659 C C . ALA A 1 512 ? 1.428 25.613 11.315 1.00 80.06 512 ALA A C 1
ATOM 3661 O O . ALA A 1 512 ? 0.213 25.437 11.357 1.00 80.06 512 ALA A O 1
ATOM 3662 N N . ASN A 1 513 ? 2.203 25.096 10.354 1.00 84.06 513 ASN A N 1
ATOM 3663 C CA . ASN A 1 513 ? 1.702 24.448 9.137 1.00 84.06 513 ASN A CA 1
ATOM 3664 C C . ASN A 1 513 ? 2.189 23.001 8.960 1.00 84.06 513 ASN A C 1
ATOM 3666 O O . ASN A 1 513 ? 2.158 22.478 7.847 1.00 84.06 513 ASN A O 1
ATOM 3670 N N . GLU A 1 514 ? 2.650 22.354 10.031 1.00 88.31 514 GLU A N 1
ATOM 3671 C CA . GLU A 1 514 ? 3.237 21.016 9.950 1.00 88.31 514 GLU A CA 1
ATOM 3672 C C . GLU A 1 514 ? 2.623 20.061 10.974 1.00 88.31 514 GLU A C 1
ATOM 3674 O O . GLU A 1 514 ? 2.342 20.428 12.124 1.00 88.31 514 GLU A O 1
ATOM 3679 N N . MET A 1 515 ? 2.389 18.831 10.515 1.00 93.31 515 MET A N 1
ATOM 3680 C CA . MET A 1 515 ? 1.884 17.714 11.301 1.00 93.31 515 MET A CA 1
ATOM 3681 C C . MET A 1 515 ? 2.705 16.471 10.979 1.00 93.31 515 MET A C 1
ATOM 3683 O O . MET A 1 515 ? 2.863 16.117 9.810 1.00 93.31 515 MET A O 1
ATOM 3687 N N . THR A 1 516 ? 3.160 15.774 12.012 1.00 93.75 516 THR A N 1
ATOM 3688 C CA . THR A 1 516 ? 3.849 14.488 11.885 1.00 93.75 516 THR A CA 1
ATOM 3689 C C . THR A 1 516 ? 3.015 13.386 12.519 1.00 93.75 516 THR A C 1
ATOM 3691 O O . THR A 1 516 ? 2.269 13.626 13.471 1.00 93.75 516 THR A O 1
ATOM 3694 N N . ALA A 1 517 ? 3.100 12.172 11.972 1.00 94.88 517 ALA A N 1
ATOM 3695 C CA . ALA A 1 517 ? 2.452 10.990 12.524 1.00 94.88 517 ALA A CA 1
ATOM 3696 C C . ALA A 1 517 ? 3.507 9.939 12.875 1.00 94.88 517 ALA A C 1
ATOM 3698 O O . ALA A 1 517 ? 4.434 9.689 12.107 1.00 94.88 517 ALA A O 1
ATOM 3699 N N . SER A 1 518 ? 3.355 9.305 14.034 1.00 93.31 518 SER A N 1
ATOM 3700 C CA . SER A 1 518 ? 4.250 8.238 14.494 1.00 93.31 518 SER A CA 1
ATOM 3701 C C . SER A 1 518 ? 3.454 7.112 15.153 1.00 93.31 518 SER A C 1
ATOM 3703 O O . SER A 1 518 ? 2.382 7.385 15.704 1.00 93.31 518 SER A O 1
ATOM 3705 N N . PRO A 1 519 ? 3.926 5.851 15.095 1.00 91.06 519 PRO A N 1
ATOM 3706 C CA . PRO A 1 519 ? 3.291 4.754 15.819 1.00 91.06 519 PRO A CA 1
ATOM 3707 C C . PRO A 1 519 ? 3.175 5.073 17.314 1.00 91.06 519 PRO A C 1
ATOM 3709 O O . PRO A 1 519 ? 4.127 5.557 17.931 1.00 91.06 519 PRO A O 1
ATOM 3712 N N . LEU A 1 520 ? 2.008 4.810 17.898 1.00 89.75 520 LEU A N 1
ATOM 3713 C CA . LEU A 1 520 ? 1.765 5.025 19.324 1.00 89.75 520 LEU A CA 1
ATOM 3714 C C . LEU A 1 520 ? 2.198 3.784 20.122 1.00 89.75 520 LEU A C 1
ATOM 3716 O O . LEU A 1 520 ? 1.770 2.678 19.807 1.00 89.75 520 LEU A O 1
ATOM 3720 N N . ALA A 1 521 ? 3.032 3.970 21.153 1.00 74.25 521 ALA A N 1
ATOM 3721 C CA . ALA A 1 521 ? 3.562 2.873 21.972 1.00 74.25 521 ALA A CA 1
ATOM 3722 C C . ALA A 1 521 ? 2.607 2.481 23.129 1.00 74.25 521 ALA A C 1
ATOM 3724 O O . ALA A 1 521 ? 2.025 1.401 23.058 1.00 74.25 521 ALA A O 1
ATOM 3725 N N . PRO A 1 522 ? 2.365 3.325 24.156 1.00 80.19 522 PRO A N 1
ATOM 3726 C CA . PRO A 1 522 ? 1.199 3.163 25.026 1.00 80.19 522 PRO A CA 1
ATOM 3727 C C . PRO A 1 522 ? 0.168 4.279 24.816 1.00 80.19 522 PRO A C 1
ATOM 3729 O O . PRO A 1 522 ? 0.528 5.432 24.563 1.00 80.19 522 PRO A O 1
ATOM 3732 N N . PHE A 1 523 ? -1.109 3.935 24.986 1.00 80.50 523 PHE A N 1
ATOM 3733 C CA . PHE A 1 523 ? -2.179 4.922 25.141 1.00 80.50 523 PHE A CA 1
ATOM 3734 C C . PHE A 1 523 ? -2.002 5.697 26.448 1.00 80.50 523 PHE A C 1
ATOM 3736 O O . PHE A 1 523 ? -1.431 5.183 27.411 1.00 80.50 523 PHE A O 1
ATOM 3743 N N . LEU A 1 524 ? -2.487 6.935 26.482 1.00 70.81 524 LEU A N 1
ATOM 3744 C CA . LEU A 1 524 ? -2.552 7.704 27.722 1.00 70.81 524 LEU A CA 1
ATOM 3745 C C . LEU A 1 524 ? -3.533 7.091 28.730 1.00 70.81 524 LEU A C 1
ATOM 3747 O O . LEU A 1 524 ? -4.550 6.528 28.340 1.00 70.81 524 LEU A O 1
ATOM 3751 N N . ASP A 1 525 ? -3.266 7.302 30.022 1.00 69.88 525 ASP A N 1
ATOM 3752 C CA . ASP A 1 525 ? -4.171 6.941 31.127 1.00 69.88 525 ASP A CA 1
ATOM 3753 C C . ASP A 1 525 ? -5.134 8.083 31.511 1.00 69.88 525 ASP A C 1
ATOM 3755 O O . ASP A 1 525 ? -6.074 7.881 32.280 1.00 69.88 525 ASP A O 1
ATOM 3759 N N . GLU A 1 526 ? -4.945 9.287 30.957 1.00 75.06 526 GLU A N 1
ATOM 3760 C CA . GLU A 1 526 ? -5.797 10.459 31.217 1.00 75.06 526 GLU A CA 1
ATOM 3761 C C . GLU A 1 526 ? -7.253 10.190 30.831 1.00 75.06 526 GLU A C 1
ATOM 3763 O O . GLU A 1 526 ? -7.507 9.440 29.892 1.00 75.06 526 GLU A O 1
ATOM 3768 N N . ARG A 1 527 ? -8.236 10.804 31.499 1.00 80.06 527 ARG A N 1
ATOM 3769 C CA . ARG A 1 527 ? -9.643 10.601 31.122 1.00 80.06 527 ARG A CA 1
ATOM 3770 C C . ARG A 1 527 ? -9.882 11.153 29.706 1.00 80.06 527 ARG A C 1
ATOM 3772 O O . ARG A 1 527 ? -9.644 12.340 29.488 1.00 80.06 527 ARG A O 1
ATOM 3779 N N . PRO A 1 528 ? -10.328 10.326 28.745 1.00 87.31 528 PRO A N 1
ATOM 3780 C CA . PRO A 1 528 ? -10.523 10.784 27.379 1.00 87.31 528 PRO A CA 1
ATOM 3781 C C . PRO A 1 528 ? -11.800 11.632 27.252 1.00 87.31 528 PRO A C 1
ATOM 3783 O O . PRO A 1 528 ? -12.668 11.575 28.131 1.00 87.31 528 PRO A O 1
ATOM 3786 N N . PRO A 1 529 ? -11.935 12.420 26.170 1.00 90.81 529 PRO A N 1
ATOM 3787 C CA . PRO A 1 529 ? -13.161 13.164 25.907 1.00 90.81 529 PRO A CA 1
ATOM 3788 C C . PRO A 1 529 ? -14.356 12.220 25.661 1.00 90.81 529 PRO A C 1
ATOM 3790 O O . PRO A 1 529 ? -14.161 11.081 25.219 1.00 90.81 529 PRO A O 1
ATOM 3793 N N . PRO A 1 530 ? -15.599 12.689 25.894 1.00 93.62 530 PRO A N 1
ATOM 3794 C CA . PRO A 1 530 ? -16.808 11.985 25.471 1.00 93.62 530 PRO A CA 1
ATOM 3795 C C . PRO A 1 530 ? -16.746 11.562 23.998 1.00 93.62 530 PRO A C 1
ATOM 3797 O O . PRO A 1 530 ? -16.253 12.304 23.148 1.00 93.62 530 PRO A O 1
ATOM 3800 N N . GLY A 1 531 ? -17.238 10.361 23.690 1.00 94.31 531 GLY A N 1
ATOM 3801 C CA . GLY A 1 531 ? -17.156 9.786 22.345 1.00 94.31 531 GLY A CA 1
ATOM 3802 C C . GLY A 1 531 ? -15.871 9.014 22.050 1.00 94.31 531 GLY A C 1
ATOM 3803 O O . GLY A 1 531 ? -15.707 8.503 20.939 1.00 94.31 531 GLY A O 1
ATOM 3804 N N . SER A 1 532 ? -14.955 8.924 23.015 1.00 95.19 532 SER A N 1
ATOM 3805 C CA . SER A 1 532 ? -13.776 8.070 22.917 1.00 95.19 532 SER A CA 1
ATOM 3806 C C . SER A 1 532 ? -14.136 6.583 23.067 1.00 95.19 532 SER A C 1
ATOM 3808 O O . SER A 1 532 ? -14.998 6.231 23.881 1.00 95.19 532 SER A O 1
ATOM 3810 N N . PRO A 1 533 ? -13.427 5.676 22.365 1.00 94.88 533 PRO A N 1
ATOM 3811 C CA . PRO A 1 533 ? -13.510 4.240 22.624 1.00 94.88 533 PRO A CA 1
ATOM 3812 C C . PRO A 1 533 ? -12.891 3.812 23.956 1.00 94.88 533 PRO A C 1
ATOM 3814 O O . PRO A 1 533 ? -12.953 2.634 24.313 1.00 94.88 533 PRO A O 1
ATOM 3817 N N . ARG A 1 534 ? -12.259 4.744 24.674 1.00 92.75 534 ARG A N 1
ATOM 3818 C CA . ARG A 1 534 ? -11.531 4.507 25.914 1.00 92.75 534 ARG A CA 1
ATOM 3819 C C . ARG A 1 534 ? -12.305 5.048 27.121 1.00 92.75 534 ARG A C 1
ATOM 3821 O O . ARG A 1 534 ? -12.966 6.077 27.036 1.00 92.75 534 ARG A O 1
ATOM 3828 N N . MET A 1 535 ? -12.159 4.376 28.259 1.00 91.19 535 MET A N 1
ATOM 3829 C CA . MET A 1 535 ? -12.610 4.820 29.578 1.00 91.19 535 MET A CA 1
ATOM 3830 C C . MET A 1 535 ? -11.523 4.481 30.606 1.00 91.19 535 MET A C 1
ATOM 3832 O O . MET A 1 535 ? -11.353 3.330 31.010 1.00 91.19 535 MET A O 1
ATOM 3836 N N . GLY A 1 536 ? -10.707 5.471 30.984 1.00 87.50 536 GLY A N 1
ATOM 3837 C CA . GLY A 1 536 ? -9.485 5.227 31.764 1.00 87.50 536 GLY A CA 1
ATOM 3838 C C . GLY A 1 536 ? -8.510 4.311 31.009 1.00 87.50 536 GLY A C 1
ATOM 3839 O O . GLY A 1 536 ? -8.208 4.563 29.846 1.00 87.50 536 GLY A O 1
ATOM 3840 N N . ALA A 1 537 ? -8.050 3.228 31.638 1.00 88.88 537 ALA A N 1
ATOM 3841 C CA . ALA A 1 537 ? -7.177 2.226 31.006 1.00 88.88 537 ALA A CA 1
ATOM 3842 C C . ALA A 1 537 ? -7.936 1.148 30.195 1.00 88.88 537 ALA A C 1
ATOM 3844 O O . ALA A 1 537 ? -7.331 0.200 29.693 1.00 88.88 537 ALA A O 1
ATOM 3845 N N . LYS A 1 538 ? -9.269 1.247 30.102 1.00 93.44 538 LYS A N 1
ATOM 3846 C CA . LYS A 1 538 ? -10.137 0.289 29.400 1.00 93.44 538 LYS A CA 1
ATOM 3847 C C . LYS A 1 538 ? -10.487 0.821 28.027 1.00 93.44 538 LYS A C 1
ATOM 3849 O O . LYS A 1 538 ? -10.656 2.023 27.864 1.00 93.44 538 LYS A O 1
ATOM 3854 N N . MET A 1 539 ? -10.631 -0.055 27.043 1.00 94.69 539 MET A N 1
ATOM 3855 C CA . MET A 1 539 ? -10.938 0.373 25.679 1.00 94.69 539 MET A CA 1
ATOM 3856 C C . MET A 1 539 ? -11.749 -0.680 24.930 1.00 94.69 539 MET A C 1
ATOM 3858 O O . MET A 1 539 ? -11.505 -1.870 25.100 1.00 94.69 539 MET A O 1
ATOM 3862 N N . ALA A 1 540 ? -12.674 -0.242 24.077 1.00 96.50 540 ALA A N 1
ATOM 3863 C CA . ALA A 1 540 ? -13.392 -1.097 23.140 1.00 96.50 540 ALA A CA 1
ATOM 3864 C C . ALA A 1 540 ? -13.337 -0.514 21.725 1.00 96.50 540 ALA A C 1
ATOM 3866 O O . ALA A 1 540 ? -13.822 0.588 21.481 1.00 96.50 540 ALA A O 1
ATOM 3867 N N . VAL A 1 541 ? -12.771 -1.262 20.779 1.00 95.06 541 VAL A N 1
ATOM 3868 C CA . VAL A 1 541 ? -12.614 -0.827 19.386 1.00 95.06 541 VAL A CA 1
ATOM 3869 C C . VAL A 1 541 ? -13.139 -1.902 18.450 1.00 95.06 541 VAL A C 1
ATOM 3871 O O . VAL A 1 541 ? -12.721 -3.057 18.511 1.00 95.06 541 VAL A O 1
ATOM 3874 N N . ALA A 1 542 ? -14.029 -1.505 17.544 1.00 92.62 542 ALA A N 1
ATOM 3875 C CA . ALA A 1 542 ? -14.401 -2.331 16.407 1.00 92.62 542 ALA A CA 1
ATOM 3876 C C . ALA A 1 542 ? -13.368 -2.154 15.286 1.00 92.62 542 ALA A C 1
ATOM 3878 O O . ALA A 1 542 ? -13.187 -1.058 14.758 1.00 92.62 542 ALA A O 1
ATOM 3879 N N . VAL A 1 543 ? -12.706 -3.247 14.920 1.00 90.19 543 VAL A N 1
ATOM 3880 C CA . VAL A 1 543 ? -11.958 -3.391 13.666 1.00 90.19 543 VAL A CA 1
ATOM 3881 C C . VAL A 1 543 ? -12.763 -4.313 12.738 1.00 90.19 543 VAL A C 1
ATOM 3883 O O . VAL A 1 543 ? -13.591 -5.079 13.241 1.00 90.19 543 VAL A O 1
ATOM 3886 N N . PRO A 1 544 ? -12.594 -4.266 11.403 1.00 83.81 544 PRO A N 1
ATOM 3887 C CA . PRO A 1 544 ? -13.546 -4.917 10.496 1.00 83.81 544 PRO A CA 1
ATOM 3888 C C . PRO A 1 544 ? -13.831 -6.402 10.792 1.00 83.81 544 PRO A C 1
ATOM 3890 O O . PRO A 1 544 ? -14.971 -6.836 10.619 1.00 83.81 544 PRO A O 1
ATOM 3893 N N . ASN A 1 545 ? -12.870 -7.153 11.343 1.00 86.69 545 ASN A N 1
ATOM 3894 C CA . ASN A 1 545 ? -13.053 -8.561 11.726 1.00 86.69 545 ASN A CA 1
ATOM 3895 C C . ASN A 1 545 ? -13.108 -8.863 13.243 1.00 86.69 545 ASN A C 1
ATOM 3897 O O . ASN A 1 545 ? -13.161 -10.038 13.622 1.00 86.69 545 ASN A O 1
ATOM 3901 N N . ALA A 1 546 ? -13.094 -7.865 14.135 1.00 94.19 546 ALA A N 1
ATOM 3902 C CA . ALA A 1 546 ? -13.117 -8.102 15.585 1.00 94.19 546 ALA A CA 1
ATOM 3903 C C . ALA A 1 546 ? -13.636 -6.919 16.408 1.00 94.19 546 ALA A C 1
ATOM 3905 O O . ALA A 1 546 ? -13.438 -5.762 16.052 1.00 94.19 546 ALA A O 1
ATOM 3906 N N . LEU A 1 547 ? -14.253 -7.217 17.552 1.00 96.44 547 LEU A N 1
ATOM 3907 C CA . LEU A 1 547 ? -14.496 -6.230 18.601 1.00 96.44 547 LEU A CA 1
ATOM 3908 C C . LEU A 1 547 ? -13.449 -6.453 19.691 1.00 96.44 547 LEU A C 1
ATOM 3910 O O . LEU A 1 547 ? -13.544 -7.388 20.485 1.00 96.44 547 LEU A O 1
ATOM 3914 N N . LEU A 1 548 ? -12.412 -5.624 19.677 1.00 96.88 548 LEU A N 1
ATOM 3915 C CA . LEU A 1 548 ? -11.289 -5.723 20.596 1.00 96.88 548 LEU A CA 1
ATOM 3916 C C . LEU A 1 548 ? -11.612 -4.971 21.878 1.00 96.88 548 LEU A C 1
ATOM 3918 O O . LEU A 1 548 ? -11.927 -3.783 21.838 1.00 96.88 548 LEU A O 1
ATOM 3922 N N . VAL A 1 549 ? -11.501 -5.660 23.009 1.00 97.12 549 VAL A N 1
ATOM 3923 C CA . VAL A 1 549 ? -11.717 -5.093 24.337 1.00 97.12 549 VAL A CA 1
ATOM 3924 C C . VAL A 1 549 ? -10.452 -5.240 25.169 1.00 97.12 549 VAL A C 1
ATOM 3926 O O . VAL A 1 549 ? -9.964 -6.352 25.362 1.00 97.12 549 VAL A O 1
ATOM 3929 N N . LEU A 1 550 ? -9.942 -4.122 25.678 1.00 95.31 550 LEU A N 1
ATOM 3930 C CA . LEU A 1 550 ? -8.902 -4.074 26.694 1.00 95.31 550 LEU A CA 1
ATOM 3931 C C . LEU A 1 550 ? -9.559 -3.915 28.063 1.00 95.31 550 LEU A C 1
ATOM 3933 O O . LEU A 1 550 ? -10.143 -2.873 28.366 1.00 95.31 550 LEU A O 1
ATOM 3937 N N . ALA A 1 551 ? -9.435 -4.944 28.892 1.00 93.94 551 ALA A N 1
ATOM 3938 C CA . ALA A 1 551 ? -9.895 -4.941 30.272 1.00 93.94 551 ALA A CA 1
ATOM 3939 C C . ALA A 1 551 ? -8.875 -5.665 31.150 1.00 93.94 551 ALA A C 1
ATOM 3941 O O . ALA A 1 551 ? -8.305 -6.670 30.731 1.00 93.94 551 ALA A O 1
ATOM 3942 N N . GLU A 1 552 ? -8.626 -5.155 32.359 1.00 90.81 552 GLU A N 1
ATOM 3943 C CA . GLU A 1 552 ? -7.675 -5.770 33.305 1.00 90.81 552 GLU A CA 1
ATOM 3944 C C . GLU A 1 552 ? -6.267 -5.971 32.700 1.00 90.81 552 GLU A C 1
ATOM 3946 O O . GLU A 1 552 ? -5.589 -6.965 32.962 1.00 90.81 552 GLU A O 1
ATOM 3951 N N . GLY A 1 553 ? -5.844 -5.053 31.821 1.00 90.56 553 GLY A N 1
ATOM 3952 C CA . GLY A 1 553 ? -4.564 -5.137 31.109 1.00 90.56 553 GLY A CA 1
ATOM 3953 C C . GLY A 1 553 ? -4.481 -6.260 30.067 1.00 90.56 553 GLY A C 1
ATOM 3954 O O . GLY A 1 553 ? -3.392 -6.566 29.589 1.00 90.56 553 GLY A O 1
ATOM 3955 N N . LYS A 1 554 ? -5.604 -6.899 29.714 1.00 94.19 554 LYS A N 1
ATOM 3956 C CA . LYS A 1 554 ? -5.663 -8.000 28.748 1.00 94.19 554 LYS A CA 1
ATOM 3957 C C . LYS A 1 554 ? -6.623 -7.685 27.615 1.00 94.19 554 LYS A C 1
ATOM 3959 O O . LYS A 1 554 ? -7.747 -7.238 27.828 1.00 94.19 554 LYS A O 1
ATOM 3964 N N . TRP A 1 555 ? -6.185 -8.003 26.406 1.00 96.25 555 TRP A N 1
ATOM 3965 C CA . TRP A 1 555 ? -7.024 -7.934 25.224 1.00 96.25 555 TRP A CA 1
ATOM 3966 C C . TRP A 1 555 ? -7.897 -9.182 25.078 1.00 96.25 555 TRP A C 1
ATOM 3968 O O . TRP A 1 555 ? -7.469 -10.314 25.346 1.00 96.25 555 TRP A O 1
ATOM 3978 N N . ARG A 1 556 ? -9.136 -8.965 24.640 1.00 97.31 556 ARG A N 1
ATOM 3979 C CA . ARG A 1 556 ? -10.125 -9.989 24.298 1.00 97.31 556 ARG A CA 1
ATOM 3980 C C . ARG A 1 556 ? -10.815 -9.625 22.993 1.00 97.31 556 ARG A C 1
ATOM 3982 O O . ARG A 1 556 ? -11.031 -8.450 22.714 1.00 97.31 556 ARG A O 1
ATOM 3989 N N . ASN A 1 557 ? -11.161 -10.635 22.202 1.00 97.06 557 ASN A N 1
ATOM 3990 C CA . ASN A 1 557 ? -12.029 -10.474 21.040 1.00 97.06 557 ASN A CA 1
ATOM 3991 C C . ASN A 1 557 ? -13.456 -10.844 21.453 1.00 97.06 557 ASN A C 1
ATOM 3993 O O . ASN A 1 557 ? -13.787 -12.031 21.525 1.00 97.06 557 ASN A O 1
ATOM 3997 N N . LEU A 1 558 ? -14.272 -9.836 21.760 1.00 97.44 558 LEU A N 1
ATOM 3998 C CA . LEU A 1 558 ? -15.653 -10.026 22.181 1.00 97.44 558 LEU A CA 1
ATOM 3999 C C . LEU A 1 558 ? -16.509 -10.416 20.970 1.00 97.44 558 LEU A C 1
ATOM 4001 O O . LEU A 1 558 ? -16.673 -9.641 20.030 1.00 97.44 558 LEU A O 1
ATOM 4005 N N . ARG A 1 559 ? -17.070 -11.624 20.982 1.00 95.75 559 ARG A N 1
ATOM 4006 C CA . ARG A 1 559 ? -17.908 -12.151 19.901 1.00 95.75 559 ARG A CA 1
ATOM 4007 C C . ARG A 1 559 ? -19.336 -12.377 20.377 1.00 95.75 559 ARG A C 1
ATOM 4009 O O . ARG A 1 559 ? -19.575 -12.814 21.497 1.00 95.75 559 ARG A O 1
ATOM 4016 N N . SER A 1 560 ? -20.285 -12.134 19.483 1.00 94.75 560 SER A N 1
ATOM 4017 C CA . SER A 1 560 ? -21.683 -12.525 19.640 1.00 94.75 560 SER A CA 1
ATOM 4018 C C . SER A 1 560 ? -22.179 -13.129 18.323 1.00 94.75 560 SER A C 1
ATOM 4020 O O . SER A 1 560 ? -21.795 -12.637 17.259 1.00 94.75 560 SER A O 1
ATOM 4022 N N . PRO A 1 561 ? -23.031 -14.169 18.356 1.00 92.69 561 PRO A N 1
ATOM 4023 C CA . PRO A 1 561 ? -23.694 -14.663 17.151 1.00 92.69 561 PRO A CA 1
ATOM 4024 C C . PRO A 1 561 ? -24.654 -13.628 16.529 1.00 92.69 561 PRO A C 1
ATOM 4026 O O . PRO A 1 561 ? -24.901 -13.677 15.324 1.00 92.69 561 PRO A O 1
ATOM 4029 N N . ASP A 1 562 ? -25.155 -12.670 17.315 1.00 93.06 562 ASP A N 1
ATOM 4030 C CA . ASP A 1 562 ? -26.197 -11.716 16.904 1.00 93.06 562 ASP A CA 1
ATOM 4031 C C . ASP A 1 562 ? -25.640 -10.455 16.220 1.00 93.06 562 ASP A C 1
ATOM 4033 O O . ASP A 1 562 ? -26.381 -9.669 15.606 1.00 93.06 562 ASP A O 1
ATOM 4037 N N . VAL A 1 563 ? -24.326 -10.232 16.344 1.00 92.88 563 VAL A N 1
ATOM 4038 C CA . VAL A 1 563 ? -23.650 -9.009 15.903 1.00 92.88 563 VAL A CA 1
ATOM 4039 C C . VAL A 1 563 ? -22.322 -9.338 15.239 1.00 92.88 563 VAL A C 1
ATOM 4041 O O . VAL A 1 563 ? -21.428 -9.927 15.842 1.00 92.88 563 VAL A O 1
ATOM 4044 N N . LYS A 1 564 ? -22.162 -8.884 13.995 1.00 93.62 564 LYS A N 1
ATOM 4045 C CA . LYS A 1 564 ? -20.890 -8.975 13.275 1.00 93.62 564 LYS A CA 1
ATOM 4046 C C . LYS A 1 564 ? -20.026 -7.748 13.584 1.00 93.62 564 LYS A C 1
ATOM 4048 O O . LYS A 1 564 ? -20.540 -6.635 13.459 1.00 93.62 564 LYS A O 1
ATOM 4053 N N . PRO A 1 565 ? -18.726 -7.909 13.896 1.00 91.50 565 PRO A N 1
ATOM 4054 C CA . PRO A 1 565 ? -17.830 -6.780 14.157 1.00 91.50 565 PRO A CA 1
ATOM 4055 C C . PRO A 1 565 ? -17.799 -5.727 13.045 1.00 91.50 565 PRO A C 1
ATOM 4057 O O . PRO A 1 565 ? -17.816 -4.534 13.328 1.00 91.50 565 PRO A O 1
ATOM 4060 N N . SER A 1 566 ? -17.874 -6.154 11.781 1.00 89.31 566 SER A N 1
ATOM 4061 C CA . SER A 1 566 ? -17.900 -5.268 10.611 1.00 89.31 566 SER A CA 1
ATOM 4062 C C . SER A 1 566 ? -19.082 -4.289 10.583 1.00 89.31 566 SER A C 1
ATOM 4064 O O . SER A 1 566 ? -19.041 -3.307 9.843 1.00 89.31 566 SER A O 1
ATOM 4066 N N . GLU A 1 567 ? -20.148 -4.552 11.346 1.00 91.81 567 GLU A N 1
ATOM 4067 C CA . GLU A 1 567 ? -21.339 -3.697 11.448 1.00 91.81 567 GLU A CA 1
ATOM 4068 C C . GLU A 1 567 ? -21.276 -2.706 12.615 1.00 91.81 567 GLU A C 1
ATOM 4070 O O . GLU A 1 567 ? -22.156 -1.851 12.725 1.00 91.81 567 GLU A O 1
ATOM 4075 N N . LEU A 1 568 ? -20.280 -2.840 13.494 1.00 93.62 568 LEU A N 1
ATOM 4076 C CA . LEU A 1 568 ? -20.112 -1.996 14.668 1.00 93.62 568 LEU A CA 1
ATOM 4077 C C . LEU A 1 568 ? -19.239 -0.784 14.339 1.00 93.62 568 LEU A C 1
ATOM 4079 O O . LEU A 1 568 ? -18.256 -0.878 13.601 1.00 93.62 568 LEU A O 1
ATOM 4083 N N . ARG A 1 569 ? -19.605 0.366 14.900 1.00 92.94 569 ARG A N 1
ATOM 4084 C CA . ARG A 1 569 ? -18.883 1.639 14.808 1.00 92.94 569 ARG A CA 1
ATOM 4085 C C . ARG A 1 569 ? -18.945 2.360 16.148 1.00 92.94 569 ARG A C 1
ATOM 4087 O O . ARG A 1 569 ? -19.840 2.081 16.945 1.00 92.94 569 ARG A O 1
ATOM 4094 N N . ALA A 1 570 ? -18.026 3.305 16.356 1.00 94.06 570 ALA A N 1
ATOM 4095 C CA . ALA A 1 570 ? -18.030 4.230 17.490 1.00 94.06 570 ALA A CA 1
ATOM 4096 C C . ALA A 1 570 ? -18.323 3.539 18.836 1.00 94.06 570 ALA A C 1
ATOM 4098 O O . ALA A 1 570 ? -19.242 3.914 19.563 1.00 94.06 570 ALA A O 1
ATOM 4099 N N . CYS A 1 571 ? -17.581 2.464 19.105 1.00 96.38 571 CYS A N 1
ATOM 4100 C CA . CYS A 1 571 ? -17.719 1.709 20.340 1.00 96.38 571 CYS A CA 1
ATOM 4101 C C . CYS A 1 571 ? -17.146 2.489 21.523 1.00 96.38 571 CYS A C 1
ATOM 4103 O O . CYS A 1 571 ? -16.236 3.288 21.342 1.00 96.38 571 CYS A O 1
ATOM 4105 N N . THR A 1 572 ? -17.657 2.221 22.720 1.00 96.75 572 THR A N 1
ATOM 4106 C CA . THR A 1 572 ? -17.147 2.704 24.006 1.00 96.75 572 THR A CA 1
ATOM 4107 C C . THR A 1 572 ? -17.347 1.624 25.073 1.00 96.75 572 THR A C 1
ATOM 4109 O O . THR A 1 572 ? -18.080 0.651 24.859 1.00 96.75 572 THR A O 1
ATOM 4112 N N . ILE A 1 573 ? -16.678 1.764 26.212 1.00 96.56 573 ILE A N 1
ATOM 4113 C CA . ILE A 1 573 ? -16.687 0.790 27.307 1.00 96.56 573 ILE A CA 1
ATOM 4114 C C . ILE A 1 573 ? -16.959 1.485 28.635 1.00 96.56 573 ILE A C 1
ATOM 4116 O O . ILE A 1 573 ? -16.550 2.628 28.836 1.00 96.56 573 ILE A O 1
ATOM 4120 N N . ASP A 1 574 ? -17.665 0.799 29.526 1.00 95.31 574 ASP A N 1
ATOM 4121 C CA . ASP A 1 574 ? -17.969 1.316 30.854 1.00 95.31 574 ASP A CA 1
ATOM 4122 C C . ASP A 1 574 ? -16.764 1.249 31.801 1.00 95.31 574 ASP A C 1
ATOM 4124 O O . ASP A 1 574 ? -15.733 0.621 31.522 1.00 95.31 574 ASP A O 1
ATOM 4128 N N . ASP A 1 575 ? -16.888 1.905 32.956 1.00 91.81 575 ASP A N 1
ATOM 4129 C CA . ASP A 1 575 ? -15.793 1.975 33.914 1.00 91.81 575 ASP A CA 1
ATOM 4130 C C . ASP A 1 575 ? -15.490 0.622 34.553 1.00 91.81 575 ASP A C 1
ATOM 4132 O O . ASP A 1 575 ? -14.384 0.446 35.047 1.00 91.81 575 ASP A O 1
ATOM 4136 N N . THR A 1 576 ? -16.418 -0.342 34.527 1.00 92.50 576 THR A N 1
ATOM 4137 C CA . THR A 1 576 ? -16.235 -1.686 35.089 1.00 92.50 576 THR A CA 1
ATOM 4138 C C . THR A 1 576 ? -15.662 -2.663 34.064 1.00 92.50 576 THR A C 1
ATOM 4140 O O . THR A 1 576 ? -15.182 -3.732 34.435 1.00 92.50 576 THR A O 1
ATOM 4143 N N . ALA A 1 577 ? -15.639 -2.275 32.785 1.00 94.12 577 ALA A N 1
ATOM 4144 C CA . ALA A 1 577 ? -15.400 -3.140 31.637 1.00 94.12 577 ALA A CA 1
ATOM 4145 C C . ALA A 1 577 ? -16.362 -4.337 31.537 1.00 94.12 577 ALA A C 1
ATOM 4147 O O . ALA A 1 577 ? -16.010 -5.347 30.931 1.00 94.12 577 ALA A O 1
ATOM 4148 N N . THR A 1 578 ? -17.562 -4.261 32.107 1.00 95.50 578 THR A N 1
ATOM 4149 C CA . THR A 1 578 ? -18.578 -5.315 31.956 1.00 95.50 578 THR A CA 1
ATOM 4150 C C . THR A 1 578 ? -19.504 -5.057 30.773 1.00 95.50 578 THR A C 1
ATOM 4152 O O . THR A 1 578 ? -20.134 -5.996 30.276 1.00 95.50 578 THR A O 1
ATOM 4155 N N . ARG A 1 579 ? -19.559 -3.814 30.275 1.00 96.56 579 ARG A N 1
ATOM 4156 C CA . ARG A 1 579 ? -20.466 -3.407 29.201 1.00 96.56 579 ARG A CA 1
ATOM 4157 C C . ARG A 1 579 ? -19.727 -2.655 28.102 1.00 96.56 579 ARG A C 1
ATOM 4159 O O . ARG A 1 579 ? -18.965 -1.726 28.354 1.00 96.56 579 ARG A O 1
ATOM 4166 N N . VAL A 1 580 ? -19.996 -3.043 26.861 1.00 97.88 580 VAL A N 1
ATOM 4167 C CA . VAL A 1 580 ? -19.526 -2.355 25.656 1.00 97.88 580 VAL A CA 1
ATOM 4168 C C . VAL A 1 580 ? -20.738 -1.839 24.900 1.00 97.88 580 VAL A C 1
ATOM 4170 O O . VAL A 1 580 ? -21.660 -2.603 24.626 1.00 97.88 580 VAL A O 1
ATOM 4173 N N . ALA A 1 581 ? -20.744 -0.559 24.548 1.00 97.94 581 ALA A N 1
ATOM 4174 C CA . ALA A 1 581 ? -21.789 0.037 23.723 1.00 97.94 581 ALA A CA 1
ATOM 4175 C C . ALA A 1 581 ? -21.205 0.410 22.361 1.00 97.94 581 ALA A C 1
ATOM 4177 O O . ALA A 1 581 ? -20.144 1.019 22.298 1.00 97.94 581 ALA A O 1
ATOM 4178 N N . CYS A 1 582 ? -21.884 0.056 21.274 1.00 97.50 582 CYS A N 1
ATOM 4179 C CA . CYS A 1 582 ? -21.481 0.395 19.909 1.00 97.50 582 CYS A CA 1
ATOM 4180 C C . CYS A 1 582 ? -22.681 0.889 19.102 1.00 97.50 582 CYS A C 1
ATOM 4182 O O . CYS A 1 582 ? -23.828 0.543 19.390 1.00 97.50 582 CYS A O 1
ATOM 4184 N N . VAL A 1 583 ? -22.417 1.634 18.032 1.00 96.44 583 VAL A N 1
ATOM 4185 C CA . VAL A 1 583 ? -23.427 1.970 17.027 1.00 96.44 583 VAL A CA 1
ATOM 4186 C C . VAL A 1 583 ? -23.456 0.883 15.954 1.00 96.44 583 VAL A C 1
ATOM 4188 O O . VAL A 1 583 ? -22.426 0.527 15.385 1.00 96.44 583 VAL A O 1
ATOM 4191 N N . ARG A 1 584 ? -24.649 0.367 15.650 1.00 94.69 584 ARG A N 1
ATOM 4192 C CA . ARG A 1 584 ? -24.918 -0.599 14.578 1.00 94.69 584 ARG A CA 1
ATOM 4193 C C . ARG A 1 584 ? -26.088 -0.104 13.740 1.00 94.69 584 ARG A C 1
ATOM 4195 O O . ARG A 1 584 ? -27.226 -0.116 14.204 1.00 94.69 584 ARG A O 1
ATOM 4202 N N . ARG A 1 585 ? -25.823 0.298 12.491 1.00 89.94 585 ARG A N 1
ATOM 4203 C CA . ARG A 1 585 ? -26.849 0.769 11.533 1.00 89.94 585 ARG A CA 1
ATOM 4204 C C . ARG A 1 585 ? -27.789 1.833 12.139 1.00 89.94 585 ARG A C 1
ATOM 4206 O O . ARG A 1 585 ? -29.008 1.702 12.056 1.00 89.94 585 ARG A O 1
ATOM 4213 N N . GLY A 1 586 ? -27.212 2.839 12.800 1.00 91.44 586 GLY A N 1
ATOM 4214 C CA . GLY A 1 586 ? -27.958 3.934 13.435 1.00 91.44 586 GLY A CA 1
ATOM 4215 C C . GLY A 1 586 ? -28.713 3.555 14.714 1.00 91.44 586 GLY A C 1
ATOM 4216 O O . GLY A 1 586 ? -29.600 4.290 15.130 1.00 91.44 586 GLY A O 1
ATOM 4217 N N . LYS A 1 587 ? -28.400 2.408 15.329 1.00 94.81 587 LYS A N 1
ATOM 4218 C CA . LYS A 1 587 ? -28.942 1.988 16.629 1.00 94.81 587 LYS A CA 1
ATOM 4219 C C . LYS A 1 587 ? -27.826 1.742 17.625 1.00 94.81 587 LYS A C 1
ATOM 4221 O O . LYS A 1 587 ? -26.742 1.307 17.236 1.00 94.81 587 LYS A O 1
ATOM 4226 N N . VAL A 1 588 ? -28.111 1.946 18.904 1.00 96.88 588 VAL A N 1
ATOM 4227 C CA . VAL A 1 588 ? -27.183 1.588 19.977 1.00 96.88 588 VAL A CA 1
ATOM 4228 C C . VAL A 1 588 ? -27.336 0.107 20.309 1.00 96.88 588 VAL A C 1
ATOM 4230 O O . VAL A 1 588 ? -28.445 -0.396 20.493 1.00 96.88 588 VAL A O 1
ATOM 4233 N N . VAL A 1 589 ? -26.215 -0.602 20.370 1.00 96.94 589 VAL A N 1
ATOM 4234 C CA . VAL A 1 589 ? -26.146 -2.005 20.775 1.00 96.94 589 VAL A CA 1
ATOM 4235 C C . VAL A 1 589 ? -25.244 -2.116 21.988 1.00 96.94 589 VAL A C 1
ATOM 4237 O O . VAL A 1 589 ? -24.080 -1.726 21.937 1.00 96.94 589 VAL A O 1
ATOM 4240 N N . LEU A 1 590 ? -25.792 -2.669 23.062 1.00 97.38 590 LEU A N 1
ATOM 4241 C CA . LEU A 1 590 ? -25.093 -2.956 24.301 1.00 97.38 590 LEU A CA 1
ATOM 4242 C C . LEU A 1 590 ? -24.724 -4.443 24.333 1.00 97.38 590 LEU A C 1
ATOM 4244 O O . LEU A 1 590 ? -25.595 -5.306 24.208 1.00 97.38 590 LEU A O 1
ATOM 4248 N N . LEU A 1 591 ? -23.439 -4.733 24.502 1.00 97.25 591 LEU A N 1
ATOM 4249 C CA . LEU A 1 591 ? -22.893 -6.071 24.676 1.00 97.25 591 LEU A CA 1
ATOM 4250 C C . LEU A 1 591 ? -22.416 -6.227 26.119 1.00 97.25 591 LEU A C 1
ATOM 4252 O O . LEU A 1 591 ? -21.594 -5.443 26.595 1.00 97.25 591 LEU A O 1
ATOM 4256 N N . GLN A 1 592 ? -22.913 -7.255 26.798 1.00 95.50 592 GLN A N 1
ATOM 4257 C CA . GLN A 1 592 ? -22.456 -7.630 28.131 1.00 95.50 592 GLN A CA 1
ATOM 4258 C C . GLN A 1 592 ? -21.354 -8.681 28.012 1.00 95.50 592 GLN A C 1
ATOM 4260 O O . GLN A 1 592 ? -21.543 -9.692 27.331 1.00 95.50 592 GLN A O 1
ATOM 4265 N N . ARG A 1 593 ? -20.212 -8.436 28.655 1.00 93.06 593 ARG A N 1
ATOM 4266 C CA . ARG A 1 593 ? -19.066 -9.356 28.682 1.00 93.06 593 ARG A CA 1
ATOM 4267 C C . ARG A 1 593 ? -19.265 -10.499 29.663 1.00 93.06 593 ARG A C 1
ATOM 4269 O O . ARG A 1 593 ? -19.776 -10.265 30.785 1.00 93.06 593 ARG A O 1
#

Mean predicted aligned error: 10.8 Å

Nearest PDB structures (foldseek):
  3blz-assembly1_D  TM=5.907E-01  e=7.198E-01  Shewanella baltica OS155
  6bju-assembly2_D  TM=7.448E-01  e=2.092E+00  Pseudomonas sp. EGD-AKN5
  6bju-assembly1_B  TM=7.451E-01  e=2.316E+00  Pseudomonas sp. EGD-AKN5

Foldseek 3Di:
DDDDDDDDDDDDDDDDDDDDDDDDPDDDDDDDDDDDDDDDDDDDDDDDPDDDDDDDDDDKAWWDADDAQDQWDDDQQDIAGNVSWDFGTKDWDLLAPPPFIKIKTWTHHHPVQLAQFAWLTFIWIGDGPDPPDHTHTAGTWGGFHNARPKDWDKTWIHQEPFKIKIKTWIDDAQAKTKIKIFIWGRYPPHIHTQKIFMFIHGHQAFDKDWDWHWADPPPPPGTWIKIWIAGPNQIFIWTWDRDPVGTDTDLCGRQVSLVVLLVVLVVDALVCLVVSLLRSLSVCLCQAVLQQAHRGQDMPNHGGHHNAAHPSSLSSLLSQLLSCLVVLVLLSNVLSLVLSCAPPHPNDPVSVVSSVVSNCSNANADEFPDKDWAPDFADDDDQFFQWFAQWDADPVRWIWGDDPFFTWTADPPPRDIDGPPDTRDGGWDAAPVRQKTFGFWFAASNNHATWTWIQGPVVRDIAIEGDPDRDRGGHDDDPGGHGWGKAWAAHDPQATWIATSSFIWGWDDPDSRDIYIDGDDDDDQDAGDHRHQDGRQWGWDQDLQFTWIQDPNHIHGYDYPVDGSNQWDSKHATPRRQWIWTDGPRIIMITGD

Radius of gyration: 31.19 Å; Cα contacts (8 Å, |Δi|>4): 1368; chains: 1; bounding box: 87×82×84 Å

Sequence (593 aa):
MRGLLLLAALAVLLGGCRGCKNDHPYVPAGPDGAAATADDAGEARPSGPAAPGPGPGGGAEAAVALAPGVTSWRGDGLVIDGGGQEIALLLARDFDGDGKTDALAILRPPLAERKPGASTGRLVYVRGGEPNVPPAAIAVGPALGQWPACVATARLEKVGPRSVFAEIGSDCPKAIGTRAISVVRLAPPAPAVAFDAILTDPRDAPSLGLAVESADRDGDGVDDTVLRFTVDGVDARLAFFDRPAGPSRDPEEPEASLKTAAARIAKAKPDEVPAMVDRLRAAYRALCDEGGAPRITHVHGGPAPTCGTSKVLEDAGIAAVRAYAQSGDVFGAFAAAEIAQAAPATKTAARSSELEKHLATAAPVESAKAVRVLATLVDSPSDAEPQWGPLTFDATNQLLVRAGKTVTSVDPENGDEHADGAAAWPAEVVSPDATRRWSAAFQVCDDGAARASFTVAETNTTITAPLPLVPRLGRACSGHGEPLLVQPIAWGPRGLEAIVAGRPFIFKSEGANEMTASPLAPFLDERPPPGSPRMGAKMAVAVPNALLVLAEGKWRNLRSPDVKPSELRACTIDDTATRVACVRRGKVVLLQR